Protein AF-A0A947TIG0-F1 (afdb_monomer_lite)

Structure (mmCIF, N/CA/C/O backbone):
data_AF-A0A947TIG0-F1
#
_entry.id   AF-A0A947TIG0-F1
#
loop_
_atom_site.group_PDB
_atom_site.id
_atom_site.type_symbol
_atom_site.label_atom_id
_atom_site.label_alt_id
_atom_site.label_comp_id
_atom_site.label_asym_id
_atom_site.label_entity_id
_atom_site.label_seq_id
_atom_site.pdbx_PDB_ins_code
_atom_site.Cartn_x
_atom_site.Cartn_y
_atom_site.Cartn_z
_atom_site.occupancy
_atom_site.B_iso_or_equiv
_atom_site.auth_seq_id
_atom_site.auth_comp_id
_atom_site.auth_asym_id
_atom_site.auth_atom_id
_atom_site.pdbx_PDB_model_num
ATOM 1 N N . PHE A 1 1 ? -9.152 -9.194 19.032 1.00 81.75 1 PHE A N 1
ATOM 2 C CA . PHE A 1 1 ? -9.915 -8.154 19.767 1.00 81.75 1 PHE A CA 1
ATOM 3 C C . PHE A 1 1 ? -11.171 -8.637 20.470 1.00 81.75 1 PHE A C 1
ATOM 5 O O . PHE A 1 1 ? -11.321 -8.308 21.640 1.00 81.75 1 PHE A O 1
ATOM 12 N N . LEU A 1 2 ? -12.052 -9.412 19.824 1.00 83.38 2 LEU A N 1
ATOM 13 C CA . LEU A 1 2 ? -13.295 -9.890 20.454 1.00 83.38 2 LEU A CA 1
ATOM 14 C C . LEU A 1 2 ? -13.048 -10.616 21.787 1.00 83.38 2 LEU A C 1
ATOM 16 O O . LEU A 1 2 ? -13.591 -10.206 22.811 1.00 83.38 2 LEU A O 1
ATOM 20 N N . PHE A 1 3 ? -12.150 -11.609 21.804 1.00 89.25 3 PHE A N 1
ATOM 21 C CA . PHE A 1 3 ? -11.784 -12.317 23.036 1.00 89.25 3 PHE A CA 1
ATOM 22 C C . PHE A 1 3 ? -11.192 -11.396 24.108 1.00 89.25 3 PHE A C 1
ATOM 24 O O . PHE A 1 3 ? -11.510 -11.545 25.281 1.00 89.25 3 PHE A O 1
ATOM 31 N N . TYR A 1 4 ? -10.393 -10.400 23.717 1.00 88.25 4 TYR A N 1
ATOM 32 C CA . TYR A 1 4 ? -9.817 -9.435 24.652 1.00 88.25 4 TYR A CA 1
ATOM 33 C C . TYR A 1 4 ? -10.906 -8.609 25.350 1.00 88.25 4 TYR A C 1
ATOM 35 O O . TYR A 1 4 ? -11.029 -8.654 26.573 1.00 88.25 4 TYR A O 1
ATOM 43 N N . PHE A 1 5 ? -11.748 -7.910 24.584 1.00 85.06 5 PHE A N 1
ATOM 44 C CA . PHE A 1 5 ? -12.766 -7.025 25.157 1.00 85.06 5 PHE A CA 1
ATOM 45 C C . PHE A 1 5 ? -13.871 -7.781 25.897 1.00 85.06 5 PHE A C 1
ATOM 47 O O . PHE A 1 5 ? -14.366 -7.292 26.912 1.00 85.06 5 PHE A O 1
ATOM 54 N N . TYR A 1 6 ? -14.228 -8.980 25.431 1.00 84.88 6 TYR A N 1
ATOM 55 C CA . TYR A 1 6 ? -15.167 -9.841 26.142 1.00 84.88 6 TYR A CA 1
ATOM 56 C C . TYR A 1 6 ? -14.557 -10.391 27.440 1.00 84.88 6 TYR A C 1
ATOM 58 O O . TYR A 1 6 ? -15.191 -10.358 28.494 1.00 84.88 6 TYR A O 1
ATOM 66 N N . GLY A 1 7 ? -13.299 -10.838 27.388 1.00 80.00 7 GLY A N 1
ATOM 67 C CA . GLY A 1 7 ? -12.599 -11.502 28.485 1.00 80.00 7 GLY A CA 1
ATOM 68 C C . GLY A 1 7 ? -12.334 -10.632 29.710 1.00 80.00 7 GLY A C 1
ATOM 69 O O . GLY A 1 7 ? -12.388 -11.140 30.828 1.00 80.00 7 GLY A O 1
ATOM 70 N N . ILE A 1 8 ? -12.107 -9.324 29.532 1.00 78.88 8 ILE A N 1
ATOM 71 C CA . ILE A 1 8 ? -11.797 -8.389 30.635 1.00 78.88 8 ILE A CA 1
ATOM 72 C C . ILE A 1 8 ? -12.888 -8.369 31.717 1.00 78.88 8 ILE A C 1
ATOM 74 O O . ILE A 1 8 ? -12.593 -8.096 32.878 1.00 78.88 8 ILE A O 1
ATOM 78 N N . ARG A 1 9 ? -14.144 -8.662 31.360 1.00 78.00 9 ARG A N 1
ATOM 79 C CA . ARG A 1 9 ? -15.294 -8.597 32.279 1.00 78.00 9 ARG A CA 1
ATOM 80 C C . ARG A 1 9 ? -15.721 -9.954 32.845 1.00 78.00 9 ARG A C 1
ATOM 82 O O . ARG A 1 9 ? -16.675 -10.006 33.613 1.00 78.00 9 ARG A O 1
ATOM 89 N N . GLN A 1 10 ? -15.054 -11.043 32.465 1.00 84.44 10 GLN A N 1
ATOM 90 C CA . GLN A 1 10 ? -15.483 -12.402 32.797 1.00 84.44 10 GLN A CA 1
ATOM 91 C C . GLN A 1 10 ? -14.726 -12.984 33.994 1.00 84.44 10 GLN A C 1
ATOM 93 O O . GLN A 1 10 ? -13.534 -12.738 34.178 1.00 84.44 10 GLN A O 1
ATOM 98 N N . LYS A 1 11 ? -15.407 -13.839 34.774 1.00 76.62 11 LYS A N 1
ATOM 99 C CA . LYS A 1 11 ? -14.843 -14.518 35.959 1.00 76.62 11 LYS A CA 1
ATOM 100 C C . LYS A 1 11 ? -13.594 -15.355 35.623 1.00 76.62 11 LYS A C 1
ATOM 102 O O . LYS A 1 11 ? -12.633 -15.340 36.381 1.00 76.62 11 LYS A O 1
ATOM 107 N N . ASN A 1 12 ? -13.575 -15.996 34.449 1.00 81.81 12 ASN A N 1
ATOM 108 C CA . ASN A 1 12 ? -12.424 -16.731 33.900 1.00 81.81 12 ASN A CA 1
ATOM 109 C C . ASN A 1 12 ? -11.739 -15.953 32.764 1.00 81.81 12 ASN A C 1
ATOM 111 O O . ASN A 1 12 ? -11.441 -16.502 31.703 1.00 81.81 12 ASN A O 1
ATOM 115 N N . GLY A 1 13 ? -11.508 -14.652 32.965 1.00 85.88 13 GLY A N 1
ATOM 116 C CA . GLY A 1 13 ? -10.960 -13.765 31.935 1.00 85.88 13 GLY A CA 1
ATOM 117 C C . GLY A 1 13 ? -9.619 -14.214 31.341 1.00 85.88 13 GLY A C 1
ATOM 118 O O . GLY A 1 13 ? -9.346 -13.924 30.182 1.00 85.88 13 GLY A O 1
ATOM 119 N N . TYR A 1 14 ? -8.805 -14.979 32.078 1.00 89.94 14 TYR A N 1
ATOM 120 C CA . TYR A 1 14 ? -7.500 -15.453 31.602 1.00 89.94 14 TYR A CA 1
ATOM 121 C C . TYR A 1 14 ? -7.595 -16.377 30.376 1.00 89.94 14 TYR A C 1
ATOM 123 O O . TYR A 1 14 ? -6.763 -16.252 29.484 1.00 89.94 14 TYR A O 1
ATOM 131 N N . ILE A 1 15 ? -8.623 -17.234 30.271 1.00 93.12 15 ILE A N 1
ATOM 132 C CA . ILE A 1 15 ? -8.819 -18.116 29.101 1.00 93.12 15 ILE A CA 1
ATOM 133 C C . ILE A 1 15 ? -9.022 -17.267 27.846 1.00 93.12 15 ILE A C 1
ATOM 135 O O . ILE A 1 15 ? -8.386 -17.482 26.819 1.00 93.12 15 ILE A O 1
ATOM 139 N N . TYR A 1 16 ? -9.867 -16.244 27.951 1.00 94.06 16 TYR A N 1
ATOM 140 C CA . TYR A 1 16 ? -10.131 -15.319 26.857 1.00 94.06 16 TYR A CA 1
ATOM 141 C C . TYR A 1 16 ? -8.897 -14.493 26.479 1.00 94.06 16 TYR A C 1
ATOM 143 O O . TYR A 1 16 ? -8.674 -14.237 25.299 1.00 94.06 16 TYR A O 1
ATOM 151 N N . LEU A 1 17 ? -8.069 -14.098 27.450 1.00 94.31 17 LEU A N 1
ATOM 152 C CA . LEU A 1 17 ? -6.811 -13.398 27.180 1.00 94.31 17 LEU A CA 1
ATOM 153 C C . LEU A 1 17 ? -5.795 -14.304 26.468 1.00 94.31 17 LEU A C 1
ATOM 155 O O . LEU A 1 17 ? -5.161 -13.853 25.516 1.00 94.31 17 LEU A O 1
ATOM 159 N N . ILE A 1 18 ? -5.713 -15.581 26.855 1.00 95.38 18 ILE A N 1
ATOM 160 C CA . ILE A 1 18 ? -4.877 -16.578 26.172 1.00 95.38 18 ILE A CA 1
ATOM 161 C C . ILE A 1 18 ? -5.351 -16.776 24.730 1.00 95.38 18 ILE A C 1
ATOM 163 O O . ILE A 1 18 ? -4.550 -16.694 23.800 1.00 95.38 18 ILE A O 1
ATOM 167 N N . MET A 1 19 ? -6.660 -16.943 24.525 1.00 95.19 19 MET A N 1
ATOM 168 C CA . MET A 1 19 ? -7.253 -17.041 23.187 1.00 95.19 19 MET A CA 1
ATOM 169 C C . MET A 1 19 ? -7.032 -15.771 22.360 1.00 95.19 19 MET A C 1
ATOM 171 O O . MET A 1 19 ? -6.816 -15.854 21.151 1.00 95.19 19 MET A O 1
ATOM 175 N N . ALA A 1 20 ? -7.053 -14.592 22.990 1.00 95.06 20 ALA A N 1
ATOM 176 C CA . ALA A 1 20 ? -6.732 -13.335 22.325 1.00 95.06 20 ALA A CA 1
ATOM 177 C C . ALA A 1 20 ? -5.271 -13.301 21.855 1.00 95.06 20 ALA A C 1
ATOM 179 O O . ALA A 1 20 ? -5.030 -12.892 20.722 1.00 95.06 20 ALA A O 1
ATOM 180 N N . GLY A 1 21 ? -4.326 -13.760 22.681 1.00 95.75 21 GLY A N 1
ATOM 181 C CA . GLY A 1 21 ? -2.911 -13.873 22.319 1.00 95.75 21 GLY A CA 1
ATOM 182 C C . GLY A 1 21 ? -2.646 -14.890 21.212 1.00 95.75 21 GLY A C 1
ATOM 183 O O . GLY A 1 21 ? -1.946 -14.581 20.250 1.00 95.75 21 GLY A O 1
ATOM 184 N N . ALA A 1 22 ? -3.283 -16.061 21.282 1.00 95.88 22 ALA A N 1
ATOM 185 C CA . ALA A 1 22 ? -3.198 -17.063 20.224 1.00 95.88 22 ALA A CA 1
ATOM 186 C C . ALA A 1 22 ? -3.768 -16.550 18.895 1.00 95.88 22 ALA A C 1
ATOM 188 O O . ALA A 1 22 ? -3.123 -16.652 17.856 1.00 95.88 22 ALA A O 1
ATOM 189 N N . SER A 1 23 ? -4.941 -15.912 18.935 1.00 94.94 23 SER A N 1
ATOM 190 C CA . SER A 1 23 ? -5.556 -15.314 17.744 1.00 94.94 23 SER A CA 1
ATOM 191 C C . SER A 1 23 ? -4.713 -14.173 17.177 1.00 94.94 23 SER A C 1
ATOM 193 O O . SER A 1 23 ? -4.655 -14.012 15.962 1.00 94.94 23 SER A O 1
ATOM 195 N N . LEU A 1 24 ? -4.060 -13.381 18.036 1.00 93.62 24 LEU A N 1
ATOM 196 C CA . LEU A 1 24 ? -3.139 -12.330 17.611 1.00 93.62 24 LEU A CA 1
ATOM 197 C C . LEU A 1 24 ? -1.947 -12.926 16.852 1.00 93.62 24 LEU A C 1
ATOM 199 O O . LEU A 1 24 ? -1.655 -12.459 15.757 1.00 93.62 24 LEU A O 1
ATOM 203 N N . ALA A 1 25 ? -1.319 -13.983 17.377 1.00 93.81 25 ALA A N 1
ATOM 204 C CA . ALA A 1 25 ? -0.208 -14.647 16.693 1.00 93.81 25 ALA A CA 1
ATOM 205 C C . ALA A 1 25 ? -0.637 -15.245 15.354 1.00 93.81 25 ALA A C 1
ATOM 207 O O . ALA A 1 25 ? 0.011 -14.988 14.347 1.00 93.81 25 ALA A O 1
ATOM 208 N N . LEU A 1 26 ? -1.759 -15.970 15.320 1.00 92.75 26 LEU A N 1
ATOM 209 C CA . LEU A 1 26 ? -2.296 -16.527 14.075 1.00 92.75 26 LEU A CA 1
ATOM 210 C C . LEU A 1 26 ? -2.634 -15.433 13.053 1.00 92.75 26 LEU A C 1
ATOM 212 O O . LEU A 1 26 ? -2.371 -15.604 11.869 1.00 92.75 26 LEU A O 1
ATOM 216 N N . SER A 1 27 ? -3.155 -14.288 13.504 1.00 90.19 27 SER A N 1
ATOM 217 C CA . SER A 1 27 ? -3.419 -13.143 12.624 1.00 90.19 27 SER A CA 1
ATOM 218 C C . SER A 1 27 ? -2.118 -12.598 12.026 1.00 90.19 27 SER A C 1
ATOM 220 O O . SER A 1 27 ? -2.030 -12.434 10.813 1.00 90.19 27 SER A O 1
ATOM 222 N N . CYS A 1 28 ? -1.088 -12.384 12.849 1.00 87.81 28 CYS A N 1
ATOM 223 C CA . CYS A 1 28 ? 0.225 -11.925 12.392 1.00 87.81 28 CYS A CA 1
ATOM 224 C C . CYS A 1 28 ? 0.909 -12.915 11.438 1.00 87.81 28 CYS A C 1
ATOM 226 O O . CYS A 1 28 ? 1.507 -12.485 10.460 1.00 87.81 28 CYS A O 1
ATOM 228 N N . LEU A 1 29 ? 0.790 -14.221 11.695 1.00 87.12 29 LEU A N 1
ATOM 229 C CA . LEU A 1 29 ? 1.310 -15.271 10.814 1.00 87.12 29 LEU A CA 1
ATOM 230 C C . LEU A 1 29 ? 0.521 -15.375 9.501 1.00 87.12 29 LEU A C 1
ATOM 232 O O . LEU A 1 29 ? 1.092 -15.736 8.481 1.00 87.12 29 LEU A O 1
ATOM 236 N N . SER A 1 30 ? -0.776 -15.047 9.507 1.00 87.12 30 SER A N 1
ATOM 237 C CA . SER A 1 30 ? -1.586 -15.016 8.280 1.00 87.12 30 SER A CA 1
ATOM 238 C C . SER A 1 30 ? -1.284 -13.803 7.398 1.00 87.12 30 SER A C 1
ATOM 240 O O . SER A 1 30 ? -1.378 -13.888 6.176 1.00 87.12 30 SER A O 1
ATOM 242 N N . ARG A 1 31 ? -0.953 -12.660 8.012 1.00 80.12 31 ARG A N 1
ATOM 243 C CA . ARG A 1 31 ? -0.642 -11.419 7.308 1.00 80.12 31 ARG A CA 1
ATOM 244 C C . ARG A 1 31 ? 0.273 -10.534 8.141 1.00 80.12 31 ARG A C 1
ATOM 246 O O . ARG A 1 31 ? -0.126 -10.000 9.176 1.00 80.12 31 ARG A O 1
ATOM 253 N N . GLU A 1 32 ? 1.462 -10.283 7.612 1.00 76.00 32 GLU A N 1
ATOM 254 C CA . GLU A 1 32 ? 2.522 -9.540 8.299 1.00 76.00 32 GLU A CA 1
ATOM 255 C C . GLU A 1 32 ? 2.139 -8.101 8.641 1.00 76.00 32 GLU A C 1
ATOM 257 O O . GLU A 1 32 ? 2.546 -7.594 9.681 1.00 76.00 32 GLU A O 1
ATOM 262 N N . ALA A 1 33 ? 1.299 -7.451 7.828 1.00 76.44 33 ALA A N 1
ATOM 263 C CA . ALA A 1 33 ? 0.801 -6.101 8.108 1.00 76.44 33 ALA A CA 1
ATOM 264 C C . ALA A 1 33 ? 0.154 -5.991 9.505 1.00 76.44 33 ALA A C 1
ATOM 266 O O . ALA A 1 33 ? 0.265 -4.965 10.176 1.00 76.44 33 ALA A O 1
ATOM 267 N N . LEU A 1 34 ? -0.435 -7.083 10.009 1.00 83.56 34 LEU A N 1
ATOM 268 C CA . LEU A 1 34 ? -1.046 -7.118 11.335 1.00 83.56 34 LEU A CA 1
ATOM 269 C C . LEU A 1 34 ? -0.016 -7.118 12.476 1.00 83.56 34 LEU A C 1
ATOM 271 O O . LEU A 1 34 ? -0.393 -6.840 13.612 1.00 83.56 34 LEU A O 1
ATOM 275 N N . LEU A 1 35 ? 1.278 -7.355 12.218 1.00 86.12 35 LEU A N 1
ATOM 276 C CA . LEU A 1 35 ? 2.343 -7.205 13.222 1.00 86.12 35 LEU A CA 1
ATOM 277 C C . LEU A 1 35 ? 2.473 -5.771 13.737 1.00 86.12 35 LEU A C 1
ATOM 279 O O . LEU A 1 35 ? 2.907 -5.589 14.872 1.00 86.12 35 LEU A O 1
ATOM 283 N N . LEU A 1 36 ? 2.038 -4.762 12.972 1.00 85.19 36 LEU A N 1
ATOM 284 C CA . LEU A 1 36 ? 2.054 -3.355 13.398 1.00 85.19 36 LEU A CA 1
ATOM 285 C C . LEU A 1 36 ? 1.292 -3.127 14.711 1.00 85.19 36 LEU A C 1
ATOM 287 O O . LEU A 1 36 ? 1.601 -2.211 15.474 1.00 85.19 36 LEU A O 1
ATOM 291 N N . ILE A 1 37 ? 0.320 -3.990 15.010 1.00 87.94 37 ILE A N 1
ATOM 292 C CA . ILE A 1 37 ? -0.500 -3.884 16.213 1.00 87.94 37 ILE A CA 1
ATOM 293 C C . ILE A 1 37 ? 0.204 -4.360 17.481 1.00 87.94 37 ILE A C 1
ATOM 295 O O . ILE A 1 37 ? -0.161 -3.946 18.579 1.00 87.94 37 ILE A O 1
ATOM 299 N N . VAL A 1 38 ? 1.193 -5.242 17.341 1.00 90.88 38 VAL A N 1
ATOM 300 C CA . VAL A 1 38 ? 1.883 -5.914 18.445 1.00 90.88 38 VAL A CA 1
ATOM 301 C C . VAL A 1 38 ? 2.673 -4.924 19.307 1.00 90.88 38 VAL A C 1
ATOM 303 O O . VAL A 1 38 ? 2.403 -4.872 20.511 1.00 90.88 38 VAL A O 1
ATOM 306 N N . PRO A 1 39 ? 3.590 -4.097 18.755 1.00 90.12 39 PRO A N 1
ATOM 307 C CA . PRO A 1 39 ? 4.321 -3.117 19.554 1.00 90.12 39 PRO A CA 1
ATOM 308 C C . PRO A 1 39 ? 3.380 -2.076 20.170 1.00 90.12 39 PRO A C 1
ATOM 310 O O . PRO A 1 39 ? 3.561 -1.702 21.328 1.00 90.12 39 PRO A O 1
ATOM 313 N N . PHE A 1 40 ? 2.332 -1.658 19.449 1.00 91.62 40 PHE A N 1
ATOM 314 C CA . PHE A 1 40 ? 1.307 -0.772 19.998 1.00 91.62 40 PHE A CA 1
ATOM 315 C C . PHE A 1 40 ? 0.604 -1.402 21.210 1.00 91.62 40 PHE A C 1
ATOM 317 O O . PHE A 1 40 ? 0.563 -0.796 22.279 1.00 91.62 40 PHE A O 1
ATOM 324 N N . LEU A 1 41 ? 0.068 -2.618 21.066 1.00 93.44 41 LEU A N 1
ATOM 325 C CA . LEU A 1 41 ? -0.688 -3.287 22.123 1.00 93.44 41 LEU A CA 1
ATOM 326 C C . LEU A 1 41 ? 0.188 -3.541 23.355 1.00 93.44 41 LEU A C 1
ATOM 328 O O . LEU A 1 41 ? -0.281 -3.367 24.480 1.00 93.44 41 LEU A O 1
ATOM 332 N N . LEU A 1 42 ? 1.457 -3.908 23.151 1.00 94.44 42 LEU A N 1
ATOM 333 C CA . LEU A 1 42 ? 2.428 -4.094 24.229 1.00 94.44 42 LEU A CA 1
ATOM 334 C C . LEU A 1 42 ? 2.600 -2.804 25.033 1.00 94.44 42 LEU A C 1
ATOM 336 O O . LEU A 1 42 ? 2.421 -2.811 26.253 1.00 94.44 42 LEU A O 1
ATOM 340 N N . LEU A 1 43 ? 2.906 -1.698 24.348 1.00 93.88 43 LEU A N 1
ATOM 341 C CA . LEU A 1 43 ? 3.112 -0.395 24.978 1.00 93.88 43 LEU A CA 1
ATOM 342 C C . LEU A 1 43 ? 1.834 0.108 25.653 1.00 93.88 43 LEU A C 1
ATOM 344 O O . LEU A 1 43 ? 1.886 0.574 26.789 1.00 93.88 43 LEU A O 1
ATOM 348 N N . PHE A 1 44 ? 0.680 -0.041 25.004 1.00 94.31 44 PHE A N 1
ATOM 349 C CA . PHE A 1 44 ? -0.609 0.354 25.561 1.00 94.31 44 PHE A CA 1
ATOM 350 C C . PHE A 1 44 ? -0.903 -0.368 26.882 1.00 94.31 44 PHE A C 1
ATOM 352 O O . PHE A 1 44 ? -1.171 0.276 27.895 1.00 94.31 44 PHE A O 1
ATOM 359 N N . LEU A 1 45 ? -0.794 -1.702 26.908 1.00 94.00 45 LEU A N 1
ATOM 360 C CA . LEU A 1 45 ? -1.027 -2.488 28.125 1.00 94.00 45 LEU A CA 1
ATOM 361 C C . LEU A 1 45 ? 0.007 -2.193 29.214 1.00 94.00 45 LEU A C 1
ATOM 363 O O . LEU A 1 45 ? -0.330 -2.224 30.401 1.00 94.00 45 LEU A O 1
ATOM 367 N N . TRP A 1 46 ? 1.249 -1.900 28.826 1.00 94.50 46 TRP A N 1
ATOM 368 C CA . TRP A 1 46 ? 2.302 -1.495 29.749 1.00 94.50 46 TRP A CA 1
ATOM 369 C C . TRP A 1 46 ? 1.983 -0.154 30.424 1.00 94.50 46 TRP A C 1
ATOM 371 O O . TRP A 1 46 ? 1.995 -0.073 31.655 1.00 94.50 46 TRP A O 1
ATOM 381 N N . PHE A 1 47 ? 1.634 0.878 29.647 1.00 93.69 47 PHE A N 1
ATOM 382 C CA . PHE A 1 47 ? 1.292 2.207 30.167 1.00 93.69 47 PHE A CA 1
ATOM 383 C C . PHE A 1 47 ? 0.005 2.207 30.996 1.00 93.69 47 PHE A C 1
ATOM 385 O O . PHE A 1 47 ? -0.045 2.846 32.047 1.00 93.69 47 PHE A O 1
ATOM 392 N N . GLU A 1 48 ? -0.989 1.409 30.604 1.00 92.81 48 GLU A N 1
ATOM 393 C CA . GLU A 1 48 ? -2.216 1.176 31.379 1.00 92.81 48 GLU A CA 1
ATOM 394 C C . GLU A 1 48 ? -1.997 0.245 32.591 1.00 92.81 48 GLU A C 1
ATOM 396 O O . GLU A 1 48 ? -2.941 -0.102 33.305 1.00 92.81 48 GLU A O 1
ATOM 401 N N . LYS A 1 49 ? -0.747 -0.174 32.845 1.00 92.81 49 LYS A N 1
ATOM 402 C CA . LYS A 1 49 ? -0.323 -1.026 33.970 1.00 92.81 49 LYS A CA 1
ATOM 403 C C . LYS A 1 49 ? -1.065 -2.369 34.041 1.00 92.81 49 LYS A C 1
ATOM 405 O O . LYS A 1 49 ? -1.170 -2.983 35.106 1.00 92.81 49 LYS A O 1
ATOM 410 N N . GLN A 1 50 ? -1.523 -2.886 32.903 1.00 90.94 50 GLN A N 1
ATOM 411 C CA . GLN A 1 50 ? -2.304 -4.117 32.782 1.00 90.94 50 GLN A CA 1
ATOM 412 C C . GLN A 1 50 ? -1.416 -5.373 32.723 1.00 90.94 50 GLN A C 1
ATOM 414 O O . GLN A 1 50 ? -1.497 -6.179 31.794 1.00 90.94 50 GLN A O 1
ATOM 419 N N . LYS A 1 51 ? -0.572 -5.579 33.744 1.00 91.69 51 LYS A N 1
ATOM 420 C CA . LYS A 1 51 ? 0.456 -6.646 33.768 1.00 91.69 51 LYS A CA 1
ATOM 421 C C . LYS A 1 51 ? -0.095 -8.049 33.482 1.00 91.69 51 LYS A C 1
ATOM 423 O O . LYS A 1 51 ? 0.525 -8.817 32.755 1.00 91.69 51 LYS A O 1
ATOM 428 N N . LYS A 1 52 ? -1.277 -8.376 34.021 1.00 90.81 52 LYS A N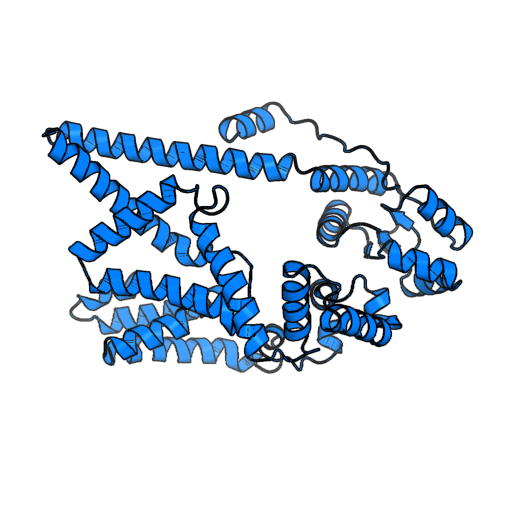 1
ATOM 429 C CA . LYS A 1 52 ? -1.935 -9.674 33.784 1.00 90.81 52 LYS A CA 1
ATOM 430 C C . LYS A 1 52 ? -2.295 -9.862 32.311 1.00 90.81 52 LYS A C 1
ATOM 432 O O . LYS A 1 52 ? -2.051 -10.923 31.756 1.00 90.81 52 LYS A O 1
ATOM 437 N N . GLN A 1 53 ? -2.866 -8.838 31.684 1.00 92.38 53 GLN A N 1
ATOM 438 C CA . GLN A 1 53 ? -3.271 -8.893 30.278 1.00 92.38 53 GLN A CA 1
ATOM 439 C C . GLN A 1 53 ? -2.050 -9.002 29.374 1.00 92.38 53 GLN A C 1
ATOM 441 O O . GLN A 1 53 ? -2.050 -9.823 28.466 1.00 92.38 53 GLN A O 1
ATOM 446 N N . LEU A 1 54 ? -0.992 -8.250 29.685 1.00 94.25 54 LEU A N 1
ATOM 447 C CA . LEU A 1 54 ? 0.285 -8.345 28.987 1.00 94.25 54 LEU A CA 1
ATOM 448 C C . LEU A 1 54 ? 0.820 -9.784 29.027 1.00 94.25 54 LEU A C 1
ATOM 450 O O . LEU A 1 54 ? 1.080 -10.359 27.979 1.00 94.25 54 LEU A O 1
ATOM 454 N N . PHE A 1 55 ? 0.882 -10.407 30.207 1.00 95.00 55 PHE A N 1
ATOM 455 C CA . PHE A 1 55 ? 1.358 -11.787 30.351 1.00 95.00 55 PHE A CA 1
ATOM 456 C C . PHE A 1 55 ? 0.485 -12.798 29.589 1.00 95.00 55 PHE A C 1
ATOM 458 O O . PHE A 1 55 ? 0.993 -13.560 28.769 1.00 95.00 55 PHE A O 1
ATOM 465 N N . TYR A 1 56 ? -0.834 -12.779 29.812 1.00 95.12 56 TYR A N 1
ATOM 466 C CA . TYR A 1 56 ? -1.745 -13.763 29.219 1.00 95.12 56 TYR A CA 1
ATOM 467 C C . TYR A 1 56 ? -1.930 -13.614 27.705 1.00 95.12 56 TYR A C 1
ATOM 469 O O . TYR A 1 56 ? -2.311 -14.586 27.068 1.00 95.12 56 TYR A O 1
ATOM 477 N N . ILE A 1 57 ? -1.668 -12.440 27.124 1.00 96.06 57 ILE A N 1
ATOM 478 C CA . ILE A 1 57 ? -1.709 -12.233 25.668 1.00 96.06 57 ILE A CA 1
ATOM 479 C C . ILE A 1 57 ? -0.350 -12.559 25.043 1.00 96.06 57 ILE A C 1
ATOM 481 O O . ILE A 1 57 ? -0.288 -13.297 24.062 1.00 96.06 57 ILE A O 1
ATOM 485 N N . PHE A 1 58 ? 0.746 -12.025 25.592 1.00 96.94 58 PHE A N 1
ATOM 486 C CA . PHE A 1 58 ? 2.043 -12.091 24.917 1.00 96.94 58 PHE A CA 1
ATOM 487 C C . PHE A 1 58 ? 2.756 -13.432 25.074 1.00 96.94 58 PHE A C 1
ATOM 489 O O . PHE A 1 58 ? 3.491 -13.813 24.173 1.00 96.94 58 PHE A O 1
ATOM 496 N N . ILE A 1 59 ? 2.518 -14.196 26.142 1.00 96.25 59 ILE A N 1
ATOM 497 C CA . ILE A 1 59 ? 3.100 -15.542 26.255 1.00 96.25 59 ILE A CA 1
ATOM 498 C C . ILE A 1 59 ? 2.587 -16.499 25.178 1.00 96.25 59 ILE A C 1
ATOM 500 O O . ILE A 1 59 ? 3.418 -17.040 24.452 1.00 96.25 59 ILE A O 1
ATOM 504 N N . PRO A 1 60 ? 1.268 -16.712 25.010 1.00 96.06 60 PRO A N 1
ATOM 505 C CA . PRO A 1 60 ? 0.788 -17.571 23.932 1.00 96.06 60 PRO A CA 1
ATOM 506 C C . PRO A 1 60 ? 1.143 -17.006 22.556 1.00 96.06 60 PRO A C 1
ATOM 508 O O . PRO A 1 60 ? 1.440 -17.788 21.657 1.00 96.06 60 PRO A O 1
ATOM 511 N N . PHE A 1 61 ? 1.184 -15.674 22.404 1.00 95.94 61 PHE A N 1
ATOM 512 C CA . PHE A 1 61 ? 1.675 -15.049 21.177 1.00 95.94 61 PHE A CA 1
ATOM 513 C C . PHE A 1 61 ? 3.111 -15.489 20.857 1.00 95.94 61 PHE A C 1
ATOM 515 O O . PHE A 1 61 ? 3.351 -16.024 19.780 1.00 95.94 61 PHE A O 1
ATOM 522 N N . ILE A 1 62 ? 4.044 -15.325 21.804 1.00 94.88 62 ILE A N 1
ATOM 523 C CA . ILE A 1 62 ? 5.460 -15.683 21.638 1.00 94.88 62 ILE A CA 1
ATOM 524 C C . ILE A 1 62 ? 5.619 -17.183 21.393 1.00 94.88 62 ILE A C 1
ATOM 526 O O . ILE A 1 62 ? 6.382 -17.558 20.513 1.00 94.88 62 ILE A O 1
ATOM 530 N N . ILE A 1 63 ? 4.900 -18.040 22.127 1.00 95.81 63 ILE A N 1
ATOM 531 C CA . ILE A 1 63 ? 4.987 -19.500 21.963 1.00 95.81 63 ILE A CA 1
ATOM 532 C C . ILE A 1 63 ? 4.585 -19.910 20.544 1.00 95.81 63 ILE A C 1
ATOM 534 O O . ILE A 1 63 ? 5.334 -20.620 19.879 1.00 95.81 63 ILE A O 1
ATOM 538 N N . ILE A 1 64 ? 3.427 -19.450 20.061 1.00 94.50 64 ILE A N 1
ATOM 539 C CA . ILE A 1 64 ? 2.948 -19.788 18.713 1.00 94.50 64 ILE A CA 1
ATOM 540 C C . ILE A 1 64 ? 3.888 -19.207 17.660 1.00 94.50 64 ILE A C 1
ATOM 542 O O . ILE A 1 64 ? 4.297 -19.918 16.746 1.00 94.50 64 ILE A O 1
ATOM 546 N N . PHE A 1 65 ? 4.269 -17.937 17.803 1.00 89.44 65 PHE A N 1
ATOM 547 C CA . PHE A 1 65 ? 5.160 -17.289 16.851 1.00 89.44 65 PHE A CA 1
ATOM 548 C C . PHE A 1 65 ? 6.515 -18.000 16.788 1.00 89.44 65 PHE A C 1
ATOM 550 O O . PHE A 1 65 ? 6.998 -18.278 15.701 1.00 89.44 65 PHE A O 1
ATOM 557 N N . ALA A 1 66 ? 7.086 -18.389 17.932 1.00 89.69 66 ALA A N 1
ATOM 558 C CA . ALA A 1 66 ? 8.307 -19.182 17.991 1.00 89.69 66 ALA A CA 1
ATOM 559 C C . ALA A 1 66 ? 8.139 -20.527 17.271 1.00 89.69 66 ALA A C 1
ATOM 561 O O . ALA A 1 66 ? 8.955 -20.844 16.419 1.00 89.69 66 ALA A O 1
ATOM 562 N N . ILE A 1 67 ? 7.070 -21.287 17.530 1.00 91.38 67 ILE A N 1
ATOM 563 C CA . ILE A 1 67 ? 6.850 -22.598 16.891 1.00 91.38 67 ILE A CA 1
ATOM 564 C C . ILE A 1 67 ? 6.831 -22.501 15.360 1.00 91.38 67 ILE A C 1
ATOM 566 O O . ILE A 1 67 ? 7.416 -23.353 14.698 1.00 91.38 67 ILE A O 1
ATOM 570 N N . PHE A 1 68 ? 6.182 -21.482 14.794 1.00 86.81 68 PHE A N 1
ATOM 571 C CA . PHE A 1 68 ? 6.058 -21.344 13.338 1.00 86.81 68 PHE A CA 1
ATOM 572 C C . PHE A 1 68 ? 7.224 -20.598 12.685 1.00 86.81 68 PHE A C 1
ATOM 574 O O . PHE A 1 68 ? 7.557 -20.865 11.532 1.00 86.81 68 PHE A O 1
ATOM 581 N N . TRP A 1 69 ? 7.846 -19.661 13.401 1.00 79.56 69 TRP A N 1
ATOM 582 C CA . TRP A 1 69 ? 8.869 -18.786 12.838 1.00 79.56 69 TRP A CA 1
ATOM 583 C C . TRP A 1 69 ? 10.298 -19.286 13.083 1.00 79.56 69 TRP A C 1
ATOM 585 O O . TRP A 1 69 ? 11.102 -19.225 12.155 1.00 79.56 69 TRP A O 1
ATOM 595 N N . LEU A 1 70 ? 10.627 -19.838 14.268 1.00 79.25 70 LEU A N 1
ATOM 596 C CA . LEU A 1 70 ? 11.988 -20.339 14.555 1.00 79.25 70 LEU A CA 1
ATOM 597 C C . LEU A 1 70 ? 12.482 -21.364 13.525 1.00 79.25 70 LEU A C 1
ATOM 599 O O . LEU A 1 70 ? 13.628 -21.231 13.103 1.00 79.25 70 LEU A O 1
ATOM 603 N N . PRO A 1 71 ? 11.677 -22.366 13.108 1.00 79.69 71 PRO A N 1
ATOM 604 C CA . PRO A 1 71 ? 12.147 -23.377 12.162 1.00 79.69 71 PRO A CA 1
ATOM 605 C C . PRO A 1 71 ? 12.584 -22.791 10.817 1.00 79.69 71 PRO A C 1
ATOM 607 O O . PRO A 1 71 ? 13.449 -23.355 10.157 1.00 79.69 71 PRO A O 1
ATOM 610 N N . ASN A 1 72 ? 12.018 -21.642 10.435 1.00 71.50 72 ASN A N 1
ATOM 611 C CA . ASN A 1 72 ? 12.270 -20.998 9.152 1.00 71.50 72 ASN A CA 1
ATOM 612 C C . ASN A 1 72 ? 13.229 -19.804 9.253 1.00 71.50 72 ASN A C 1
ATOM 614 O O . ASN A 1 72 ? 13.563 -19.224 8.229 1.00 71.50 72 ASN A O 1
ATOM 618 N N . ILE A 1 73 ? 13.728 -19.439 10.439 1.00 69.69 73 ILE A N 1
ATOM 619 C CA . ILE A 1 73 ? 14.542 -18.226 10.652 1.00 69.69 73 ILE A CA 1
ATOM 620 C C . ILE A 1 73 ? 15.844 -18.173 9.829 1.00 69.69 73 ILE A C 1
ATOM 622 O O . ILE A 1 73 ? 16.496 -17.145 9.774 1.00 69.69 73 ILE A O 1
ATOM 626 N N . THR A 1 74 ? 16.278 -19.264 9.208 1.00 62.47 74 THR A N 1
ATOM 627 C CA . THR A 1 74 ? 17.485 -19.284 8.363 1.00 62.47 74 THR A CA 1
ATOM 628 C C . THR A 1 74 ? 17.185 -19.341 6.867 1.00 62.47 74 THR A C 1
ATOM 630 O O . THR A 1 74 ? 18.067 -19.044 6.073 1.00 62.47 74 THR A O 1
ATOM 633 N N . HIS A 1 75 ? 15.951 -19.675 6.475 1.00 58.56 75 HIS A N 1
ATOM 634 C CA . HIS A 1 75 ? 15.534 -19.866 5.075 1.00 58.56 75 HIS A CA 1
ATOM 635 C C . HIS A 1 75 ? 14.330 -18.993 4.698 1.00 58.56 75 HIS A C 1
ATOM 637 O O . HIS A 1 75 ? 13.705 -19.182 3.658 1.00 58.56 75 HIS A O 1
ATOM 643 N N . ASN A 1 76 ? 13.959 -18.057 5.568 1.00 59.12 76 ASN A N 1
ATOM 644 C CA . ASN A 1 76 ? 12.790 -17.228 5.371 1.00 59.12 76 ASN A CA 1
ATOM 645 C C . ASN A 1 76 ? 13.142 -16.020 4.495 1.00 59.12 76 ASN A C 1
ATOM 647 O O . ASN A 1 76 ? 13.850 -15.119 4.944 1.00 59.12 76 ASN A O 1
ATOM 651 N N . SER A 1 77 ? 12.596 -15.967 3.280 1.00 54.25 77 SER A N 1
ATOM 652 C CA . SER A 1 77 ? 12.663 -14.787 2.410 1.00 54.25 77 SER A CA 1
ATOM 653 C C . SER A 1 77 ? 12.104 -13.529 3.085 1.00 54.25 77 SER A C 1
ATOM 655 O O . SER A 1 77 ? 12.521 -12.428 2.768 1.00 54.25 77 SER A O 1
ATOM 657 N N . TYR A 1 78 ? 11.255 -13.643 4.106 1.00 50.56 78 TYR A N 1
ATOM 658 C CA . TYR A 1 78 ? 10.782 -12.496 4.883 1.00 50.56 78 TYR A CA 1
ATOM 659 C C . TYR A 1 78 ? 11.848 -11.871 5.793 1.00 50.56 78 TYR A C 1
ATOM 661 O O . TYR A 1 78 ? 11.694 -10.715 6.181 1.00 50.56 78 TYR A O 1
ATOM 669 N N . LEU A 1 79 ? 12.969 -12.547 6.094 1.00 51.94 79 LEU A N 1
ATOM 670 C CA . LEU A 1 79 ? 14.114 -11.867 6.727 1.00 51.94 79 LEU A CA 1
ATOM 671 C C . LEU A 1 79 ? 14.665 -10.740 5.858 1.00 51.94 79 LEU A C 1
ATOM 673 O O . LEU A 1 79 ? 15.200 -9.780 6.406 1.00 51.94 79 LEU A O 1
ATOM 677 N N . GLN A 1 80 ? 14.438 -10.800 4.543 1.00 54.53 80 GLN A N 1
ATOM 678 C CA . GLN A 1 80 ? 14.796 -9.748 3.594 1.00 54.53 80 GLN A CA 1
ATOM 679 C C . GLN A 1 80 ? 14.090 -8.415 3.875 1.00 54.53 80 GLN A C 1
ATOM 681 O O . GLN A 1 80 ? 14.604 -7.362 3.517 1.00 54.53 80 GLN A O 1
ATOM 686 N N . LEU A 1 81 ? 12.936 -8.436 4.556 1.00 47.16 81 LEU A N 1
ATOM 687 C CA . LEU A 1 81 ? 12.209 -7.228 4.963 1.00 47.16 81 LEU A CA 1
ATOM 688 C C . LEU A 1 81 ? 12.771 -6.591 6.244 1.00 47.16 81 LEU A C 1
ATOM 690 O O . LEU A 1 81 ? 12.455 -5.439 6.549 1.00 47.16 81 LEU A O 1
ATOM 694 N N . PHE A 1 82 ? 13.572 -7.334 7.012 1.00 44.56 82 PHE A N 1
ATOM 695 C CA . PHE A 1 82 ? 14.065 -6.923 8.330 1.00 44.56 82 PHE A CA 1
ATOM 696 C C . PHE A 1 82 ? 15.585 -6.761 8.393 1.00 44.56 82 PHE A C 1
ATOM 698 O O . PHE A 1 82 ? 16.079 -6.118 9.321 1.00 44.56 82 PHE A O 1
ATOM 705 N N . THR A 1 83 ? 16.329 -7.305 7.428 1.00 51.72 83 THR A N 1
ATOM 706 C CA . THR A 1 83 ? 17.778 -7.139 7.321 1.00 51.72 83 THR A CA 1
ATOM 707 C C . THR A 1 83 ? 18.139 -6.509 5.979 1.00 51.72 83 THR A C 1
ATOM 709 O O . THR A 1 83 ? 17.713 -6.945 4.918 1.00 51.72 83 THR A O 1
ATOM 712 N N . THR A 1 84 ? 18.976 -5.474 6.015 1.00 51.31 84 THR A N 1
ATOM 713 C CA . THR A 1 84 ? 19.556 -4.827 4.825 1.00 51.31 84 THR A CA 1
ATOM 714 C C . THR A 1 84 ? 20.651 -5.678 4.161 1.00 51.31 84 THR A C 1
ATOM 716 O O . THR A 1 84 ? 21.174 -5.325 3.108 1.00 51.31 84 THR A O 1
ATOM 719 N N . HIS A 1 85 ? 20.992 -6.825 4.756 1.00 53.47 85 HIS A N 1
ATOM 720 C CA . HIS A 1 85 ? 22.096 -7.704 4.368 1.00 53.47 85 HIS A CA 1
ATOM 721 C C . HIS A 1 85 ? 21.586 -9.047 3.836 1.00 53.47 85 HIS A C 1
ATOM 723 O O . HIS A 1 85 ? 21.893 -10.113 4.367 1.00 53.47 85 HIS A O 1
ATOM 729 N N . VAL A 1 86 ? 20.760 -8.986 2.799 1.00 59.34 86 VAL A N 1
ATOM 730 C CA . VAL A 1 86 ? 20.325 -10.163 2.037 1.00 59.34 86 VAL A CA 1
ATOM 731 C C . VAL A 1 86 ? 21.427 -10.564 1.055 1.00 59.34 86 VAL A C 1
ATOM 733 O O . VAL A 1 86 ? 22.079 -9.685 0.491 1.00 59.34 86 VAL A O 1
ATOM 736 N N . SER A 1 87 ? 21.635 -11.865 0.833 1.00 61.38 87 SER A N 1
ATOM 737 C CA . SER A 1 87 ? 22.554 -12.353 -0.204 1.00 61.38 87 SER A CA 1
ATOM 738 C C . SER A 1 87 ? 22.108 -11.909 -1.605 1.00 61.38 87 SER A C 1
ATOM 740 O O . SER A 1 87 ? 20.916 -11.912 -1.906 1.00 61.38 87 SER A O 1
ATOM 742 N N . GLU A 1 88 ? 23.050 -11.564 -2.485 1.00 64.75 88 GLU A N 1
ATOM 743 C CA . GLU A 1 88 ? 22.740 -11.136 -3.865 1.00 64.75 88 GLU A CA 1
ATOM 744 C C . GLU A 1 88 ? 21.957 -12.188 -4.666 1.00 64.75 88 GLU A C 1
ATOM 746 O O . GLU A 1 88 ? 21.106 -11.840 -5.478 1.00 64.75 88 GLU A O 1
ATOM 751 N N . GLU A 1 89 ? 22.151 -13.478 -4.382 1.00 63.47 89 GLU A N 1
ATOM 752 C CA . GLU A 1 89 ? 21.379 -14.575 -4.987 1.00 63.47 89 GLU A CA 1
ATOM 753 C C . GLU A 1 89 ? 19.866 -14.434 -4.742 1.00 63.47 89 GLU A C 1
ATOM 755 O O . GLU A 1 89 ? 19.058 -14.664 -5.634 1.00 63.47 89 GLU A O 1
ATOM 760 N N . ASN A 1 90 ? 19.475 -13.973 -3.553 1.00 61.62 90 ASN A N 1
ATOM 761 C CA . ASN A 1 90 ? 18.073 -13.740 -3.219 1.00 61.62 90 ASN A CA 1
ATOM 762 C C . ASN A 1 90 ? 17.548 -12.406 -3.770 1.00 61.62 90 ASN A C 1
ATOM 764 O O . ASN A 1 90 ? 16.357 -12.295 -4.046 1.00 61.62 90 ASN A O 1
ATOM 768 N N . LYS A 1 91 ? 18.414 -11.392 -3.918 1.00 62.47 91 LYS A N 1
ATOM 769 C CA . LYS A 1 91 ? 18.033 -10.085 -4.478 1.00 62.47 91 LYS A CA 1
ATOM 770 C C . LYS A 1 91 ? 17.829 -10.150 -5.988 1.00 62.47 91 LYS A C 1
ATOM 772 O O . LYS A 1 91 ? 16.910 -9.520 -6.490 1.00 62.47 91 LYS A O 1
ATOM 777 N N . SER A 1 92 ? 18.666 -10.912 -6.688 1.00 58.97 92 SER A N 1
ATOM 778 C CA . SER A 1 92 ? 18.683 -11.017 -8.153 1.00 58.97 92 SER A CA 1
ATOM 779 C C . SER A 1 92 ? 17.610 -11.940 -8.737 1.00 58.97 92 SER A C 1
ATOM 781 O O . SER A 1 92 ? 17.334 -11.861 -9.932 1.00 58.97 92 SER A O 1
ATOM 783 N N . ALA A 1 93 ? 16.976 -12.779 -7.913 1.00 60.91 93 ALA A N 1
ATOM 784 C CA . ALA A 1 93 ? 15.990 -13.759 -8.366 1.00 60.91 93 ALA A CA 1
ATOM 785 C C . ALA A 1 93 ? 14.642 -13.153 -8.812 1.00 60.91 93 ALA A C 1
ATOM 787 O O . ALA A 1 93 ? 13.893 -13.823 -9.520 1.00 60.91 93 ALA A O 1
ATOM 788 N N . ASP A 1 94 ? 14.316 -11.915 -8.416 1.00 68.12 94 ASP A N 1
ATOM 789 C CA . ASP A 1 94 ? 13.021 -11.287 -8.713 1.00 68.12 94 ASP A CA 1
ATOM 790 C C . ASP A 1 94 ? 13.159 -9.791 -9.049 1.00 68.12 94 ASP A C 1
ATOM 792 O O . ASP A 1 94 ? 13.549 -8.975 -8.207 1.00 68.12 94 ASP A O 1
ATOM 796 N N . PHE A 1 95 ? 12.771 -9.410 -10.273 1.00 73.69 95 PHE A N 1
ATOM 797 C CA . PHE A 1 95 ? 12.693 -8.004 -10.691 1.00 73.69 95 PHE A CA 1
ATOM 798 C C . PHE A 1 95 ? 11.734 -7.189 -9.813 1.00 73.69 95 PHE A C 1
ATOM 800 O O . PHE A 1 95 ? 11.960 -5.999 -9.597 1.00 73.69 95 PHE A O 1
ATOM 807 N N . GLY A 1 96 ? 10.704 -7.815 -9.236 1.00 73.62 96 GLY A N 1
ATOM 808 C CA . GLY A 1 96 ? 9.804 -7.180 -8.277 1.00 73.62 96 GLY A CA 1
ATOM 809 C C . GLY A 1 96 ? 10.521 -6.597 -7.058 1.00 73.62 96 GLY A C 1
ATOM 810 O O . GLY A 1 96 ? 10.025 -5.640 -6.465 1.00 73.62 96 GLY A O 1
ATOM 811 N N . PHE A 1 97 ? 11.703 -7.115 -6.714 1.00 73.50 97 PHE A N 1
ATOM 812 C CA . PHE A 1 97 ? 12.518 -6.614 -5.615 1.00 73.50 97 PHE A CA 1
ATOM 813 C C . PHE A 1 97 ? 13.451 -5.479 -6.057 1.00 73.50 97 PHE A C 1
ATOM 815 O O . PHE A 1 97 ? 13.331 -4.349 -5.573 1.00 73.50 97 PHE A O 1
ATOM 822 N N . TYR A 1 98 ? 14.368 -5.746 -6.994 1.00 78.69 98 TYR A N 1
ATOM 823 C CA . TYR A 1 98 ? 15.396 -4.767 -7.368 1.00 78.69 98 TYR A CA 1
ATOM 824 C C . TYR A 1 98 ? 14.896 -3.680 -8.332 1.00 78.69 98 TYR A C 1
ATOM 826 O O . TYR A 1 98 ? 15.426 -2.564 -8.329 1.00 78.69 98 TYR A O 1
ATOM 834 N N . GLY A 1 99 ? 13.820 -3.945 -9.078 1.00 81.94 99 GLY A N 1
ATOM 835 C CA . GLY A 1 99 ? 13.142 -2.987 -9.958 1.00 81.94 99 GLY A CA 1
ATOM 836 C C . GLY A 1 99 ? 12.528 -1.787 -9.227 1.00 81.94 99 GLY A C 1
ATOM 837 O O . GLY A 1 99 ? 12.058 -0.841 -9.856 1.00 81.94 99 GLY A O 1
ATOM 838 N N . HIS A 1 100 ? 12.543 -1.786 -7.889 1.00 80.69 100 HIS A N 1
ATOM 839 C CA . HIS A 1 100 ? 12.233 -0.599 -7.099 1.00 80.69 100 HIS A CA 1
ATOM 840 C C . HIS A 1 100 ? 13.300 0.496 -7.226 1.00 80.69 100 HIS A C 1
ATOM 842 O O . HIS A 1 100 ? 12.940 1.666 -7.253 1.00 80.69 100 HIS A O 1
ATOM 848 N N . VAL A 1 101 ? 14.588 0.156 -7.343 1.00 85.38 101 VAL A N 1
ATOM 849 C CA . VAL A 1 101 ? 15.659 1.160 -7.527 1.00 85.38 101 VAL A CA 1
ATOM 850 C C . VAL A 1 101 ? 16.093 1.227 -8.981 1.00 85.38 101 VAL A C 1
ATOM 852 O O . VAL A 1 101 ? 16.240 2.326 -9.514 1.00 85.38 101 VAL A O 1
ATOM 855 N N . TYR A 1 102 ? 16.292 0.072 -9.617 1.00 88.75 102 TYR A N 1
ATOM 856 C CA . TYR A 1 102 ? 16.813 0.014 -10.977 1.00 88.75 102 TYR A CA 1
ATOM 857 C C . TYR A 1 102 ? 15.677 0.101 -12.002 1.00 88.75 102 TYR A C 1
ATOM 859 O O . TYR A 1 102 ? 14.620 -0.496 -11.799 1.00 88.75 102 TYR A O 1
ATOM 867 N N . PRO A 1 103 ? 15.876 0.841 -13.104 1.00 88.81 103 PRO A N 1
ATOM 868 C CA . PRO A 1 103 ? 14.843 1.057 -14.116 1.00 88.81 103 PRO A CA 1
ATOM 869 C C . PRO A 1 103 ? 14.469 -0.215 -14.889 1.00 88.81 103 PRO A C 1
ATOM 871 O O . PRO A 1 103 ? 13.319 -0.341 -15.319 1.00 88.81 103 PRO A O 1
ATOM 874 N N . ASP A 1 104 ? 15.425 -1.134 -15.044 1.00 91.06 104 ASP A N 1
ATOM 875 C CA . ASP A 1 104 ? 15.314 -2.400 -15.767 1.00 91.06 104 ASP A CA 1
ATOM 876 C C . ASP A 1 104 ? 16.381 -3.421 -15.302 1.00 91.06 104 ASP A C 1
ATOM 878 O O . ASP A 1 104 ? 17.337 -3.052 -14.604 1.00 91.06 104 ASP A O 1
ATOM 882 N N . PRO A 1 105 ? 16.233 -4.713 -15.671 1.00 90.75 105 PRO A N 1
ATOM 883 C CA . PRO A 1 105 ? 17.217 -5.761 -15.393 1.00 90.75 105 PRO A CA 1
ATOM 884 C C . PRO A 1 105 ? 18.606 -5.487 -15.963 1.00 90.75 105 PRO A C 1
ATOM 886 O O . PRO A 1 105 ? 19.600 -5.794 -15.308 1.00 90.75 105 PRO A O 1
ATOM 889 N N . TYR A 1 106 ? 18.699 -4.881 -17.151 1.00 92.94 106 TYR A N 1
ATOM 890 C CA . TYR A 1 106 ? 19.989 -4.567 -17.761 1.00 92.94 106 TYR A CA 1
ATOM 891 C C . TYR A 1 106 ? 20.821 -3.646 -16.862 1.00 92.94 106 TYR A C 1
ATOM 893 O O . TYR A 1 106 ? 21.983 -3.933 -16.566 1.00 92.94 106 TYR A O 1
ATOM 901 N N . THR A 1 107 ? 20.212 -2.567 -16.370 1.00 91.94 107 THR A N 1
ATOM 902 C CA . THR A 1 107 ? 20.891 -1.603 -15.503 1.00 91.94 107 THR A CA 1
ATOM 903 C C . THR A 1 107 ? 21.355 -2.258 -14.206 1.00 91.94 107 THR A C 1
ATOM 905 O O . THR A 1 107 ? 22.472 -2.001 -13.762 1.00 91.94 107 THR A O 1
ATOM 908 N N . TYR A 1 108 ? 20.537 -3.135 -13.618 1.00 90.06 108 TYR A N 1
ATOM 909 C CA . TYR A 1 108 ? 20.905 -3.860 -12.401 1.00 90.06 108 TYR A CA 1
ATOM 910 C C . TYR A 1 108 ? 22.086 -4.817 -12.616 1.00 90.06 108 TYR A C 1
ATOM 912 O O . TYR A 1 108 ? 23.016 -4.809 -11.817 1.00 90.06 108 TYR A O 1
ATOM 920 N N . HIS A 1 109 ? 22.079 -5.609 -13.691 1.00 89.12 109 HIS A N 1
ATOM 921 C CA . HIS A 1 109 ? 23.104 -6.634 -13.912 1.00 89.12 109 HIS A CA 1
ATOM 922 C C . HIS A 1 109 ? 24.411 -6.098 -14.510 1.00 89.12 109 HIS A C 1
ATOM 924 O O . HIS A 1 109 ? 25.466 -6.679 -14.260 1.00 89.12 109 HIS A O 1
ATOM 930 N N . PHE A 1 110 ? 24.366 -5.009 -15.288 1.00 91.62 110 PHE A N 1
ATOM 931 C CA . PHE A 1 110 ? 25.517 -4.565 -16.087 1.00 91.62 110 PHE A CA 1
ATOM 932 C C . PHE A 1 110 ? 25.962 -3.117 -15.843 1.00 91.62 110 PHE A C 1
ATOM 934 O O . PHE A 1 110 ? 27.100 -2.785 -16.167 1.00 91.62 110 PHE A O 1
ATOM 941 N N . LYS A 1 111 ? 25.110 -2.251 -15.272 1.00 91.44 111 LYS A N 1
ATOM 942 C CA . LYS A 1 111 ? 25.411 -0.818 -15.050 1.00 91.44 111 LYS A CA 1
ATOM 943 C C . LYS A 1 111 ? 25.117 -0.334 -13.626 1.00 91.44 111 LYS A C 1
ATOM 945 O O . LYS A 1 111 ? 24.866 0.851 -13.397 1.00 91.44 111 LYS A O 1
ATOM 950 N N . GLN A 1 112 ? 25.162 -1.243 -12.654 1.00 89.88 112 GLN A N 1
ATOM 951 C CA . GLN A 1 112 ? 24.745 -0.974 -11.280 1.00 89.88 112 GLN A CA 1
ATOM 952 C C . GLN A 1 112 ? 25.488 0.216 -10.655 1.00 89.88 112 GLN A C 1
ATOM 954 O O . GLN A 1 112 ? 24.863 1.153 -10.158 1.00 89.88 112 GLN A O 1
ATOM 959 N N . GLU A 1 113 ? 26.822 0.190 -10.689 1.00 90.19 113 GLU A N 1
ATOM 960 C CA . GLU A 1 113 ? 27.671 1.187 -10.024 1.00 90.19 113 GLU A CA 1
ATOM 961 C C . GLU A 1 113 ? 27.523 2.581 -10.642 1.00 90.19 113 GLU A C 1
ATOM 963 O O . GLU A 1 113 ? 27.395 3.578 -9.925 1.00 90.19 113 GLU A O 1
ATOM 968 N N . GLU A 1 114 ? 27.489 2.646 -11.974 1.00 91.06 114 GLU A N 1
ATOM 969 C CA . GLU A 1 114 ? 27.290 3.885 -12.723 1.00 91.06 114 GLU A CA 1
ATOM 970 C C . GLU A 1 114 ? 25.928 4.505 -12.386 1.00 91.06 114 GLU A C 1
ATOM 972 O O . GLU A 1 114 ? 25.838 5.682 -12.024 1.00 91.06 114 GLU A O 1
ATOM 977 N N . PHE A 1 115 ? 24.865 3.695 -12.424 1.00 92.44 115 PHE A N 1
ATOM 978 C CA . PHE A 1 115 ? 23.515 4.143 -12.103 1.00 92.44 115 PHE A CA 1
ATOM 979 C C . PHE A 1 115 ? 23.406 4.660 -10.665 1.00 92.44 115 PHE A C 1
ATOM 981 O O . PHE A 1 115 ? 22.864 5.744 -10.441 1.00 92.44 115 PHE A O 1
ATOM 988 N N . LEU A 1 116 ? 23.941 3.920 -9.687 1.00 91.56 116 LEU A N 1
ATOM 989 C CA . LEU A 1 116 ? 23.902 4.321 -8.280 1.00 91.56 116 LEU A CA 1
ATOM 990 C C . LEU A 1 116 ? 24.693 5.606 -8.020 1.00 91.56 116 LEU A C 1
ATOM 992 O O . LEU A 1 116 ? 24.237 6.455 -7.254 1.00 91.56 116 LEU A O 1
ATOM 996 N N . THR A 1 117 ? 25.841 5.777 -8.677 1.00 91.12 117 THR A N 1
ATOM 997 C CA . THR A 1 117 ? 26.652 6.998 -8.569 1.00 91.12 117 THR A CA 1
ATOM 998 C C . THR A 1 117 ? 25.889 8.205 -9.111 1.00 91.12 117 THR A C 1
ATOM 1000 O O . THR A 1 117 ? 25.774 9.226 -8.432 1.00 91.12 117 THR A O 1
ATOM 1003 N N . ASN A 1 118 ? 25.282 8.068 -10.292 1.00 90.25 118 ASN A N 1
ATOM 1004 C CA . ASN A 1 118 ? 24.470 9.121 -10.898 1.00 90.25 118 ASN A CA 1
ATOM 1005 C C . ASN A 1 118 ? 23.229 9.452 -10.058 1.00 90.25 118 ASN A C 1
ATOM 1007 O O . ASN A 1 118 ? 22.898 10.623 -9.876 1.00 90.25 118 ASN A O 1
ATOM 1011 N N . LEU A 1 119 ? 22.553 8.436 -9.514 1.00 90.12 119 LEU A N 1
ATOM 1012 C CA . LEU A 1 119 ? 21.393 8.626 -8.645 1.00 90.12 119 LEU A CA 1
ATOM 1013 C C . LEU A 1 119 ? 21.773 9.362 -7.355 1.00 90.12 119 LEU A C 1
ATOM 1015 O O . LEU A 1 119 ? 21.069 10.287 -6.953 1.00 90.12 119 LEU A O 1
ATOM 1019 N N . LYS A 1 120 ? 22.894 8.988 -6.730 1.00 87.62 120 LYS A N 1
ATOM 1020 C CA . LYS A 1 120 ? 23.392 9.657 -5.527 1.00 87.62 120 LYS A CA 1
ATOM 1021 C C . LYS A 1 120 ? 23.716 11.126 -5.796 1.00 87.62 120 LYS A C 1
ATOM 1023 O O . LYS A 1 120 ? 23.261 11.980 -5.046 1.00 87.62 120 LYS A O 1
ATOM 1028 N N . ASN A 1 121 ? 24.399 11.423 -6.901 1.00 88.81 121 ASN A N 1
ATOM 1029 C CA . ASN A 1 121 ? 24.702 12.801 -7.293 1.00 88.81 121 ASN A CA 1
ATOM 1030 C C . ASN A 1 121 ? 23.426 13.635 -7.490 1.00 88.81 121 ASN A C 1
ATOM 1032 O O . ASN A 1 121 ? 23.351 14.760 -7.005 1.00 88.81 121 ASN A O 1
ATOM 1036 N N . LYS A 1 122 ? 22.390 13.073 -8.130 1.00 88.69 122 LYS A N 1
ATOM 1037 C CA . LYS A 1 122 ? 21.092 13.752 -8.301 1.00 88.69 122 LYS A CA 1
ATOM 1038 C C . LYS A 1 122 ? 20.405 14.070 -6.970 1.00 88.69 122 LYS A C 1
ATOM 1040 O O . LYS A 1 122 ? 19.785 15.127 -6.846 1.00 88.69 122 LYS A O 1
ATOM 1045 N N . ILE A 1 123 ? 20.496 13.164 -5.993 1.00 86.06 123 ILE A N 1
ATOM 1046 C CA . ILE A 1 123 ? 19.951 13.368 -4.643 1.00 86.06 123 ILE A CA 1
ATOM 1047 C C . ILE A 1 123 ? 20.751 14.456 -3.915 1.00 86.06 123 ILE A C 1
ATOM 1049 O O . ILE A 1 123 ? 20.164 15.429 -3.448 1.00 86.06 123 ILE A O 1
ATOM 1053 N N . ASP A 1 124 ? 22.080 14.336 -3.884 1.00 85.19 124 ASP A N 1
ATOM 1054 C CA . ASP A 1 124 ? 22.966 15.258 -3.162 1.00 85.19 124 ASP A CA 1
ATOM 1055 C C . ASP A 1 124 ? 22.896 16.694 -3.730 1.00 85.19 124 ASP A C 1
ATOM 1057 O O . ASP A 1 124 ? 22.954 17.671 -2.979 1.00 85.19 124 ASP A O 1
ATOM 1061 N N . ASN A 1 125 ? 22.687 16.836 -5.044 1.00 86.56 125 ASN A N 1
ATOM 1062 C CA . ASN A 1 125 ? 22.549 18.128 -5.724 1.00 86.56 125 ASN A CA 1
ATOM 1063 C C . ASN A 1 125 ? 21.121 18.713 -5.698 1.00 86.56 125 ASN A C 1
ATOM 1065 O O . ASN A 1 125 ? 20.904 19.795 -6.242 1.00 86.56 125 ASN A O 1
ATOM 1069 N N . ASN A 1 126 ? 20.144 18.044 -5.071 1.00 81.31 126 ASN A N 1
ATOM 1070 C CA . ASN A 1 126 ? 18.721 18.426 -5.089 1.00 81.31 126 ASN A CA 1
ATOM 1071 C C . ASN A 1 126 ? 18.137 18.595 -6.510 1.00 81.31 126 ASN A C 1
ATOM 1073 O O . ASN A 1 126 ? 17.281 19.447 -6.749 1.00 81.31 126 ASN A O 1
ATOM 1077 N N . GLU A 1 127 ? 18.572 17.769 -7.462 1.00 86.25 127 GLU A N 1
ATOM 1078 C CA . GLU A 1 127 ? 18.069 17.780 -8.848 1.00 86.25 127 GLU A CA 1
ATOM 1079 C C . GLU A 1 127 ? 16.722 17.049 -8.992 1.00 86.25 127 GLU A C 1
ATOM 1081 O O . GLU A 1 127 ? 16.142 16.975 -10.076 1.00 86.25 127 GLU A O 1
ATOM 1086 N N . MET A 1 128 ? 16.208 16.488 -7.896 1.00 84.88 128 MET A N 1
ATOM 1087 C CA . MET A 1 128 ? 14.956 15.743 -7.851 1.00 84.88 128 MET A CA 1
ATOM 1088 C C . MET A 1 128 ? 13.857 16.541 -7.150 1.00 84.88 128 MET A C 1
ATOM 1090 O O . MET A 1 128 ? 14.088 17.255 -6.177 1.00 84.88 128 MET A O 1
ATOM 1094 N N . VAL A 1 129 ? 12.613 16.359 -7.598 1.00 87.56 129 VAL A N 1
ATOM 1095 C CA . VAL A 1 129 ? 11.446 16.839 -6.849 1.00 87.56 129 VAL A CA 1
ATOM 1096 C C . VAL A 1 129 ? 11.409 16.138 -5.488 1.00 87.56 129 VAL A C 1
ATOM 1098 O O . VAL A 1 129 ? 11.534 14.917 -5.426 1.00 87.56 129 VAL A O 1
ATOM 1101 N N . LEU A 1 130 ? 11.151 16.894 -4.417 1.00 82.44 130 LEU A N 1
ATOM 1102 C CA . LEU A 1 130 ? 11.109 16.439 -3.016 1.00 82.44 130 LEU A CA 1
ATOM 1103 C C . LEU A 1 130 ? 10.454 15.060 -2.807 1.00 82.44 130 LEU A C 1
ATOM 1105 O O . LEU A 1 130 ? 10.952 14.229 -2.057 1.00 82.44 130 LEU A O 1
ATOM 1109 N N . MET A 1 131 ? 9.310 14.821 -3.446 1.00 80.88 131 MET A N 1
ATOM 1110 C CA . MET A 1 131 ? 8.578 13.559 -3.319 1.00 80.88 131 MET A CA 1
ATOM 1111 C C . MET A 1 131 ? 9.324 12.389 -3.962 1.00 80.88 131 MET A C 1
ATOM 1113 O O . MET A 1 131 ? 9.391 11.314 -3.372 1.00 80.88 131 MET A O 1
ATOM 1117 N N . ALA A 1 132 ? 9.902 12.611 -5.144 1.00 84.12 132 ALA A N 1
ATOM 1118 C CA . ALA A 1 132 ? 10.703 11.608 -5.831 1.00 84.12 132 ALA A CA 1
ATOM 1119 C C . ALA A 1 132 ? 11.994 11.318 -5.055 1.00 84.12 132 ALA A C 1
ATOM 1121 O O . ALA A 1 132 ? 12.356 10.158 -4.898 1.00 84.12 132 ALA A O 1
ATOM 1122 N N . GLU A 1 133 ? 12.646 12.350 -4.514 1.00 85.50 133 GLU A N 1
ATOM 1123 C CA . GLU A 1 133 ? 13.818 12.211 -3.639 1.00 85.50 133 GLU A CA 1
ATOM 1124 C C . GLU A 1 133 ? 13.498 11.319 -2.424 1.00 85.50 133 GLU A C 1
ATOM 1126 O O . GLU A 1 133 ? 14.183 10.327 -2.176 1.00 85.50 133 GLU A O 1
ATOM 1131 N N . ILE A 1 134 ? 12.402 11.610 -1.712 1.00 83.69 134 ILE A N 1
ATOM 1132 C CA . ILE A 1 134 ? 11.957 10.841 -0.541 1.00 83.69 134 ILE A CA 1
ATOM 1133 C C . ILE A 1 134 ? 11.667 9.373 -0.894 1.00 83.69 134 ILE A C 1
ATOM 1135 O O . ILE A 1 134 ? 12.065 8.466 -0.154 1.00 83.69 134 ILE A O 1
ATOM 1139 N N . ASP A 1 135 ? 10.971 9.123 -2.006 1.00 82.31 135 ASP A N 1
ATOM 1140 C CA . ASP A 1 135 ? 10.671 7.759 -2.447 1.00 82.31 135 ASP A CA 1
ATOM 1141 C C . ASP A 1 135 ? 11.955 6.994 -2.823 1.00 82.31 135 ASP A C 1
ATOM 1143 O O . ASP A 1 135 ? 12.094 5.831 -2.431 1.00 82.31 135 ASP A O 1
ATOM 1147 N N . ARG A 1 136 ? 12.941 7.652 -3.457 1.00 86.38 136 ARG A N 1
ATOM 1148 C CA . ARG A 1 136 ? 14.248 7.047 -3.774 1.00 86.38 136 ARG A CA 1
ATOM 1149 C C . ARG A 1 136 ? 15.086 6.744 -2.542 1.00 86.38 136 ARG A C 1
ATOM 1151 O O . ARG A 1 136 ? 15.616 5.641 -2.430 1.00 86.38 136 ARG A O 1
ATOM 1158 N N . ILE A 1 137 ? 15.168 7.669 -1.588 1.00 83.88 137 ILE A N 1
ATOM 1159 C CA . ILE A 1 137 ? 15.883 7.449 -0.322 1.00 83.88 137 ILE A CA 1
ATOM 1160 C C . ILE A 1 137 ? 15.301 6.229 0.415 1.00 83.88 137 ILE A C 1
ATOM 1162 O O . ILE A 1 137 ? 16.043 5.388 0.931 1.00 83.88 137 ILE A O 1
ATOM 1166 N N . ARG A 1 138 ? 13.968 6.080 0.421 1.00 83.00 138 ARG A N 1
ATOM 1167 C CA . ARG A 1 138 ? 13.296 4.895 0.977 1.00 83.00 138 ARG A CA 1
ATOM 1168 C C . ARG A 1 138 ? 13.702 3.613 0.246 1.00 83.00 138 ARG A C 1
ATOM 1170 O O . ARG A 1 138 ? 14.003 2.620 0.903 1.00 83.00 138 ARG A O 1
ATOM 1177 N N . GLU A 1 139 ? 13.657 3.608 -1.083 1.00 82.44 139 GLU A N 1
ATOM 1178 C CA . GLU A 1 139 ? 13.961 2.425 -1.900 1.00 82.44 139 GLU A CA 1
ATOM 1179 C C . GLU A 1 139 ? 15.408 1.961 -1.717 1.00 82.44 139 GLU A C 1
ATOM 1181 O O . GLU A 1 139 ? 15.642 0.775 -1.485 1.00 82.44 139 GLU A O 1
ATOM 1186 N N . LEU A 1 140 ? 16.362 2.898 -1.698 1.00 83.44 140 LEU A N 1
ATOM 1187 C CA . LEU A 1 140 ? 17.774 2.609 -1.441 1.00 83.44 140 LEU A CA 1
ATOM 1188 C C . LEU A 1 140 ? 17.994 1.970 -0.067 1.00 83.44 140 LEU A C 1
ATOM 1190 O O . LEU A 1 140 ? 18.744 0.998 0.047 1.00 83.44 140 LEU A O 1
ATOM 1194 N N . LYS A 1 141 ? 17.305 2.456 0.972 1.00 80.00 141 LYS A N 1
ATOM 1195 C CA . LYS A 1 141 ? 17.362 1.839 2.302 1.00 80.00 141 LYS A CA 1
ATOM 1196 C C . LYS A 1 141 ? 16.755 0.448 2.327 1.00 80.00 141 LYS A C 1
ATOM 1198 O O . LYS A 1 141 ? 17.346 -0.456 2.910 1.00 80.00 141 LYS A O 1
ATOM 1203 N N . ASN A 1 142 ? 15.579 0.270 1.730 1.00 75.25 142 ASN A N 1
ATOM 1204 C CA . ASN A 1 142 ? 14.900 -1.027 1.719 1.00 75.25 142 ASN A CA 1
ATOM 1205 C C . ASN A 1 142 ? 15.728 -2.097 0.992 1.00 75.25 142 ASN A C 1
ATOM 1207 O O . ASN A 1 142 ? 15.668 -3.265 1.353 1.00 75.25 142 ASN A O 1
ATOM 1211 N N . MET A 1 143 ? 16.545 -1.684 0.023 1.00 75.19 143 MET A N 1
ATOM 1212 C CA . MET A 1 143 ? 17.492 -2.543 -0.694 1.00 75.19 143 MET A CA 1
ATOM 1213 C C . MET A 1 143 ? 18.829 -2.761 0.035 1.00 75.19 143 MET A C 1
ATOM 1215 O O . MET A 1 143 ? 19.667 -3.546 -0.423 1.00 75.19 143 MET A O 1
ATOM 1219 N N . GLY A 1 144 ? 19.044 -2.066 1.156 1.00 74.81 144 GLY A N 1
ATOM 1220 C CA . GLY A 1 144 ? 20.296 -2.089 1.909 1.00 74.81 144 GLY A CA 1
ATOM 1221 C C . GLY A 1 144 ? 21.467 -1.411 1.198 1.00 74.81 144 GLY A C 1
ATOM 1222 O O . GLY A 1 144 ? 22.614 -1.726 1.495 1.00 74.81 144 GLY A O 1
ATOM 1223 N N . ILE A 1 145 ? 21.187 -0.515 0.248 1.00 80.44 145 ILE A N 1
ATOM 1224 C CA . ILE A 1 145 ? 22.199 0.200 -0.545 1.00 80.44 145 ILE A CA 1
ATOM 1225 C C . ILE A 1 145 ? 22.685 1.453 0.195 1.00 80.44 145 ILE A C 1
ATOM 1227 O O . ILE A 1 145 ? 23.859 1.804 0.108 1.00 80.44 145 ILE A O 1
ATOM 1231 N N . ALA A 1 146 ? 21.795 2.128 0.929 1.00 79.12 146 ALA A N 1
ATOM 1232 C CA . ALA A 1 146 ? 22.127 3.339 1.674 1.00 79.12 146 ALA A CA 1
ATOM 1233 C C . ALA A 1 146 ? 21.451 3.375 3.048 1.00 79.12 146 ALA A C 1
ATOM 1235 O O . ALA A 1 146 ? 20.287 2.998 3.198 1.00 79.12 146 ALA A O 1
ATOM 1236 N N . ASP A 1 147 ? 22.165 3.900 4.040 1.00 79.00 147 ASP A N 1
ATOM 1237 C CA . ASP A 1 147 ? 21.587 4.236 5.336 1.00 79.00 147 ASP A CA 1
ATOM 1238 C C . ASP A 1 147 ? 20.932 5.618 5.300 1.00 79.00 147 ASP A C 1
ATOM 1240 O O . ASP A 1 147 ? 21.415 6.550 4.660 1.00 79.00 147 ASP A O 1
ATOM 1244 N N . ILE A 1 148 ? 19.825 5.762 6.028 1.00 79.06 148 ILE A N 1
ATOM 1245 C CA . ILE A 1 148 ? 19.096 7.031 6.132 1.00 79.06 148 ILE A CA 1
ATOM 1246 C C . ILE A 1 148 ? 19.486 7.718 7.434 1.00 79.06 148 ILE A C 1
ATOM 1248 O O . ILE A 1 148 ? 19.323 7.141 8.517 1.00 79.06 148 ILE A O 1
ATOM 1252 N N . SER A 1 149 ? 19.926 8.972 7.331 1.00 84.69 149 SER A N 1
ATOM 1253 C CA . SER A 1 149 ? 20.213 9.806 8.494 1.00 84.69 149 SER A CA 1
ATOM 1254 C C . SER A 1 149 ? 18.958 10.021 9.359 1.00 84.69 149 SER A C 1
ATOM 1256 O O . SER A 1 149 ? 17.816 9.906 8.905 1.00 84.69 149 SER A O 1
ATOM 1258 N N . LEU A 1 150 ? 19.134 10.368 10.638 1.00 85.25 150 LEU A N 1
ATOM 1259 C CA . LEU A 1 150 ? 17.990 10.680 11.506 1.00 85.25 150 LEU A CA 1
ATOM 1260 C C . LEU A 1 150 ? 17.158 11.851 10.950 1.00 85.25 150 LEU A C 1
ATOM 1262 O O . LEU A 1 150 ? 15.932 11.839 11.058 1.00 85.25 150 LEU A O 1
ATOM 1266 N N . PHE A 1 151 ? 17.818 12.836 10.339 1.00 86.56 151 PHE A N 1
ATOM 1267 C CA . PHE A 1 151 ? 17.164 14.000 9.753 1.00 86.56 151 PHE A CA 1
ATOM 1268 C C . PHE A 1 151 ? 16.284 13.614 8.560 1.00 86.56 151 PHE A C 1
ATOM 1270 O O . PHE A 1 151 ? 15.094 13.937 8.549 1.00 86.56 151 PHE A O 1
ATOM 1277 N N . ASP A 1 152 ? 16.821 12.838 7.617 1.00 83.31 152 ASP A N 1
ATOM 1278 C CA . ASP A 1 152 ? 16.077 12.380 6.437 1.00 83.31 152 ASP A CA 1
ATOM 1279 C C . ASP A 1 152 ? 14.909 11.479 6.825 1.00 83.31 152 ASP A C 1
ATOM 1281 O O . ASP A 1 152 ? 13.829 11.557 6.237 1.00 83.31 152 ASP A O 1
ATOM 1285 N N . ARG A 1 153 ? 15.080 10.673 7.879 1.00 87.75 153 ARG A N 1
ATOM 1286 C CA . ARG A 1 153 ? 14.002 9.864 8.450 1.00 87.75 153 ARG A CA 1
ATOM 1287 C C . ARG A 1 153 ? 12.877 10.724 9.018 1.00 87.75 153 ARG A C 1
ATOM 1289 O O . ARG A 1 153 ? 11.713 10.398 8.801 1.00 87.75 153 ARG A O 1
ATOM 1296 N N . ILE A 1 154 ? 13.194 11.802 9.737 1.00 90.81 154 ILE A N 1
ATOM 1297 C CA . ILE A 1 154 ? 12.182 12.724 10.272 1.00 90.81 154 ILE A CA 1
ATOM 1298 C C . ILE A 1 154 ? 11.477 13.461 9.128 1.00 90.81 154 ILE A C 1
ATOM 1300 O O . ILE A 1 154 ? 10.247 13.485 9.104 1.00 90.81 154 ILE A O 1
ATOM 1304 N N . ARG A 1 155 ? 12.227 14.007 8.162 1.00 88.81 155 ARG A N 1
ATOM 1305 C CA . ARG A 1 155 ? 11.688 14.694 6.972 1.00 88.81 155 ARG A CA 1
ATOM 1306 C C . ARG A 1 155 ? 10.740 13.782 6.191 1.00 88.81 155 ARG A C 1
ATOM 1308 O O . ARG A 1 155 ? 9.582 14.135 5.971 1.00 88.81 155 ARG A O 1
ATOM 1315 N N . THR A 1 156 ? 11.205 12.582 5.855 1.00 87.44 156 THR A N 1
ATOM 1316 C CA . THR A 1 156 ? 10.422 11.550 5.162 1.00 87.44 156 THR A CA 1
ATOM 1317 C C . THR A 1 156 ? 9.197 11.137 5.973 1.00 87.44 156 THR A C 1
ATOM 1319 O O . THR A 1 156 ? 8.084 11.082 5.450 1.00 87.44 156 THR A O 1
ATOM 1322 N N . GLY A 1 157 ? 9.376 10.893 7.273 1.00 90.69 157 GLY A N 1
ATOM 1323 C CA . GLY A 1 157 ? 8.302 10.454 8.155 1.00 90.69 157 GLY A CA 1
ATOM 1324 C C . GLY A 1 157 ? 7.209 11.500 8.345 1.00 90.69 157 GLY A C 1
ATOM 1325 O O . GLY A 1 157 ? 6.032 11.148 8.357 1.00 90.69 157 GLY A O 1
ATOM 1326 N N . LEU A 1 158 ? 7.539 12.789 8.413 1.00 91.69 158 LEU A N 1
ATOM 1327 C CA . LEU A 1 158 ? 6.531 13.853 8.443 1.00 91.69 158 LEU A CA 1
ATOM 1328 C C . LEU A 1 158 ? 5.704 13.883 7.153 1.00 91.69 158 LEU A C 1
ATOM 1330 O O . LEU A 1 158 ? 4.478 13.998 7.209 1.00 91.69 158 LEU A O 1
ATOM 1334 N N . MET A 1 159 ? 6.359 13.716 6.005 1.00 89.81 159 MET A N 1
ATOM 1335 C CA . MET A 1 159 ? 5.694 13.717 4.705 1.00 89.81 159 MET A CA 1
ATOM 1336 C C . MET A 1 159 ? 4.787 12.484 4.531 1.00 89.81 159 MET A C 1
ATOM 1338 O O . MET A 1 159 ? 3.615 12.603 4.177 1.00 89.81 159 MET A O 1
ATOM 1342 N N . PHE A 1 160 ? 5.251 11.286 4.896 1.00 89.88 160 PHE A N 1
ATOM 1343 C CA . PHE A 1 160 ? 4.375 10.110 4.895 1.00 89.88 160 PHE A CA 1
ATOM 1344 C C . PHE A 1 160 ? 3.266 10.191 5.945 1.00 89.88 160 PHE A C 1
ATOM 1346 O O . PHE A 1 160 ? 2.154 9.738 5.678 1.00 89.88 160 PHE A O 1
ATOM 1353 N N . SER A 1 161 ? 3.512 10.807 7.103 1.00 91.12 161 SER A N 1
ATOM 1354 C CA . SER A 1 161 ? 2.469 11.028 8.110 1.00 91.12 161 SER A CA 1
ATOM 1355 C C . SER A 1 161 ? 1.345 11.902 7.566 1.00 91.12 161 SER A C 1
ATOM 1357 O O . SER A 1 161 ? 0.180 11.552 7.740 1.00 91.12 161 SER A O 1
ATOM 1359 N N . SER A 1 162 ? 1.666 12.999 6.870 1.00 90.00 162 SER A N 1
ATOM 1360 C CA . SER A 1 162 ? 0.640 13.846 6.255 1.00 90.00 162 SER A CA 1
ATOM 1361 C C . SER A 1 162 ? -0.152 13.064 5.206 1.00 90.00 162 SER A C 1
ATOM 1363 O O . SER A 1 162 ? -1.381 13.078 5.246 1.00 90.00 162 SER A O 1
ATOM 1365 N N . ARG A 1 163 ? 0.525 12.281 4.352 1.00 89.06 163 ARG A N 1
ATOM 1366 C CA . ARG A 1 163 ? -0.127 11.391 3.379 1.00 89.06 163 ARG A CA 1
ATOM 1367 C C . ARG A 1 163 ? -1.101 10.427 4.058 1.00 89.06 163 ARG A C 1
ATOM 1369 O O . ARG A 1 163 ? -2.238 10.315 3.613 1.00 89.06 163 ARG A O 1
ATOM 1376 N N . HIS A 1 164 ? -0.699 9.770 5.147 1.00 89.62 164 HIS A N 1
ATOM 1377 C CA . HIS A 1 164 ? -1.576 8.869 5.910 1.00 89.62 164 HIS A CA 1
ATOM 1378 C C . HIS A 1 164 ? -2.771 9.591 6.533 1.00 89.62 164 HIS A C 1
ATOM 1380 O O . HIS A 1 164 ? -3.875 9.056 6.508 1.00 89.62 164 HIS A O 1
ATOM 1386 N N . VAL A 1 165 ? -2.584 10.807 7.051 1.00 88.62 165 VAL A N 1
ATOM 1387 C CA . VAL A 1 165 ? -3.686 11.620 7.591 1.00 88.62 165 VAL A CA 1
ATOM 1388 C C . VAL A 1 165 ? -4.676 12.001 6.489 1.00 88.62 165 VAL A C 1
ATOM 1390 O O . VAL A 1 165 ? -5.880 11.847 6.681 1.00 88.62 165 VAL A O 1
ATOM 1393 N N . PHE A 1 166 ? -4.196 12.424 5.316 1.00 90.62 166 PHE A N 1
ATOM 1394 C CA . PHE A 1 166 ? -5.066 12.786 4.193 1.00 90.62 166 PHE A CA 1
ATOM 1395 C C . PHE A 1 166 ? -5.884 11.607 3.657 1.00 90.62 166 PHE A C 1
ATOM 1397 O O . PHE A 1 166 ? -7.005 11.818 3.198 1.00 90.62 166 PHE A O 1
ATOM 1404 N N . ARG A 1 167 ? -5.404 10.364 3.794 1.00 89.06 167 ARG A N 1
ATOM 1405 C CA . ARG A 1 167 ? -6.197 9.176 3.434 1.00 89.06 167 ARG A CA 1
ATOM 1406 C C . ARG A 1 167 ? -7.491 9.039 4.225 1.00 89.06 167 ARG A C 1
ATOM 1408 O O . ARG A 1 167 ? -8.481 8.564 3.684 1.00 89.06 167 ARG A O 1
ATOM 1415 N N . PHE A 1 168 ? -7.532 9.512 5.471 1.00 88.31 168 PHE A N 1
ATOM 1416 C CA . PHE A 1 168 ? -8.776 9.524 6.245 1.00 88.31 168 PHE A CA 1
ATOM 1417 C C . PHE A 1 168 ? -9.845 10.454 5.659 1.00 88.31 168 PHE A C 1
ATOM 1419 O O . PHE A 1 168 ? -11.021 10.273 5.955 1.00 88.31 168 PHE A O 1
ATOM 1426 N N . ALA A 1 169 ? -9.456 11.413 4.816 1.00 91.06 169 ALA A N 1
ATOM 1427 C CA . ALA A 1 169 ? -10.359 12.285 4.071 1.00 91.06 169 ALA A CA 1
ATOM 1428 C C . ALA A 1 169 ? -10.502 11.884 2.590 1.00 91.06 169 ALA A C 1
ATOM 1430 O O . ALA A 1 169 ? -11.253 12.535 1.864 1.00 91.06 169 ALA A O 1
ATOM 1431 N N . SER A 1 170 ? -9.800 10.841 2.134 1.00 90.06 170 SER A N 1
ATOM 1432 C CA . SER A 1 170 ? -9.843 10.378 0.746 1.00 90.06 170 SER A CA 1
ATOM 1433 C C . SER A 1 170 ? -11.190 9.737 0.434 1.00 90.06 170 SER A C 1
ATOM 1435 O O . SER A 1 170 ? -11.699 8.912 1.203 1.00 90.06 170 SER A O 1
ATOM 1437 N N . LEU A 1 171 ? -11.764 10.118 -0.711 1.00 87.44 171 LEU A N 1
ATOM 1438 C CA . LEU A 1 171 ? -12.985 9.502 -1.220 1.00 87.44 171 LEU A CA 1
ATOM 1439 C C . LEU A 1 171 ? -12.744 8.014 -1.486 1.00 87.44 171 LEU A C 1
ATOM 1441 O O . LEU A 1 171 ? -13.506 7.194 -0.999 1.00 87.44 171 LEU A O 1
ATOM 1445 N N . GLU A 1 172 ? -11.644 7.679 -2.156 1.00 83.94 172 GLU A N 1
ATOM 1446 C CA . GLU A 1 172 ? -11.328 6.314 -2.593 1.00 83.94 172 GLU A CA 1
ATOM 1447 C C . GLU A 1 172 ? -11.002 5.367 -1.434 1.00 83.94 172 GLU A C 1
ATOM 1449 O O . GLU A 1 172 ? -11.366 4.197 -1.480 1.00 83.94 172 GLU A O 1
ATOM 1454 N N . ASP A 1 173 ? -10.336 5.858 -0.384 1.00 85.56 173 ASP A N 1
ATOM 1455 C CA . ASP A 1 173 ? -9.849 4.972 0.680 1.00 85.56 173 ASP A CA 1
ATOM 1456 C C . ASP A 1 173 ? -10.891 4.711 1.782 1.00 85.56 173 ASP A C 1
ATOM 1458 O O . ASP A 1 173 ? -10.949 3.610 2.331 1.00 85.56 173 ASP A O 1
ATOM 1462 N N . ILE A 1 174 ? -11.669 5.731 2.167 1.00 86.75 174 ILE A N 1
ATOM 1463 C CA . ILE A 1 174 ? -12.589 5.677 3.323 1.00 86.75 174 ILE A CA 1
ATOM 1464 C C . ILE A 1 174 ? -14.011 6.145 2.985 1.00 86.75 174 ILE A C 1
ATOM 1466 O O . ILE A 1 174 ? -14.928 5.925 3.774 1.00 86.75 174 ILE A O 1
ATOM 1470 N N . GLY A 1 175 ? -14.234 6.767 1.826 1.00 88.00 175 GLY A N 1
ATOM 1471 C CA . GLY A 1 175 ? -15.508 7.404 1.485 1.00 88.00 175 GLY A CA 1
ATOM 1472 C C . GLY A 1 175 ? -15.562 8.897 1.798 1.00 88.00 175 GLY A C 1
ATOM 1473 O O . GLY A 1 175 ? -16.641 9.487 1.826 1.00 88.00 175 GLY A O 1
ATOM 1474 N N . GLY A 1 176 ? -14.410 9.535 2.000 1.00 91.19 176 GLY A N 1
ATOM 1475 C CA . GLY A 1 176 ? -14.281 10.987 1.994 1.00 91.19 176 GLY A CA 1
ATOM 1476 C C . GLY A 1 176 ? -14.607 11.686 3.319 1.00 91.19 176 GLY A C 1
ATOM 1477 O O . GLY A 1 176 ? -14.800 11.043 4.358 1.00 91.19 176 GLY A O 1
ATOM 1478 N N . PRO A 1 177 ? -14.703 13.030 3.301 1.00 93.12 177 PRO A N 1
ATOM 1479 C CA . PRO A 1 177 ? -14.887 13.838 4.507 1.00 93.12 177 PRO A CA 1
ATOM 1480 C C . PRO A 1 177 ? -16.156 13.503 5.301 1.00 93.12 177 PRO A C 1
ATOM 1482 O O . PRO A 1 177 ? -16.163 13.625 6.523 1.00 93.12 177 PRO A O 1
ATOM 1485 N N . PHE A 1 178 ? -17.223 13.045 4.638 1.00 92.38 178 PHE A N 1
ATOM 1486 C CA . PHE A 1 178 ? -18.456 12.645 5.318 1.00 92.38 178 PHE A CA 1
ATOM 1487 C C . PHE A 1 178 ? -18.237 11.445 6.251 1.00 92.38 178 PHE A C 1
ATOM 1489 O O . PHE A 1 178 ? -18.636 11.482 7.417 1.00 92.38 178 PHE A O 1
ATOM 1496 N N . ILE A 1 179 ? -17.538 10.410 5.775 1.00 94.25 179 ILE A N 1
ATOM 1497 C CA . ILE A 1 179 ? -17.206 9.246 6.601 1.00 94.25 179 ILE A CA 1
ATOM 1498 C C . ILE A 1 179 ? -16.223 9.636 7.711 1.00 94.25 179 ILE A C 1
ATOM 1500 O O . ILE A 1 179 ? -16.401 9.213 8.855 1.00 94.25 179 ILE A O 1
ATOM 1504 N N . LEU A 1 180 ? -15.256 10.514 7.427 1.00 94.75 180 LEU A N 1
ATOM 1505 C CA . LEU A 1 180 ? -14.359 11.061 8.449 1.00 94.75 180 LEU A CA 1
ATOM 1506 C C . LEU A 1 180 ? -15.124 11.747 9.588 1.00 94.75 180 LEU A C 1
ATOM 1508 O O . LEU A 1 180 ? -14.837 11.501 10.760 1.00 94.75 180 LEU A O 1
ATOM 1512 N N . LEU A 1 181 ? -16.129 12.567 9.270 1.00 95.50 181 LEU A N 1
ATOM 1513 C CA . LEU A 1 181 ? -16.967 13.217 10.280 1.00 95.50 181 LEU A CA 1
ATOM 1514 C C . LEU A 1 181 ? -17.693 12.191 11.159 1.00 95.50 181 LEU A C 1
ATOM 1516 O O . LEU A 1 181 ? -17.722 12.351 12.380 1.00 95.50 181 LEU A O 1
ATOM 1520 N N . LEU A 1 182 ? -18.221 11.109 10.580 1.00 96.12 182 LEU A N 1
ATOM 1521 C CA . LEU A 1 182 ? -18.838 10.026 11.354 1.00 96.12 182 LEU A CA 1
ATOM 1522 C C . LEU A 1 182 ? -17.827 9.319 12.262 1.00 96.12 182 LEU A C 1
ATOM 1524 O O . LEU A 1 182 ? -18.144 9.050 13.419 1.00 96.12 182 LEU A O 1
ATOM 1528 N N . ILE A 1 183 ? -16.601 9.072 11.790 1.00 95.81 183 ILE A N 1
ATOM 1529 C CA . ILE A 1 183 ? -15.519 8.514 12.616 1.00 95.81 183 ILE A CA 1
ATOM 1530 C C . ILE A 1 183 ? -15.225 9.439 13.808 1.00 95.81 183 ILE A C 1
ATOM 1532 O O . ILE A 1 183 ? -15.140 8.969 14.946 1.00 95.81 183 ILE A O 1
ATOM 1536 N N . LEU A 1 184 ? -15.121 10.754 13.579 1.00 96.38 184 LEU A N 1
ATOM 1537 C CA . LEU A 1 184 ? -14.877 11.747 14.632 1.00 96.38 184 LEU A CA 1
ATOM 1538 C C . LEU A 1 184 ? -16.031 11.814 15.644 1.00 96.38 184 LEU A C 1
ATOM 1540 O O . LEU A 1 184 ? -15.785 11.837 16.853 1.00 96.38 184 LEU A O 1
ATOM 1544 N N . LEU A 1 185 ? -17.285 11.774 15.182 1.00 97.19 185 LEU A N 1
ATOM 1545 C CA . LEU A 1 185 ? -18.460 11.673 16.056 1.00 97.19 185 LEU A CA 1
ATOM 1546 C C . LEU A 1 185 ? -18.458 10.364 16.855 1.00 97.19 185 LEU A C 1
ATOM 1548 O O . LEU A 1 185 ? -18.795 10.358 18.041 1.00 97.19 185 LEU A O 1
ATOM 1552 N N . GLY A 1 186 ? -18.030 9.263 16.238 1.00 97.12 186 GLY A N 1
ATOM 1553 C CA . GLY A 1 186 ? -17.841 7.973 16.890 1.00 97.12 186 GLY A CA 1
ATOM 1554 C C . GLY A 1 186 ? -16.817 8.036 18.014 1.00 97.12 186 GLY A C 1
ATOM 1555 O O . GLY A 1 186 ? -17.103 7.600 19.130 1.00 97.12 186 GLY A O 1
ATOM 1556 N N . LEU A 1 187 ? -15.655 8.642 17.756 1.00 96.81 187 LEU A N 1
ATOM 1557 C CA . LEU A 1 187 ? -14.616 8.871 18.761 1.00 96.81 187 LEU A CA 1
ATOM 1558 C C . LEU A 1 187 ? -15.111 9.770 19.896 1.00 96.81 187 LEU A C 1
ATOM 1560 O O . LEU A 1 187 ? -14.862 9.473 21.065 1.00 96.81 187 LEU A O 1
ATOM 1564 N N . TYR A 1 188 ? -15.848 10.834 19.577 1.00 97.06 188 TYR A N 1
ATOM 1565 C CA . TYR A 1 188 ? -16.433 11.730 20.573 1.00 97.06 188 TYR A CA 1
ATOM 1566 C C . TYR A 1 188 ? -17.442 11.002 21.477 1.00 97.06 188 TYR A C 1
ATOM 1568 O O . TYR A 1 188 ? -17.333 11.047 22.704 1.00 97.06 188 TYR A O 1
ATOM 1576 N N . SER A 1 189 ? -18.370 10.252 20.878 1.00 96.31 189 SER A N 1
ATOM 1577 C CA . SER A 1 189 ? -19.341 9.401 21.578 1.00 96.31 189 SER A CA 1
ATOM 1578 C C . SER A 1 189 ? -18.646 8.344 22.447 1.00 96.31 189 SER A C 1
ATOM 1580 O O . SER A 1 189 ? -19.026 8.122 23.601 1.00 96.31 189 SER A O 1
ATOM 1582 N N . LEU A 1 190 ? -17.574 7.729 21.938 1.00 95.75 190 LEU A N 1
ATOM 1583 C CA . LEU A 1 190 ? -16.786 6.746 22.676 1.00 95.75 190 LEU A CA 1
ATOM 1584 C C . LEU A 1 190 ? -16.053 7.373 23.867 1.00 95.75 190 LEU A C 1
ATOM 1586 O O . LEU A 1 190 ? -16.059 6.786 24.947 1.00 95.75 190 LEU A O 1
ATOM 1590 N N . ARG A 1 191 ? -15.491 8.580 23.716 1.00 96.62 191 ARG A N 1
ATOM 1591 C CA . ARG A 1 191 ? -14.826 9.322 24.801 1.00 96.62 191 ARG A CA 1
ATOM 1592 C C . ARG A 1 191 ? -15.759 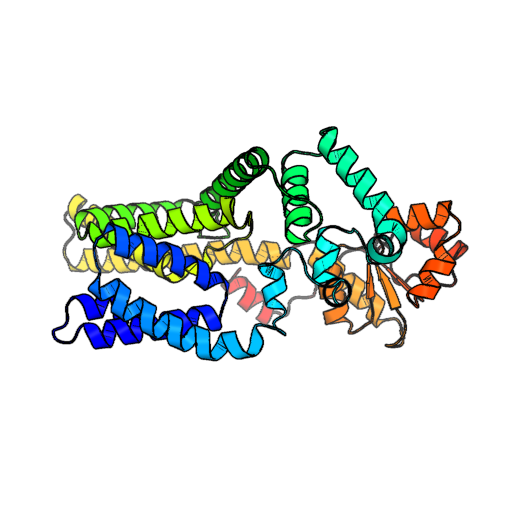9.568 25.981 1.00 96.62 191 ARG A C 1
ATOM 1594 O O . ARG A 1 191 ? -15.323 9.451 27.124 1.00 96.62 191 ARG A O 1
ATOM 1601 N N . GLN A 1 192 ? -17.023 9.893 25.710 1.00 94.56 192 GLN A N 1
ATOM 1602 C CA . GLN A 1 192 ? -18.025 10.126 26.752 1.00 94.56 192 GLN A CA 1
ATOM 1603 C C . GLN A 1 192 ? -18.425 8.838 27.483 1.00 94.56 192 GLN A C 1
ATOM 1605 O O . GLN A 1 192 ? -18.653 8.863 28.689 1.00 94.56 192 GLN A O 1
ATOM 1610 N N . LYS A 1 193 ? -18.515 7.711 26.766 1.00 93.44 193 LYS A N 1
ATOM 1611 C CA . LYS A 1 193 ? -19.022 6.442 27.318 1.00 93.44 193 LYS A CA 1
ATOM 1612 C C . LYS A 1 193 ? -17.941 5.568 27.948 1.00 93.44 193 LYS A C 1
ATOM 1614 O O . LYS A 1 193 ? -18.207 4.867 28.920 1.00 93.44 193 LYS A O 1
ATOM 1619 N N . ASN A 1 194 ? -16.746 5.539 27.365 1.00 92.00 194 ASN A N 1
ATOM 1620 C CA . ASN A 1 194 ? -15.656 4.674 27.795 1.00 92.00 194 ASN A CA 1
ATOM 1621 C C . ASN A 1 194 ? -14.292 5.263 27.398 1.00 92.00 194 ASN A C 1
ATOM 1623 O O . ASN A 1 194 ? -13.766 5.000 26.313 1.00 92.00 194 ASN A O 1
ATOM 1627 N N . ARG A 1 195 ? -13.695 6.030 28.320 1.00 91.44 195 ARG A N 1
ATOM 1628 C CA . ARG A 1 195 ? -12.391 6.684 28.130 1.00 91.44 195 ARG A CA 1
ATOM 1629 C C . ARG A 1 195 ? -11.271 5.702 27.772 1.00 91.44 195 ARG A C 1
ATOM 1631 O O . ARG A 1 195 ? -10.439 6.041 26.939 1.00 91.44 195 ARG A O 1
ATOM 1638 N N . TYR A 1 196 ? -11.289 4.502 28.352 1.00 91.19 196 TYR A N 1
ATOM 1639 C CA . TYR A 1 196 ? -10.286 3.470 28.093 1.00 91.19 196 TYR A CA 1
ATOM 1640 C C . TYR A 1 196 ? -10.313 3.002 26.631 1.00 91.19 196 TYR A C 1
ATOM 1642 O O . TYR A 1 196 ? -9.283 2.977 25.964 1.00 91.19 196 TYR A O 1
ATOM 1650 N N . LEU A 1 197 ? -11.502 2.698 26.095 1.00 90.69 197 LEU A N 1
ATOM 1651 C CA . LEU A 1 197 ? -11.643 2.311 24.685 1.00 90.69 197 LEU A CA 1
ATOM 1652 C C . LEU A 1 197 ? -11.315 3.465 23.738 1.00 90.69 197 LEU A C 1
ATOM 1654 O O . LEU A 1 197 ? -10.691 3.246 22.706 1.00 90.69 197 LEU A O 1
ATOM 1658 N N . TYR A 1 198 ? -11.698 4.690 24.096 1.00 94.00 198 TYR A N 1
ATOM 1659 C CA . TYR A 1 198 ? -11.307 5.875 23.337 1.00 94.00 198 TYR A CA 1
ATOM 1660 C C . TYR A 1 198 ? -9.779 6.003 23.239 1.00 94.00 198 TYR A C 1
ATOM 1662 O O . TYR A 1 198 ? -9.252 6.140 22.138 1.00 94.00 198 TYR A O 1
ATOM 1670 N N . GLN A 1 199 ? -9.066 5.899 24.367 1.00 93.31 199 GLN A N 1
ATOM 1671 C CA . GLN A 1 199 ? -7.600 5.937 24.393 1.00 93.31 199 GLN A CA 1
ATOM 1672 C C . GLN A 1 199 ? -6.997 4.801 23.565 1.00 93.31 199 GLN A C 1
ATOM 1674 O O . GLN A 1 199 ? -6.087 5.054 22.783 1.00 93.31 199 GLN A O 1
ATOM 1679 N N . PHE A 1 200 ? -7.544 3.586 23.675 1.00 92.06 200 PHE A N 1
ATOM 1680 C CA . PHE A 1 200 ? -7.109 2.439 22.882 1.00 92.06 200 PHE A CA 1
ATOM 1681 C C . PHE A 1 200 ? -7.159 2.724 21.373 1.00 92.06 200 PHE A C 1
ATOM 1683 O O . PHE A 1 200 ? -6.140 2.597 20.703 1.00 92.06 200 PHE A O 1
ATOM 1690 N N . PHE A 1 201 ? -8.310 3.142 20.830 1.00 91.88 201 PHE A N 1
ATOM 1691 C CA . PHE A 1 201 ? -8.442 3.378 19.385 1.00 91.88 201 PHE A CA 1
ATOM 1692 C C . PHE A 1 201 ? -7.598 4.556 18.896 1.00 91.88 201 PHE A C 1
ATOM 1694 O O . PHE A 1 201 ? -6.975 4.460 17.842 1.00 91.88 201 PHE A O 1
ATOM 1701 N N . VAL A 1 202 ? -7.548 5.648 19.664 1.00 92.00 202 VAL A N 1
ATOM 1702 C CA . VAL A 1 202 ? -6.741 6.824 19.317 1.00 92.00 202 VAL A CA 1
ATOM 1703 C C . VAL A 1 202 ? -5.265 6.448 19.264 1.00 92.00 202 VAL A C 1
ATOM 1705 O O . VAL A 1 202 ? -4.618 6.650 18.239 1.00 92.00 202 VAL A O 1
ATOM 1708 N N . TYR A 1 203 ? -4.734 5.848 20.329 1.00 92.62 203 TYR A N 1
ATOM 1709 C CA . TYR A 1 203 ? -3.331 5.448 20.362 1.00 92.62 203 TYR A CA 1
ATOM 1710 C C . TYR A 1 203 ? -3.014 4.387 19.317 1.00 92.62 203 TYR A C 1
ATOM 1712 O O . TYR A 1 203 ? -1.954 4.461 18.712 1.00 92.62 203 TYR A O 1
ATOM 1720 N N . TRP A 1 204 ? -3.933 3.469 19.023 1.00 90.69 204 TRP A N 1
ATOM 1721 C CA . TRP A 1 204 ? -3.709 2.482 17.976 1.00 90.69 204 TRP A CA 1
ATOM 1722 C C . TRP A 1 204 ? -3.515 3.127 16.597 1.00 90.69 204 TRP A C 1
ATOM 1724 O O . TRP A 1 204 ? -2.530 2.829 15.916 1.00 90.69 204 TRP A O 1
ATOM 1734 N N . ILE A 1 205 ? -4.411 4.040 16.204 1.00 89.38 205 ILE A N 1
ATOM 1735 C CA . ILE A 1 205 ? -4.321 4.749 14.919 1.00 89.38 205 ILE A CA 1
ATOM 1736 C C . ILE A 1 205 ? -3.022 5.562 14.864 1.00 89.38 205 ILE A C 1
ATOM 1738 O O . ILE A 1 205 ? -2.237 5.399 13.930 1.00 89.38 205 ILE A O 1
ATOM 1742 N N . PHE A 1 206 ? -2.745 6.377 15.888 1.00 90.38 206 PHE A N 1
ATOM 1743 C CA . PHE A 1 206 ? -1.544 7.218 15.918 1.00 90.38 206 PHE A CA 1
ATOM 1744 C C . PHE A 1 206 ? -0.245 6.406 15.941 1.00 90.38 206 PHE A C 1
ATOM 1746 O O . PHE A 1 206 ? 0.676 6.722 15.192 1.00 90.38 206 PHE A O 1
ATOM 1753 N N . SER A 1 207 ? -0.158 5.350 16.755 1.00 89.75 207 SER A N 1
ATOM 1754 C CA . SER A 1 207 ? 1.033 4.496 16.822 1.00 89.75 207 SER A CA 1
ATOM 1755 C C . SER A 1 207 ? 1.292 3.783 15.504 1.00 89.75 207 SER A C 1
ATOM 1757 O O . SER A 1 207 ? 2.439 3.679 15.090 1.00 89.75 207 SER A O 1
ATOM 1759 N N . THR A 1 208 ? 0.251 3.325 14.815 1.00 88.31 208 THR A N 1
ATOM 1760 C CA . THR A 1 208 ? 0.430 2.652 13.527 1.00 88.31 208 THR A CA 1
ATOM 1761 C C . THR A 1 208 ? 0.861 3.636 12.440 1.00 88.31 208 THR A C 1
ATOM 1763 O O . THR A 1 208 ? 1.803 3.340 11.710 1.00 88.31 208 THR A O 1
ATOM 1766 N N . VAL A 1 209 ? 0.251 4.830 12.369 1.00 90.00 209 VAL A N 1
ATOM 1767 C CA . VAL A 1 209 ? 0.711 5.903 11.466 1.00 90.00 209 VAL A CA 1
ATOM 1768 C C . VAL A 1 209 ? 2.169 6.253 11.759 1.00 90.00 209 VAL A C 1
ATOM 1770 O O . VAL A 1 209 ? 2.967 6.365 10.834 1.00 90.00 209 VAL A O 1
ATOM 1773 N N . PHE A 1 210 ? 2.543 6.350 13.036 1.00 90.94 210 PHE A N 1
ATOM 1774 C CA . PHE A 1 210 ? 3.919 6.608 13.445 1.00 90.94 210 PHE A CA 1
ATOM 1775 C C . PHE A 1 210 ? 4.883 5.498 13.001 1.00 90.94 210 PHE A C 1
ATOM 1777 O O . PHE A 1 210 ? 5.918 5.790 12.405 1.00 90.94 210 PHE A O 1
ATOM 1784 N N . LEU A 1 211 ? 4.554 4.226 13.250 1.00 88.88 211 LEU A N 1
ATOM 1785 C CA . LEU A 1 211 ? 5.390 3.091 12.847 1.00 88.88 211 LEU A CA 1
ATOM 1786 C C . LEU A 1 211 ? 5.561 3.045 11.327 1.00 88.88 211 LEU A C 1
ATOM 1788 O O . LEU A 1 211 ? 6.683 2.929 10.837 1.00 88.88 211 LEU A O 1
ATOM 1792 N N . LEU A 1 212 ? 4.472 3.207 10.578 1.00 87.75 212 LEU A N 1
ATOM 1793 C CA . LEU A 1 212 ? 4.520 3.227 9.121 1.00 87.75 212 LEU A CA 1
ATOM 1794 C C . LEU A 1 212 ? 5.358 4.390 8.605 1.00 87.75 212 LEU A C 1
ATOM 1796 O O . LEU A 1 212 ? 6.236 4.183 7.776 1.00 87.75 212 LEU A O 1
ATOM 1800 N N . ALA A 1 213 ? 5.132 5.597 9.112 1.00 89.56 213 ALA A N 1
ATOM 1801 C CA . ALA A 1 213 ? 5.774 6.785 8.580 1.00 89.56 213 ALA A CA 1
ATOM 1802 C C . ALA A 1 213 ? 7.242 6.923 9.005 1.00 89.56 213 ALA A C 1
ATOM 1804 O O . ALA A 1 213 ? 8.070 7.251 8.166 1.00 89.56 213 ALA A O 1
ATOM 1805 N N . PHE A 1 214 ? 7.590 6.653 10.268 1.00 88.56 214 PHE A N 1
ATOM 1806 C CA . PHE A 1 214 ? 8.925 6.940 10.817 1.00 88.56 214 PHE A CA 1
ATOM 1807 C C . PHE A 1 214 ? 9.824 5.708 10.964 1.00 88.56 214 PHE A C 1
ATOM 1809 O O . PHE A 1 214 ? 11.052 5.835 10.905 1.00 88.56 214 PHE A O 1
ATOM 1816 N N . VAL A 1 215 ? 9.256 4.514 11.152 1.00 84.19 215 VAL A N 1
ATOM 1817 C CA . VAL A 1 215 ? 10.044 3.280 11.326 1.00 84.19 215 VAL A CA 1
ATOM 1818 C C . VAL A 1 215 ? 10.212 2.572 9.988 1.00 84.19 215 VAL A C 1
ATOM 1820 O O . VAL A 1 215 ? 11.347 2.417 9.516 1.00 84.19 215 VAL A O 1
ATOM 1823 N N . VAL A 1 216 ? 9.086 2.219 9.365 1.00 79.81 216 VAL A N 1
ATOM 1824 C CA . VAL A 1 216 ? 9.033 1.499 8.085 1.00 79.81 216 VAL A CA 1
ATOM 1825 C C . VAL A 1 216 ? 9.301 2.437 6.903 1.00 79.81 216 VAL A C 1
ATOM 1827 O O . VAL A 1 216 ? 9.855 2.003 5.902 1.00 79.81 216 VAL A O 1
ATOM 1830 N N . LEU A 1 217 ? 8.979 3.731 7.032 1.00 83.38 217 LEU A N 1
ATOM 1831 C CA . LEU A 1 217 ? 8.979 4.703 5.928 1.00 83.38 217 LEU A CA 1
ATOM 1832 C C . LEU A 1 217 ? 8.047 4.271 4.781 1.00 83.38 217 LEU A C 1
ATOM 1834 O O . LEU A 1 217 ? 8.332 4.467 3.604 1.00 83.38 217 LEU A O 1
ATOM 1838 N N . ALA A 1 218 ? 6.919 3.651 5.119 1.00 80.50 218 ALA A N 1
ATOM 1839 C CA . ALA A 1 218 ? 5.922 3.198 4.165 1.00 80.50 218 ALA A CA 1
ATOM 1840 C C . ALA A 1 218 ? 4.897 4.300 3.880 1.00 80.50 218 ALA A C 1
ATOM 1842 O O . ALA A 1 218 ? 4.185 4.766 4.772 1.00 80.50 218 ALA A O 1
ATOM 1843 N N . GLY A 1 219 ? 4.765 4.648 2.599 1.00 73.25 219 GLY A N 1
ATOM 1844 C CA . GLY A 1 219 ? 3.704 5.515 2.091 1.00 73.25 219 GLY A CA 1
ATOM 1845 C C . GLY A 1 219 ? 2.450 4.765 1.628 1.00 73.25 219 GLY A C 1
ATOM 1846 O O . GLY A 1 219 ? 1.503 5.415 1.196 1.00 73.25 219 GLY A O 1
ATOM 1847 N N . ARG A 1 220 ? 2.407 3.423 1.677 1.00 74.69 220 ARG A N 1
ATOM 1848 C CA . ARG A 1 220 ? 1.281 2.587 1.188 1.00 74.69 220 ARG A CA 1
ATOM 1849 C C . ARG A 1 220 ? 0.069 2.614 2.126 1.00 74.69 220 ARG A C 1
ATOM 1851 O O . ARG A 1 220 ? 0.213 2.961 3.293 1.00 74.69 220 ARG A O 1
ATOM 1858 N N . ASN A 1 221 ? -1.127 2.321 1.610 1.00 75.62 221 ASN A N 1
ATOM 1859 C CA . ASN A 1 221 ? -2.362 2.374 2.394 1.00 75.62 221 ASN A CA 1
ATOM 1860 C C . ASN A 1 221 ? -2.469 1.157 3.333 1.00 75.62 221 ASN A C 1
ATOM 1862 O O . ASN A 1 221 ? -2.448 0.020 2.875 1.00 75.62 221 ASN A O 1
ATOM 1866 N N . HIS A 1 222 ? -2.616 1.414 4.634 1.00 77.31 222 HIS A N 1
ATOM 1867 C CA . HIS A 1 222 ? -2.826 0.407 5.683 1.00 77.31 222 HIS A CA 1
ATOM 1868 C C . HIS A 1 222 ? -4.184 0.562 6.384 1.00 77.31 222 HIS A C 1
ATOM 1870 O O . HIS A 1 222 ? -4.415 0.015 7.458 1.00 77.31 222 HIS A O 1
ATOM 1876 N N . LEU A 1 223 ? -5.123 1.298 5.781 1.00 79.81 223 LEU A N 1
ATOM 1877 C CA . LEU A 1 223 ? -6.459 1.507 6.342 1.00 79.81 223 LEU A CA 1
ATOM 1878 C C . LEU A 1 223 ? -7.242 0.203 6.522 1.00 79.81 223 LEU A C 1
ATOM 1880 O O . LEU A 1 223 ? -8.042 0.090 7.451 1.00 79.81 223 LEU A O 1
ATOM 1884 N N . MET A 1 224 ? -6.945 -0.809 5.702 1.00 76.69 224 MET A N 1
ATOM 1885 C CA . MET A 1 224 ? -7.502 -2.155 5.835 1.00 76.69 224 MET A CA 1
ATOM 1886 C C . MET A 1 224 ? -7.231 -2.769 7.218 1.00 76.69 224 MET A C 1
ATOM 1888 O O . MET A 1 224 ? -8.096 -3.469 7.747 1.00 76.69 224 MET A O 1
ATOM 1892 N N . ASP A 1 225 ? -6.096 -2.449 7.846 1.00 77.12 225 ASP A N 1
ATOM 1893 C CA . ASP A 1 225 ? -5.733 -2.964 9.172 1.00 77.12 225 ASP A CA 1
ATOM 1894 C C . ASP A 1 225 ? -6.666 -2.411 10.273 1.00 77.12 225 ASP A C 1
ATOM 1896 O O . ASP A 1 225 ? -6.842 -3.024 11.331 1.00 77.12 225 ASP A O 1
ATOM 1900 N N . PHE A 1 226 ? -7.353 -1.297 9.992 1.00 81.06 226 PHE A N 1
ATOM 1901 C CA . PHE A 1 226 ? -8.354 -0.677 10.861 1.00 81.06 226 PHE A CA 1
ATOM 1902 C C . PHE A 1 226 ? -9.786 -0.842 10.362 1.00 81.06 226 PHE A C 1
ATOM 1904 O O . PHE A 1 226 ? -10.681 -0.253 10.965 1.00 81.06 226 PHE A O 1
ATOM 1911 N N . GLY A 1 227 ? -10.047 -1.612 9.301 1.00 84.69 227 GLY A N 1
ATOM 1912 C CA . GLY A 1 227 ? -11.370 -1.645 8.663 1.00 84.69 227 GLY A CA 1
ATOM 1913 C C . GLY A 1 227 ? -12.513 -1.896 9.657 1.00 84.69 227 GLY A C 1
ATOM 1914 O O . GLY A 1 227 ? -13.511 -1.176 9.673 1.00 84.69 227 GLY A O 1
ATOM 1915 N N . TRP A 1 228 ? -12.324 -2.837 10.588 1.00 84.38 228 TRP A N 1
ATOM 1916 C CA . TRP A 1 228 ? -13.304 -3.119 11.644 1.00 84.38 228 TRP A CA 1
ATOM 1917 C C . TRP A 1 228 ? -13.436 -1.981 12.671 1.00 84.38 228 TRP A C 1
ATOM 1919 O O . TRP A 1 228 ? -14.533 -1.699 13.150 1.00 84.38 228 TRP A O 1
ATOM 1929 N N . ALA A 1 229 ? -12.331 -1.319 13.019 1.00 87.75 229 ALA A N 1
ATOM 1930 C CA . ALA A 1 229 ? -12.309 -0.207 13.963 1.00 87.75 229 ALA A CA 1
ATOM 1931 C C . ALA A 1 229 ? -13.030 1.011 13.386 1.00 87.75 229 ALA A C 1
ATOM 1933 O O . ALA A 1 229 ? -13.864 1.619 14.053 1.00 87.75 229 ALA A O 1
ATOM 1934 N N . ILE A 1 230 ? -12.749 1.310 12.119 1.00 90.44 230 ILE A N 1
ATOM 1935 C CA . ILE A 1 230 ? -13.407 2.350 11.337 1.00 90.44 230 ILE A CA 1
ATOM 1936 C C . ILE A 1 230 ? -14.910 2.068 11.269 1.00 90.44 230 ILE A C 1
ATOM 1938 O O . ILE A 1 230 ? -15.698 2.936 11.633 1.00 90.44 230 ILE A O 1
ATOM 1942 N N . ALA A 1 231 ? -15.321 0.842 10.926 1.00 91.00 231 ALA A N 1
ATOM 1943 C CA . ALA A 1 231 ? -16.735 0.462 10.880 1.00 91.00 231 ALA A CA 1
ATOM 1944 C C . ALA A 1 231 ? -17.453 0.648 12.233 1.00 91.00 231 ALA A C 1
ATOM 1946 O O . ALA A 1 231 ? -18.581 1.151 12.281 1.00 91.00 231 ALA A O 1
ATOM 1947 N N . LEU A 1 232 ? -16.801 0.300 13.350 1.00 91.88 232 LEU A N 1
ATOM 1948 C CA . LEU A 1 232 ? -17.346 0.536 14.691 1.00 91.88 232 LEU A CA 1
ATOM 1949 C C . LEU A 1 232 ? -17.468 2.027 15.017 1.00 91.88 232 LEU A C 1
ATOM 1951 O O . LEU A 1 232 ? -18.483 2.442 15.577 1.00 91.88 232 LEU A O 1
ATOM 1955 N N . LEU A 1 233 ? -16.463 2.837 14.676 1.00 94.88 233 LEU A N 1
ATOM 1956 C CA . LEU A 1 233 ? -16.500 4.283 14.903 1.00 94.88 233 LEU A CA 1
ATOM 1957 C C . LEU A 1 233 ? -17.587 4.949 14.053 1.00 94.88 233 LEU A C 1
ATOM 1959 O O . LEU A 1 233 ? -18.355 5.738 14.592 1.00 94.88 233 LEU A O 1
ATOM 1963 N N . ILE A 1 234 ? -17.737 4.564 12.783 1.00 94.69 234 ILE A N 1
ATOM 1964 C CA . ILE A 1 234 ? -18.837 5.020 11.921 1.00 94.69 234 ILE A CA 1
ATOM 1965 C C . ILE A 1 234 ? -20.186 4.654 12.544 1.00 94.69 234 ILE A C 1
ATOM 1967 O O . ILE A 1 234 ? -21.059 5.511 12.666 1.00 94.69 234 ILE A O 1
ATOM 1971 N N . SER A 1 235 ? -20.345 3.411 13.009 1.00 94.00 235 SER A N 1
ATOM 1972 C CA . SER A 1 235 ? -21.580 2.948 13.658 1.00 94.00 235 SER A CA 1
ATOM 1973 C C . SER A 1 235 ? -21.900 3.752 14.924 1.00 94.00 235 SER A C 1
ATOM 1975 O O . SER A 1 235 ? -23.035 4.178 15.134 1.00 94.00 235 SER A O 1
ATOM 1977 N N . LEU A 1 236 ? -20.898 4.019 15.767 1.00 95.38 236 LEU A N 1
ATOM 1978 C CA . LEU A 1 236 ? -21.060 4.851 16.962 1.00 95.38 236 LEU A CA 1
ATOM 1979 C C . LEU A 1 236 ? -21.371 6.313 16.621 1.00 95.38 236 LEU A C 1
ATOM 1981 O O . LEU A 1 236 ? -22.165 6.938 17.329 1.00 95.38 236 LEU A O 1
ATOM 1985 N N . GLY A 1 237 ? -20.762 6.846 15.562 1.00 96.25 237 GLY A N 1
ATOM 1986 C CA . GLY A 1 237 ? -21.001 8.195 15.058 1.00 96.25 237 GLY A CA 1
ATOM 1987 C C . GLY A 1 237 ? -22.413 8.355 14.519 1.00 96.25 237 GLY A C 1
ATOM 1988 O O . GLY A 1 237 ? -23.100 9.305 14.881 1.00 96.25 237 GLY A O 1
ATOM 1989 N N . LEU A 1 238 ? -22.888 7.368 13.762 1.00 95.31 238 LEU A N 1
ATOM 1990 C CA . LEU A 1 238 ? -24.271 7.260 13.311 1.00 95.31 238 LEU A CA 1
ATOM 1991 C C . LEU A 1 238 ? -25.262 7.266 14.466 1.00 95.31 238 LEU A C 1
ATOM 1993 O O . LEU A 1 238 ? -26.225 8.028 14.452 1.00 95.31 238 LEU A O 1
ATOM 1997 N N . MET A 1 239 ? -25.018 6.438 15.485 1.00 93.88 239 MET A N 1
ATOM 1998 C CA . MET A 1 239 ? -25.893 6.398 16.654 1.00 93.88 239 MET A CA 1
ATOM 1999 C C . MET A 1 239 ? -25.918 7.718 17.407 1.00 93.88 239 MET A C 1
ATOM 2001 O O . MET A 1 239 ? -26.962 8.141 17.902 1.00 93.88 239 MET A O 1
ATOM 2005 N N . PHE A 1 240 ? -24.767 8.375 17.498 1.00 95.19 240 PHE A N 1
ATOM 2006 C CA . PHE A 1 240 ? -24.670 9.676 18.128 1.00 95.19 240 PHE A CA 1
ATOM 2007 C C . PHE A 1 240 ? -25.412 10.752 17.323 1.00 95.19 240 PHE A C 1
ATOM 2009 O O . PHE A 1 240 ? -26.189 11.508 17.899 1.00 95.19 240 PHE A O 1
ATOM 2016 N N . LEU A 1 241 ? -25.254 10.764 15.997 1.00 95.50 241 LEU A N 1
ATOM 2017 C CA . LEU A 1 241 ? -25.943 11.683 15.092 1.00 95.50 241 LEU A CA 1
ATOM 2018 C C . LEU A 1 241 ? -27.465 11.490 15.126 1.00 95.50 241 LEU A C 1
ATOM 2020 O O . LEU A 1 241 ? -28.206 12.456 15.292 1.00 95.50 241 LEU A O 1
ATOM 2024 N N . ALA A 1 242 ? -27.937 10.245 15.034 1.00 94.31 242 ALA A N 1
ATOM 2025 C CA . ALA A 1 242 ? -29.358 9.920 15.112 1.00 94.31 242 ALA A CA 1
ATOM 2026 C C . ALA A 1 242 ? -29.965 10.371 16.446 1.00 94.31 242 ALA A C 1
ATOM 2028 O O . ALA A 1 242 ? -31.070 10.916 16.471 1.00 94.31 242 ALA A O 1
ATOM 2029 N N . LYS A 1 243 ? -29.228 10.190 17.552 1.00 92.69 243 LYS A N 1
ATOM 2030 C CA . LYS A 1 243 ? -29.634 10.685 18.868 1.00 92.69 243 LYS A CA 1
ATOM 2031 C C . LYS A 1 243 ? -29.723 12.213 18.892 1.00 92.69 243 LYS A C 1
ATOM 2033 O O . LYS A 1 243 ? -30.750 12.725 19.311 1.00 92.69 243 LYS A O 1
ATOM 2038 N N . LEU A 1 244 ? -28.708 12.929 18.402 1.00 94.50 244 LEU A N 1
ATOM 2039 C CA . LEU A 1 244 ? -28.719 14.398 18.356 1.00 94.50 244 LEU A CA 1
ATOM 2040 C C . LEU A 1 244 ? -29.930 14.948 17.595 1.00 94.50 244 LEU A C 1
ATOM 2042 O O . LEU A 1 244 ? -30.609 15.841 18.089 1.00 94.50 244 LEU A O 1
ATOM 2046 N N . ILE A 1 245 ? -30.225 14.391 16.418 1.00 95.25 245 ILE A N 1
ATOM 2047 C CA . ILE A 1 245 ? -31.387 14.787 15.610 1.00 95.25 245 ILE A CA 1
ATOM 2048 C C . ILE A 1 245 ? -32.688 14.461 16.356 1.00 95.25 245 ILE A C 1
ATOM 2050 O O . ILE A 1 245 ? -33.600 15.283 16.410 1.00 95.25 245 ILE A O 1
ATOM 2054 N N . SER A 1 246 ? -32.772 13.271 16.955 1.00 94.94 246 SER A N 1
ATOM 2055 C CA . SER A 1 246 ? -33.960 12.838 17.698 1.00 94.94 246 SER A CA 1
ATOM 2056 C C . SER A 1 246 ? -34.253 13.725 18.903 1.00 94.94 246 SER A C 1
ATOM 2058 O O . SER A 1 246 ? -35.413 14.069 19.120 1.00 94.94 246 SER A O 1
ATOM 2060 N N . ASP A 1 247 ? -33.215 14.102 19.649 1.00 93.94 247 ASP A N 1
ATOM 2061 C CA . ASP A 1 247 ? -33.311 14.972 20.819 1.00 93.94 247 ASP A CA 1
ATOM 2062 C C . ASP A 1 247 ? -33.665 16.410 20.391 1.00 93.94 247 ASP A C 1
ATOM 2064 O O . ASP A 1 247 ? -34.534 17.033 20.994 1.00 93.94 247 ASP A O 1
ATOM 2068 N N . TYR A 1 248 ? -33.069 16.922 19.306 1.00 96.25 248 TYR A N 1
ATOM 2069 C CA . TYR A 1 248 ? -33.346 18.271 18.790 1.00 96.25 248 TYR A CA 1
ATOM 2070 C C . TYR A 1 248 ? -34.794 18.439 18.302 1.00 96.25 248 TYR A C 1
ATOM 2072 O O . TYR A 1 248 ? -35.431 19.453 18.580 1.00 96.25 248 TYR A O 1
ATOM 2080 N N . PHE A 1 249 ? -35.333 17.436 17.602 1.00 96.12 249 PHE A N 1
ATOM 2081 C CA . PHE A 1 249 ? -36.703 17.459 17.076 1.00 96.12 249 PHE A CA 1
ATOM 2082 C C . PHE A 1 249 ? -37.739 16.793 17.997 1.00 96.12 249 PHE A C 1
ATOM 2084 O O . PHE A 1 249 ? -38.897 16.663 17.601 1.00 96.12 249 PHE A O 1
ATOM 2091 N N . ASN A 1 250 ? -37.353 16.352 19.202 1.00 94.31 250 ASN A N 1
ATOM 2092 C CA . ASN A 1 250 ? -38.212 15.612 20.137 1.00 94.31 250 ASN A CA 1
ATOM 2093 C C . ASN A 1 250 ? -38.976 14.446 19.470 1.00 94.31 250 ASN A C 1
ATOM 2095 O O . ASN A 1 250 ? -40.189 14.287 19.625 1.00 94.31 250 ASN A O 1
ATOM 2099 N N . LEU A 1 251 ? -38.271 13.628 18.681 1.00 94.69 251 LEU A N 1
ATOM 2100 C CA . LEU A 1 251 ? -38.881 12.544 17.908 1.00 94.69 251 LEU A CA 1
ATOM 2101 C C . LEU A 1 251 ? -39.361 11.393 18.804 1.00 94.69 251 LEU A C 1
ATOM 2103 O O . LEU A 1 251 ? -38.622 10.884 19.646 1.00 94.69 251 LEU A O 1
ATOM 2107 N N . GLU A 1 252 ? -40.568 10.892 18.538 1.00 94.00 252 GLU A N 1
ATOM 2108 C CA . GLU A 1 252 ? -41.079 9.651 19.133 1.00 94.00 252 GLU A CA 1
ATOM 2109 C C . GLU A 1 252 ? -40.224 8.430 18.758 1.00 94.00 252 GLU A C 1
ATOM 2111 O O . GLU A 1 252 ? -39.707 8.343 17.643 1.00 94.00 252 GLU A O 1
ATOM 2116 N N . LYS A 1 253 ? -40.171 7.411 19.630 1.00 90.56 253 LYS A N 1
ATOM 2117 C CA . LYS A 1 253 ? -39.354 6.191 19.441 1.00 90.56 253 LYS A CA 1
ATOM 2118 C C . LYS A 1 253 ? -39.486 5.546 18.053 1.00 90.56 253 LYS A C 1
ATOM 2120 O O . LYS A 1 253 ? -38.483 5.135 17.480 1.00 90.56 253 LYS A O 1
ATOM 2125 N N . LYS A 1 254 ? -40.699 5.471 17.487 1.00 92.19 254 LYS A N 1
ATOM 2126 C CA . LYS A 1 254 ? -40.918 4.910 16.137 1.00 92.19 254 LYS A CA 1
ATOM 2127 C C . LYS A 1 254 ? -40.215 5.734 15.049 1.00 92.19 254 LYS A C 1
ATOM 2129 O O . LYS A 1 254 ? -39.583 5.164 14.165 1.00 92.19 254 LYS A O 1
ATOM 2134 N N . LYS A 1 255 ? -40.280 7.067 15.144 1.00 92.50 255 LYS A N 1
ATOM 2135 C CA . LYS A 1 255 ? -39.612 7.997 14.219 1.00 92.50 255 LYS A CA 1
ATOM 2136 C C . LYS A 1 255 ? -38.091 7.948 14.372 1.00 92.50 255 LYS A C 1
ATOM 2138 O O . LYS A 1 255 ? -37.388 8.041 13.374 1.00 92.50 255 LYS A O 1
ATOM 2143 N N . GLN A 1 256 ? -37.588 7.722 15.588 1.00 91.62 256 GLN A N 1
ATOM 2144 C CA . GLN A 1 256 ? -36.157 7.506 15.824 1.00 91.62 256 GLN A CA 1
ATOM 2145 C C . GLN A 1 256 ? -35.655 6.259 15.086 1.00 91.62 256 GLN A C 1
ATOM 2147 O O . GLN A 1 256 ? -34.667 6.337 14.367 1.00 91.62 256 GLN A O 1
ATOM 2152 N N . VAL A 1 257 ? -36.354 5.120 15.201 1.00 91.06 257 VAL A N 1
ATOM 2153 C CA . VAL A 1 257 ? -35.992 3.882 14.478 1.00 91.06 257 VAL A CA 1
ATOM 2154 C C . VAL A 1 257 ? -35.988 4.106 12.965 1.00 91.06 257 VAL A C 1
ATOM 2156 O O . VAL A 1 257 ? -35.051 3.686 12.290 1.00 91.06 257 VAL A O 1
ATOM 2159 N N . PHE A 1 258 ? -36.989 4.813 12.434 1.00 93.88 258 PHE A N 1
ATOM 2160 C CA . PHE A 1 258 ? -37.013 5.168 11.015 1.00 93.88 258 PHE A CA 1
ATOM 2161 C C . PHE A 1 258 ? -35.814 6.042 10.614 1.00 93.88 258 PHE A C 1
ATOM 2163 O O . PHE A 1 258 ? -35.177 5.762 9.604 1.00 93.88 258 PHE A O 1
ATOM 2170 N N . LEU A 1 259 ? -35.450 7.041 11.426 1.00 93.88 259 LEU A N 1
ATOM 2171 C CA . LEU A 1 259 ? -34.261 7.869 11.203 1.00 93.88 259 LEU A CA 1
ATOM 2172 C C . LEU A 1 259 ? -32.973 7.032 11.179 1.00 93.88 259 LEU A C 1
ATOM 2174 O O . LEU A 1 259 ? -32.135 7.238 10.306 1.00 93.88 259 LEU A O 1
ATOM 2178 N N . TYR A 1 260 ? -32.820 6.072 12.097 1.00 91.25 260 TYR A N 1
ATOM 2179 C CA . TYR A 1 260 ? -31.681 5.147 12.097 1.00 91.25 260 TYR A CA 1
ATOM 2180 C C . TYR A 1 260 ? -31.581 4.362 10.789 1.00 91.25 260 TYR A C 1
ATOM 2182 O O . TYR A 1 260 ? -30.506 4.288 10.197 1.00 91.25 260 TYR A O 1
ATOM 2190 N N . ILE A 1 261 ? -32.702 3.795 10.337 1.00 92.75 261 ILE A N 1
ATOM 2191 C CA . ILE A 1 261 ? -32.770 3.033 9.088 1.00 92.75 261 ILE A CA 1
ATOM 2192 C C . ILE A 1 261 ? -32.446 3.944 7.897 1.00 92.75 261 ILE A C 1
ATOM 2194 O O . ILE A 1 261 ? -31.627 3.579 7.060 1.00 92.75 261 ILE A O 1
ATOM 2198 N N . ALA A 1 262 ? -33.019 5.148 7.849 1.00 94.38 262 ALA A N 1
ATOM 2199 C CA . ALA A 1 262 ? -32.764 6.112 6.783 1.00 94.38 262 ALA A CA 1
ATOM 2200 C C . ALA A 1 262 ? -31.282 6.521 6.711 1.00 94.38 262 ALA A C 1
ATOM 2202 O O . ALA A 1 262 ? -30.690 6.479 5.637 1.00 94.38 262 ALA A O 1
ATOM 2203 N N . LEU A 1 263 ? -30.655 6.854 7.845 1.00 94.25 263 LEU A N 1
ATOM 2204 C CA . LEU A 1 263 ? -29.228 7.197 7.901 1.00 94.25 263 LEU A CA 1
ATOM 2205 C C . LEU A 1 263 ? -28.331 6.024 7.486 1.00 94.25 263 LEU A C 1
ATOM 2207 O O . LEU A 1 263 ? -27.327 6.233 6.806 1.00 94.25 263 LEU A O 1
ATOM 2211 N N . LEU A 1 264 ? -28.702 4.795 7.859 1.00 93.00 264 LEU A N 1
ATOM 2212 C CA . LEU A 1 264 ? -28.001 3.594 7.414 1.00 93.00 264 LEU A CA 1
ATOM 2213 C C . LEU A 1 264 ? -28.077 3.444 5.888 1.00 93.00 264 LEU A C 1
ATOM 2215 O O . LEU A 1 264 ? -27.045 3.244 5.254 1.00 93.00 264 LEU A O 1
ATOM 2219 N N . PHE A 1 265 ? -29.267 3.591 5.295 1.00 93.44 265 PHE A N 1
ATOM 2220 C CA . PHE A 1 265 ? -29.436 3.545 3.840 1.00 93.44 265 PHE A CA 1
ATOM 2221 C C . PHE A 1 265 ? -28.643 4.642 3.127 1.00 93.44 265 PHE A C 1
ATOM 2223 O O . PHE A 1 265 ? -28.010 4.354 2.116 1.00 93.44 265 PHE A O 1
ATOM 2230 N N . ILE A 1 266 ? -28.617 5.864 3.666 1.00 93.31 266 ILE A N 1
ATOM 2231 C CA . ILE A 1 266 ? -27.827 6.970 3.106 1.00 93.31 266 ILE A CA 1
ATOM 2232 C C . ILE A 1 266 ? -26.338 6.616 3.077 1.00 93.31 266 ILE A C 1
ATOM 2234 O O . ILE A 1 266 ? -25.678 6.857 2.073 1.00 93.31 266 ILE A O 1
ATOM 2238 N N . ILE A 1 267 ? -25.800 6.015 4.142 1.00 92.25 267 ILE A N 1
ATOM 2239 C CA . ILE A 1 267 ? -24.386 5.617 4.172 1.00 92.25 267 ILE A CA 1
ATOM 2240 C C . ILE A 1 267 ? -24.106 4.456 3.236 1.00 92.25 267 ILE A C 1
ATOM 2242 O O . ILE A 1 267 ? -23.098 4.489 2.542 1.00 92.25 267 ILE A O 1
ATOM 2246 N N . LEU A 1 268 ? -24.975 3.447 3.190 1.00 91.00 268 LEU A N 1
ATOM 2247 C CA . LEU A 1 268 ? -24.813 2.345 2.244 1.00 91.00 268 LEU A CA 1
ATOM 2248 C C . LEU A 1 268 ? -24.817 2.865 0.805 1.00 91.00 268 LEU A C 1
ATOM 2250 O O . LEU A 1 268 ? -23.928 2.518 0.036 1.00 91.00 268 LEU A O 1
ATOM 2254 N N . TYR A 1 269 ? -25.752 3.755 0.471 1.00 90.19 269 TYR A N 1
ATOM 2255 C CA . TYR A 1 269 ? -25.809 4.398 -0.837 1.00 90.19 269 TYR A CA 1
ATOM 2256 C C . TYR A 1 269 ? -24.562 5.246 -1.118 1.00 90.19 269 TYR A C 1
ATOM 2258 O O . TYR A 1 269 ? -23.980 5.142 -2.191 1.00 90.19 269 TYR A O 1
ATOM 2266 N N . HIS A 1 270 ? -24.090 6.022 -0.138 1.00 90.62 270 HIS A N 1
ATOM 2267 C CA . HIS A 1 270 ? -22.846 6.790 -0.250 1.00 90.62 270 HIS A CA 1
ATOM 2268 C C . HIS A 1 270 ? -21.633 5.893 -0.514 1.00 90.62 270 HIS A C 1
ATOM 2270 O O . HIS A 1 270 ? -20.826 6.200 -1.382 1.00 90.62 270 HIS A O 1
ATOM 2276 N N . LEU A 1 271 ? -21.508 4.765 0.191 1.00 88.75 271 LEU A N 1
ATOM 2277 C CA . LEU A 1 271 ? -20.420 3.810 -0.029 1.00 88.75 271 LEU A CA 1
ATOM 2278 C C . LEU A 1 271 ? -20.501 3.159 -1.416 1.00 88.75 271 LEU A C 1
ATOM 2280 O O . LEU A 1 271 ? -19.464 2.957 -2.039 1.00 88.75 271 LEU A O 1
ATOM 2284 N N . VAL A 1 272 ? -21.708 2.883 -1.920 1.00 87.31 272 VAL A N 1
ATOM 2285 C CA . VAL A 1 272 ? -21.909 2.409 -3.299 1.00 87.31 272 VAL A CA 1
ATOM 2286 C C . VAL A 1 272 ? -21.469 3.471 -4.307 1.00 87.31 272 VAL A C 1
ATOM 2288 O O . VAL A 1 272 ? -20.704 3.14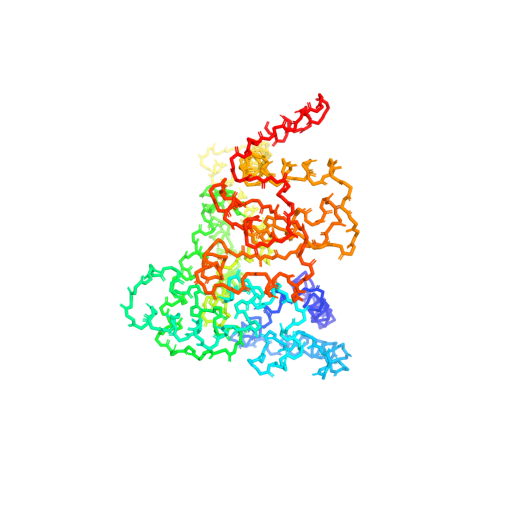6 -5.207 1.00 87.31 272 VAL A O 1
ATOM 2291 N N . LEU A 1 273 ? -21.855 4.739 -4.124 1.00 85.75 273 LEU A N 1
ATOM 2292 C CA . LEU A 1 273 ? -21.430 5.841 -5.000 1.00 85.75 273 LEU A CA 1
ATOM 2293 C C . LEU A 1 273 ? -19.914 6.063 -4.983 1.00 85.75 273 LEU A C 1
ATOM 2295 O O . LEU A 1 273 ? -19.298 6.297 -6.018 1.00 85.75 273 LEU A O 1
ATOM 2299 N N . VAL A 1 274 ? -19.291 5.993 -3.808 1.00 86.94 274 VAL A N 1
ATOM 2300 C CA . VAL A 1 274 ? -17.832 6.075 -3.681 1.00 86.94 274 VAL A CA 1
ATOM 2301 C C . VAL A 1 274 ? -17.168 4.929 -4.435 1.00 86.94 274 VAL A C 1
ATOM 2303 O O . VAL A 1 274 ? -16.202 5.146 -5.166 1.00 86.94 274 VAL A O 1
ATOM 2306 N N . ASN A 1 275 ? -17.692 3.716 -4.259 1.00 84.19 275 ASN A N 1
ATOM 2307 C CA . ASN A 1 275 ? -17.192 2.542 -4.946 1.00 84.19 275 ASN A CA 1
ATOM 2308 C C . ASN A 1 275 ? -17.343 2.711 -6.466 1.00 84.19 275 ASN A C 1
ATOM 2310 O O . ASN A 1 275 ? -16.364 2.505 -7.169 1.00 84.19 275 ASN A O 1
ATOM 2314 N N . HIS A 1 276 ? -18.480 3.197 -6.973 1.00 81.00 276 HIS A N 1
ATOM 2315 C CA . HIS A 1 276 ? -18.642 3.533 -8.394 1.00 81.00 276 HIS A CA 1
ATOM 2316 C C . HIS A 1 276 ? -17.491 4.407 -8.914 1.00 81.00 276 HIS A C 1
ATOM 2318 O O . HIS A 1 276 ? -16.827 4.044 -9.886 1.00 81.00 276 HIS A O 1
ATOM 2324 N N . VAL A 1 277 ? -17.210 5.525 -8.236 1.00 81.69 277 VAL A N 1
ATOM 2325 C CA . VAL A 1 277 ? -16.144 6.453 -8.645 1.00 81.69 277 VAL A CA 1
ATOM 2326 C C . VAL A 1 277 ? -14.779 5.760 -8.669 1.00 81.69 277 VAL A C 1
ATOM 2328 O O . VAL A 1 277 ? -13.998 5.976 -9.595 1.00 81.69 277 VAL A O 1
ATOM 2331 N N . ALA A 1 278 ? -14.490 4.913 -7.680 1.00 81.44 278 ALA A N 1
ATOM 2332 C CA . ALA A 1 278 ? -13.235 4.168 -7.624 1.00 81.44 278 ALA A CA 1
ATOM 2333 C C . ALA A 1 278 ? -13.120 3.125 -8.753 1.00 81.44 278 ALA A C 1
ATOM 2335 O O . ALA A 1 278 ? -12.066 3.009 -9.373 1.00 81.44 278 ALA A O 1
ATOM 2336 N N . TRP A 1 279 ? -14.194 2.391 -9.058 1.00 79.12 279 TRP A N 1
ATOM 2337 C CA . TRP A 1 279 ? -14.195 1.374 -10.115 1.00 79.12 279 TRP A CA 1
ATOM 2338 C C . TRP A 1 279 ? -14.137 1.979 -11.519 1.00 79.12 279 TRP A C 1
ATOM 2340 O O . TRP A 1 279 ? -13.403 1.455 -12.354 1.00 79.12 279 TRP A O 1
ATOM 2350 N N . SER A 1 280 ? -14.841 3.089 -11.771 1.00 75.62 280 SER A N 1
ATOM 2351 C CA . SER A 1 280 ? -14.735 3.821 -13.044 1.00 75.62 280 SER A CA 1
ATOM 2352 C C . SER A 1 280 ? -13.295 4.265 -13.288 1.00 75.62 280 SER A C 1
ATOM 2354 O O . SER A 1 280 ? -12.754 3.990 -14.349 1.00 75.62 280 SER A O 1
ATOM 2356 N N . ARG A 1 281 ? -12.599 4.803 -12.277 1.00 77.75 281 ARG A N 1
ATOM 2357 C CA . ARG A 1 281 ? -11.176 5.159 -12.421 1.00 77.75 281 ARG A CA 1
ATOM 2358 C C . ARG A 1 281 ? -10.282 3.984 -12.800 1.00 77.75 281 ARG A C 1
ATOM 2360 O O . ARG A 1 281 ? -9.325 4.192 -13.526 1.00 77.75 281 ARG A O 1
ATOM 2367 N N . VAL A 1 282 ? -10.562 2.776 -12.311 1.00 76.81 282 VAL A N 1
ATOM 2368 C CA . VAL A 1 282 ? -9.755 1.586 -12.632 1.00 76.81 282 VAL A CA 1
ATOM 2369 C C . VAL A 1 282 ? -10.057 1.062 -14.036 1.00 76.81 282 VAL A C 1
ATOM 2371 O O . VAL A 1 282 ? -9.136 0.663 -14.748 1.00 76.81 282 VAL A O 1
ATOM 2374 N N . TYR A 1 283 ? -11.331 1.033 -14.434 1.00 72.62 283 TYR A N 1
ATOM 2375 C CA . TYR A 1 283 ? -11.746 0.498 -15.734 1.00 72.62 283 TYR A CA 1
ATOM 2376 C C . TYR A 1 283 ? -11.534 1.466 -16.895 1.00 72.62 283 TYR A C 1
ATOM 2378 O O . TYR A 1 283 ? -11.235 1.013 -17.998 1.00 72.62 283 TYR A O 1
ATOM 2386 N N . ASP A 1 284 ? -11.652 2.763 -16.632 1.00 74.19 284 ASP A N 1
ATOM 2387 C CA . ASP A 1 284 ? -11.446 3.827 -17.612 1.00 74.19 284 ASP A CA 1
ATOM 2388 C C . ASP A 1 284 ? -9.986 4.324 -17.610 1.00 74.19 284 ASP A C 1
ATOM 2390 O O . ASP A 1 284 ? -9.655 5.284 -18.305 1.00 74.19 284 ASP A O 1
ATOM 2394 N N . ASP A 1 285 ? -9.100 3.682 -16.833 1.00 82.94 285 ASP A N 1
ATOM 2395 C CA . ASP A 1 285 ? -7.670 3.986 -16.836 1.00 82.94 285 ASP A CA 1
ATOM 2396 C C . ASP A 1 285 ? -7.055 3.645 -18.197 1.00 82.94 285 ASP A C 1
ATOM 2398 O O . ASP A 1 285 ? -7.072 2.492 -18.647 1.00 82.94 285 ASP A O 1
ATOM 2402 N N . SER A 1 286 ? -6.473 4.654 -18.844 1.00 82.44 286 SER A N 1
ATOM 2403 C CA . SER A 1 286 ? -5.884 4.516 -20.175 1.00 82.44 286 SER A CA 1
ATOM 2404 C C . SER A 1 286 ? -4.773 3.470 -20.202 1.00 82.44 286 SER A C 1
ATOM 2406 O O . SER A 1 286 ? -4.672 2.728 -21.174 1.00 82.44 286 SER A O 1
ATOM 2408 N N . SER A 1 287 ? -3.986 3.339 -19.132 1.00 83.50 287 SER A N 1
ATOM 2409 C CA . SER A 1 287 ? -2.899 2.355 -19.045 1.00 83.50 287 SER A CA 1
ATOM 2410 C C . SER A 1 287 ? -3.433 0.922 -19.111 1.00 83.50 287 SER A C 1
ATOM 2412 O O . SER A 1 287 ? -2.903 0.092 -19.849 1.00 83.50 287 SER A O 1
ATOM 2414 N N . ASN A 1 288 ? -4.528 0.629 -18.403 1.00 84.44 288 ASN A N 1
ATOM 2415 C CA . ASN A 1 288 ? -5.172 -0.688 -18.443 1.00 84.44 288 ASN A CA 1
ATOM 2416 C C . ASN A 1 288 ? -5.756 -1.012 -19.827 1.00 84.44 288 ASN A C 1
ATOM 2418 O O . ASN A 1 288 ? -5.619 -2.143 -20.304 1.00 84.44 288 ASN A O 1
ATOM 2422 N N . LEU A 1 289 ? -6.380 -0.030 -20.484 1.00 87.38 289 LEU A N 1
ATOM 2423 C CA . LEU A 1 289 ? -6.888 -0.183 -21.853 1.00 87.38 289 LEU A CA 1
ATOM 2424 C C . LEU A 1 289 ? -5.745 -0.402 -22.856 1.00 87.38 289 LEU A C 1
ATOM 2426 O O . LEU A 1 289 ? -5.833 -1.266 -23.733 1.00 87.38 289 LEU A O 1
ATOM 2430 N N . MET A 1 290 ? -4.629 0.305 -22.685 1.00 90.06 290 MET A N 1
ATOM 2431 C CA . MET A 1 290 ? -3.426 0.119 -23.496 1.00 90.06 290 MET A CA 1
ATOM 2432 C C . MET A 1 290 ? -2.833 -1.279 -23.328 1.00 90.06 290 MET A C 1
ATOM 2434 O O . MET A 1 290 ? -2.552 -1.943 -24.322 1.00 90.06 290 MET A O 1
ATOM 2438 N N . VAL A 1 291 ? -2.721 -1.789 -22.097 1.00 90.81 291 VAL A N 1
ATOM 2439 C CA . VAL A 1 291 ? -2.262 -3.168 -21.845 1.00 90.81 291 VAL A CA 1
ATOM 2440 C C . VAL A 1 291 ? -3.147 -4.191 -22.557 1.00 90.81 291 VAL A C 1
ATOM 2442 O O . VAL A 1 291 ? -2.634 -5.150 -23.135 1.00 90.81 291 VAL A O 1
ATOM 2445 N N . GLN A 1 292 ? -4.470 -3.996 -22.566 1.00 89.88 292 GLN A N 1
ATOM 2446 C CA . GLN A 1 292 ? -5.356 -4.878 -23.329 1.00 89.88 292 GLN A CA 1
ATOM 2447 C C . GLN A 1 292 ? -5.082 -4.812 -24.830 1.00 89.88 292 GLN A C 1
ATOM 2449 O O . GLN A 1 292 ? -5.041 -5.859 -25.475 1.00 89.88 292 GLN A O 1
ATOM 2454 N N . SER A 1 293 ? -4.846 -3.619 -25.365 1.00 92.25 293 SER A N 1
ATOM 2455 C CA . SER A 1 293 ? -4.552 -3.396 -26.786 1.00 92.25 293 SER A CA 1
ATOM 2456 C C . SER A 1 293 ? -3.255 -4.095 -27.192 1.00 92.25 293 SER A C 1
ATOM 2458 O O . SER A 1 293 ? -3.256 -4.935 -28.089 1.00 92.25 293 SER A O 1
ATOM 2460 N N . TYR A 1 294 ? -2.180 -3.890 -26.427 1.00 94.75 294 TYR A N 1
ATOM 2461 C CA . TYR A 1 294 ? -0.925 -4.621 -26.602 1.00 94.75 294 TYR A CA 1
ATOM 2462 C C . TYR A 1 294 ? -1.107 -6.134 -26.504 1.00 94.75 294 TYR A C 1
ATOM 2464 O O . TYR A 1 294 ? -0.522 -6.884 -27.282 1.00 94.75 294 TYR A O 1
ATOM 2472 N N . SER A 1 295 ? -1.953 -6.609 -25.584 1.00 94.12 295 SER A N 1
ATOM 2473 C CA . SER A 1 295 ? -2.208 -8.043 -25.446 1.00 94.12 295 SER A CA 1
ATOM 2474 C C . SER A 1 295 ? -2.865 -8.652 -26.687 1.00 94.12 295 SER A C 1
ATOM 2476 O O . SER A 1 295 ? -2.641 -9.829 -26.969 1.00 94.12 295 SER A O 1
ATOM 2478 N N . GLN A 1 296 ? -3.664 -7.875 -27.427 1.00 94.00 296 GLN A N 1
ATOM 2479 C CA . GLN A 1 296 ? -4.267 -8.324 -28.680 1.00 94.00 296 GLN A CA 1
ATOM 2480 C C . GLN A 1 296 ? -3.211 -8.434 -29.777 1.00 94.00 296 GLN A C 1
ATOM 2482 O O . GLN A 1 296 ? -3.184 -9.455 -30.458 1.00 94.00 296 GLN A O 1
ATOM 2487 N N . GLU A 1 297 ? -2.314 -7.453 -29.905 1.00 95.38 297 GLU A N 1
ATOM 2488 C CA . GLU A 1 297 ? -1.218 -7.509 -30.883 1.00 95.38 297 GLU A CA 1
ATOM 2489 C C . GLU A 1 297 ? -0.261 -8.673 -30.603 1.00 95.38 297 GLU A C 1
ATOM 2491 O O . GLU A 1 297 ? 0.025 -9.466 -31.499 1.00 95.38 297 GLU A O 1
ATOM 2496 N N . VAL A 1 298 ? 0.124 -8.882 -29.338 1.00 95.31 298 VAL A N 1
ATOM 2497 C CA . VAL A 1 298 ? 0.945 -10.038 -28.935 1.00 95.31 298 VAL A CA 1
ATOM 2498 C C . VAL A 1 298 ? 0.266 -11.363 -29.302 1.00 95.31 298 VAL A C 1
ATOM 2500 O O . VAL A 1 298 ? 0.926 -12.279 -29.778 1.00 95.31 298 VAL A O 1
ATOM 2503 N N . LYS A 1 299 ? -1.057 -11.479 -29.117 1.00 93.25 299 LYS A N 1
ATOM 2504 C CA . LYS A 1 299 ? -1.820 -12.705 -29.424 1.00 93.25 299 LYS A CA 1
ATOM 2505 C C . LYS A 1 299 ? -2.016 -12.963 -30.918 1.00 93.25 299 LYS A C 1
ATOM 2507 O O . LYS A 1 299 ? -2.336 -14.093 -31.281 1.00 93.25 299 LYS A O 1
ATOM 2512 N N . LYS A 1 300 ? -1.873 -11.946 -31.773 1.00 94.00 300 LYS A N 1
ATOM 2513 C CA . LYS A 1 300 ? -1.912 -12.115 -33.235 1.00 94.00 300 LYS A CA 1
ATOM 2514 C C . LYS A 1 300 ? -0.620 -12.728 -33.774 1.00 94.00 300 LYS A C 1
ATOM 2516 O O . LYS A 1 300 ? -0.641 -13.295 -34.863 1.00 94.00 300 LYS A O 1
ATOM 2521 N N . MET A 1 301 ? 0.480 -12.606 -33.035 1.00 92.69 301 MET A N 1
ATOM 2522 C CA . MET A 1 301 ? 1.778 -13.151 -33.416 1.00 92.69 301 MET A CA 1
ATOM 2523 C C . MET A 1 301 ? 1.982 -14.563 -32.856 1.00 92.69 301 MET A C 1
ATOM 2525 O O . MET A 1 301 ? 1.603 -14.864 -31.724 1.00 92.69 301 MET A O 1
ATOM 2529 N N . ASP A 1 302 ? 2.625 -15.431 -33.638 1.00 90.00 302 ASP A N 1
ATOM 2530 C CA . ASP A 1 302 ? 3.016 -16.779 -33.208 1.0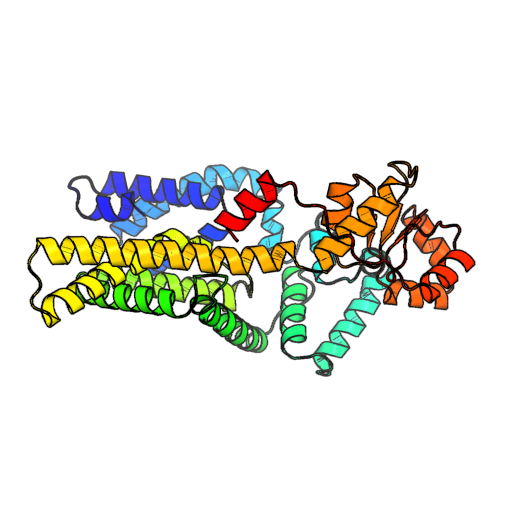0 90.00 302 ASP A CA 1
ATOM 2531 C C . ASP A 1 302 ? 4.375 -16.743 -32.486 1.00 90.00 302 ASP A C 1
ATOM 2533 O O . ASP A 1 302 ? 5.402 -17.174 -33.005 1.00 90.00 302 ASP A O 1
ATOM 2537 N N . ILE A 1 303 ? 4.394 -16.131 -31.298 1.00 92.69 303 ILE A N 1
ATOM 2538 C CA . ILE A 1 303 ? 5.600 -15.992 -30.466 1.00 92.69 303 ILE A CA 1
ATOM 2539 C C . ILE A 1 303 ? 5.801 -17.278 -29.661 1.00 92.69 303 ILE A C 1
ATOM 2541 O O . ILE A 1 303 ? 4.916 -17.667 -28.891 1.00 92.69 303 ILE A O 1
ATOM 2545 N N . ALA A 1 304 ? 6.961 -17.928 -29.772 1.00 90.94 304 ALA A N 1
ATOM 2546 C CA . ALA A 1 304 ? 7.256 -19.120 -28.980 1.00 90.94 304 ALA A CA 1
ATOM 2547 C C . ALA A 1 304 ? 7.431 -18.772 -27.490 1.00 90.94 304 ALA A C 1
ATOM 2549 O O . ALA A 1 304 ? 7.949 -17.717 -27.146 1.00 90.94 304 ALA A O 1
ATOM 2550 N N . ASP A 1 305 ? 7.061 -19.677 -26.580 1.00 86.38 305 ASP A N 1
ATOM 2551 C CA . ASP A 1 305 ? 7.103 -19.401 -25.128 1.00 86.38 305 ASP A CA 1
ATOM 2552 C C . ASP A 1 305 ? 8.521 -19.131 -24.584 1.00 86.38 305 ASP A C 1
ATOM 2554 O O . ASP A 1 305 ? 8.692 -18.480 -23.551 1.00 86.38 305 ASP A O 1
ATOM 2558 N N . LYS A 1 306 ? 9.541 -19.628 -25.295 1.00 86.62 306 LYS A N 1
ATOM 2559 C CA . LYS A 1 306 ? 10.963 -19.420 -24.989 1.00 86.62 306 LYS A CA 1
ATOM 2560 C C . LYS A 1 306 ? 11.512 -18.078 -25.486 1.00 86.62 306 LYS A C 1
ATOM 2562 O O . LYS A 1 306 ? 12.599 -17.701 -25.061 1.00 86.62 306 LYS A O 1
ATOM 2567 N N . ASP A 1 307 ? 10.813 -17.415 -26.405 1.00 92.62 307 ASP A N 1
ATOM 2568 C CA . ASP A 1 307 ? 11.254 -16.142 -26.963 1.00 92.62 307 ASP A CA 1
ATOM 2569 C C . ASP A 1 307 ? 10.844 -15.011 -26.017 1.00 92.62 307 ASP A C 1
ATOM 2571 O O . ASP A 1 307 ? 9.778 -15.056 -25.395 1.00 92.62 307 ASP A O 1
ATOM 2575 N N . VAL A 1 308 ? 11.696 -13.991 -25.899 1.00 95.50 308 VAL A N 1
ATOM 2576 C CA . VAL A 1 308 ? 11.483 -12.884 -24.962 1.00 95.50 308 VAL A CA 1
ATOM 2577 C C . VAL A 1 308 ? 11.109 -11.607 -25.711 1.00 95.50 308 VAL A C 1
ATOM 2579 O O . VAL A 1 308 ? 11.709 -11.262 -26.734 1.00 95.50 308 VAL A O 1
ATOM 2582 N N . ILE A 1 309 ? 10.113 -10.898 -25.179 1.00 97.06 309 ILE A N 1
ATOM 2583 C CA . ILE A 1 309 ? 9.692 -9.576 -25.649 1.00 97.06 309 ILE A CA 1
ATOM 2584 C C . ILE A 1 309 ? 10.335 -8.506 -24.755 1.00 97.06 309 ILE A C 1
ATOM 2586 O O . ILE A 1 309 ? 10.102 -8.496 -23.543 1.00 97.06 309 ILE A O 1
ATOM 2590 N N . ALA A 1 310 ? 11.119 -7.598 -25.334 1.00 96.56 310 ALA A N 1
ATOM 2591 C CA . ALA A 1 310 ? 11.574 -6.390 -24.653 1.00 96.56 310 ALA A CA 1
ATOM 2592 C C . ALA A 1 310 ? 10.464 -5.339 -24.662 1.00 96.56 310 ALA A C 1
ATOM 2594 O O . ALA A 1 310 ? 9.901 -5.028 -25.713 1.00 96.56 310 ALA A O 1
ATOM 2595 N N . VAL A 1 311 ? 10.128 -4.808 -23.489 1.00 95.00 311 VAL A N 1
ATOM 2596 C CA . VAL A 1 311 ? 8.964 -3.937 -23.324 1.00 95.00 311 VAL A CA 1
ATOM 2597 C C . VAL A 1 311 ? 9.371 -2.583 -22.741 1.00 95.00 311 VAL A C 1
ATOM 2599 O O . VAL A 1 311 ? 10.009 -2.519 -21.687 1.00 95.00 311 VAL A O 1
ATOM 2602 N N . GLY A 1 312 ? 8.953 -1.502 -23.410 1.00 92.31 312 GLY A N 1
ATOM 2603 C CA . GLY A 1 312 ? 9.189 -0.103 -23.021 1.00 92.31 312 GLY A CA 1
ATOM 2604 C C . GLY A 1 312 ? 8.204 0.465 -21.989 1.00 92.31 312 GLY A C 1
ATOM 2605 O O . GLY A 1 312 ? 8.253 1.650 -21.664 1.00 92.31 312 GLY A O 1
ATOM 2606 N N . LEU A 1 313 ? 7.306 -0.369 -21.463 1.00 88.25 313 LEU A N 1
ATOM 2607 C CA . LEU A 1 313 ? 6.232 0.021 -20.545 1.00 88.25 313 LEU A CA 1
ATOM 2608 C C . LEU A 1 313 ? 6.692 0.037 -19.075 1.00 88.25 313 LEU A C 1
ATOM 2610 O O . LEU A 1 313 ? 7.789 -0.400 -18.722 1.00 88.25 313 LEU A O 1
ATOM 2614 N N . ASP A 1 314 ? 5.846 0.554 -18.180 1.00 82.94 314 ASP A N 1
ATOM 2615 C CA . ASP A 1 314 ? 6.081 0.441 -16.742 1.00 82.94 314 ASP A CA 1
ATOM 2616 C C . ASP A 1 314 ? 5.924 -0.995 -16.215 1.00 82.94 314 ASP A C 1
ATOM 2618 O O . ASP A 1 314 ? 5.338 -1.874 -16.849 1.00 82.94 314 ASP A O 1
ATOM 2622 N N . SER A 1 315 ? 6.470 -1.238 -15.022 1.00 78.38 315 SER A N 1
ATOM 2623 C CA . SER A 1 315 ? 6.475 -2.567 -14.415 1.00 78.38 315 SER A CA 1
ATOM 2624 C C . SER A 1 315 ? 5.072 -3.107 -14.143 1.00 78.38 315 SER A C 1
ATOM 2626 O O . SER A 1 315 ? 4.848 -4.302 -14.319 1.00 78.38 315 SER A O 1
ATOM 2628 N N . GLY A 1 316 ? 4.111 -2.254 -13.775 1.00 79.69 316 GLY A N 1
ATOM 2629 C CA . GLY A 1 316 ? 2.723 -2.660 -13.554 1.00 79.69 316 GLY A CA 1
ATOM 2630 C C . GLY A 1 316 ? 2.056 -3.139 -14.842 1.00 79.69 316 GLY A C 1
ATOM 2631 O O . GLY A 1 316 ? 1.430 -4.202 -14.856 1.00 79.69 316 GLY A O 1
ATOM 2632 N N . ALA A 1 317 ? 2.247 -2.398 -15.933 1.00 85.56 317 ALA A N 1
ATOM 2633 C CA . ALA A 1 317 ? 1.747 -2.762 -17.253 1.00 85.56 317 ALA A CA 1
ATOM 2634 C C . ALA A 1 317 ? 2.311 -4.108 -17.738 1.00 85.56 317 ALA A C 1
ATOM 2636 O O . ALA A 1 317 ? 1.564 -4.936 -18.262 1.00 85.56 317 ALA A O 1
ATOM 2637 N N . ILE A 1 318 ? 3.601 -4.368 -17.504 1.00 88.38 318 ILE A N 1
ATOM 2638 C CA . ILE A 1 318 ? 4.276 -5.595 -17.955 1.00 88.38 318 ILE A CA 1
ATOM 2639 C C . ILE A 1 318 ? 3.789 -6.830 -17.200 1.00 88.38 318 ILE A C 1
ATOM 2641 O O . ILE A 1 318 ? 3.523 -7.847 -17.837 1.00 88.38 318 ILE A O 1
ATOM 2645 N N . TYR A 1 319 ? 3.589 -6.754 -15.879 1.00 86.69 319 TYR A N 1
ATOM 2646 C CA . TYR A 1 319 ? 3.021 -7.881 -15.125 1.00 86.69 319 TYR A CA 1
ATOM 2647 C C . TYR A 1 319 ? 1.624 -8.257 -15.629 1.00 86.69 319 TYR A C 1
ATOM 2649 O O . TYR A 1 319 ? 1.324 -9.438 -15.811 1.00 86.69 319 TYR A O 1
ATOM 2657 N N . ASN A 1 320 ? 0.782 -7.259 -15.905 1.00 88.56 320 ASN A N 1
ATOM 2658 C CA . ASN A 1 320 ? -0.553 -7.491 -16.448 1.00 88.56 320 ASN A CA 1
ATOM 2659 C C . ASN A 1 320 ? -0.493 -8.072 -17.867 1.00 88.56 320 ASN A C 1
ATOM 2661 O O . ASN A 1 320 ? -1.216 -9.019 -18.180 1.00 88.56 320 ASN A O 1
ATOM 2665 N N . LEU A 1 321 ? 0.385 -7.543 -18.721 1.00 91.75 321 LEU A N 1
ATOM 2666 C CA . LEU A 1 321 ? 0.556 -8.018 -20.091 1.00 91.75 321 LEU A CA 1
ATOM 2667 C C . LEU A 1 321 ? 1.069 -9.467 -20.125 1.00 91.75 321 LEU A C 1
ATOM 2669 O O . LEU A 1 321 ? 0.509 -10.300 -20.843 1.00 91.75 321 LEU A O 1
ATOM 2673 N N . ASN A 1 322 ? 2.070 -9.791 -19.303 1.00 91.31 322 ASN A N 1
ATOM 2674 C CA . ASN A 1 322 ? 2.586 -11.145 -19.117 1.00 91.31 322 ASN A CA 1
ATOM 2675 C C . ASN A 1 322 ? 1.481 -12.095 -18.636 1.00 91.31 322 ASN A C 1
ATOM 2677 O O . ASN A 1 322 ? 1.276 -13.140 -19.247 1.00 91.31 322 ASN A O 1
ATOM 2681 N N . TYR A 1 323 ? 0.703 -11.702 -17.623 1.00 90.75 323 TYR A N 1
ATOM 2682 C CA . TYR A 1 323 ? -0.405 -12.509 -17.107 1.00 90.75 323 TYR A CA 1
ATOM 2683 C C . TYR A 1 323 ? -1.475 -12.811 -18.173 1.00 90.75 323 TYR A C 1
ATOM 2685 O O . TYR A 1 323 ? -1.991 -13.925 -18.244 1.00 90.75 323 TYR A O 1
ATOM 2693 N N . ILE A 1 324 ? -1.809 -11.838 -19.029 1.00 91.38 324 ILE A N 1
ATOM 2694 C CA . ILE A 1 324 ? -2.866 -11.973 -20.050 1.00 91.38 324 ILE A CA 1
ATOM 2695 C C . ILE A 1 324 ? -2.414 -12.788 -21.272 1.00 91.38 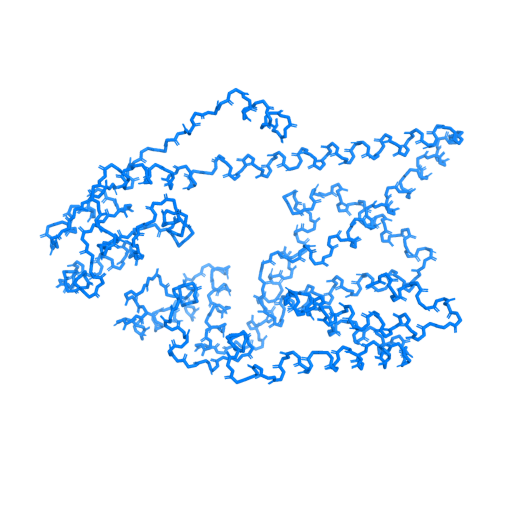324 ILE A C 1
ATOM 2697 O O . ILE A 1 324 ? -3.246 -13.422 -21.936 1.00 91.38 324 ILE A O 1
ATOM 2701 N N . THR A 1 325 ? -1.130 -12.715 -21.624 1.00 93.31 325 THR A N 1
ATOM 2702 C CA . THR A 1 325 ? -0.572 -13.317 -22.851 1.00 93.31 325 THR A CA 1
ATOM 2703 C C . THR A 1 325 ? 0.187 -14.615 -22.595 1.00 93.31 325 THR A C 1
ATOM 2705 O O . THR A 1 325 ? 0.339 -15.407 -23.521 1.00 93.31 325 THR A O 1
ATOM 2708 N N . ASN A 1 326 ? 0.624 -14.850 -21.354 1.00 93.00 326 ASN A N 1
ATOM 2709 C CA . ASN A 1 326 ? 1.497 -15.952 -20.958 1.00 93.00 326 ASN A CA 1
ATOM 2710 C C . ASN A 1 326 ? 2.808 -16.000 -21.772 1.00 93.00 326 ASN A C 1
ATOM 2712 O O . ASN A 1 326 ? 3.271 -17.077 -22.141 1.00 93.00 326 ASN A O 1
ATOM 2716 N N . LYS A 1 327 ? 3.384 -14.831 -22.096 1.00 94.50 327 LYS A N 1
ATOM 2717 C CA . LYS A 1 327 ? 4.648 -14.702 -22.844 1.00 94.50 327 LYS A CA 1
ATOM 2718 C C . LYS A 1 327 ? 5.757 -14.104 -21.992 1.00 94.50 327 LYS A C 1
ATOM 2720 O O . LYS A 1 327 ? 5.502 -13.228 -21.167 1.00 94.50 327 LYS A O 1
ATOM 2725 N N . SER A 1 328 ? 6.984 -14.564 -22.214 1.00 93.19 328 SER A N 1
ATOM 2726 C CA . SER A 1 328 ? 8.175 -14.090 -21.507 1.00 93.19 328 SER A CA 1
ATOM 2727 C C . SER A 1 328 ? 8.474 -12.637 -21.883 1.00 93.19 328 SER A C 1
ATOM 2729 O O . SER A 1 328 ? 8.568 -12.296 -23.061 1.00 93.19 328 SER A O 1
ATOM 2731 N N . MET A 1 329 ? 8.596 -11.764 -20.882 1.00 93.12 329 MET A N 1
ATOM 2732 C CA . MET A 1 329 ? 8.791 -10.324 -21.076 1.00 93.12 329 MET A CA 1
ATOM 2733 C C . MET A 1 329 ? 9.900 -9.806 -20.178 1.00 93.12 329 MET A C 1
ATOM 2735 O O . MET A 1 329 ? 10.039 -10.244 -19.036 1.00 93.12 329 MET A O 1
ATOM 2739 N N . VAL A 1 330 ? 10.646 -8.831 -20.683 1.00 92.50 330 VAL A N 1
ATOM 2740 C CA . VAL A 1 330 ? 11.698 -8.143 -19.941 1.00 92.50 330 VAL A CA 1
ATOM 2741 C C . VAL A 1 330 ? 11.562 -6.639 -20.141 1.00 92.50 330 VAL A C 1
ATOM 2743 O O . VAL A 1 330 ? 11.330 -6.163 -21.251 1.00 92.50 330 VAL A O 1
ATOM 2746 N N . ILE A 1 331 ? 11.671 -5.875 -19.054 1.00 92.88 331 ILE A N 1
ATOM 2747 C CA . ILE A 1 331 ? 11.606 -4.413 -19.133 1.00 92.88 331 ILE A CA 1
ATOM 2748 C C . ILE A 1 331 ? 12.918 -3.903 -19.713 1.00 92.88 331 ILE A C 1
ATOM 2750 O O . ILE A 1 331 ? 13.977 -4.259 -19.210 1.00 92.88 331 ILE A O 1
ATOM 2754 N N . PHE A 1 332 ? 12.847 -3.025 -20.703 1.00 94.62 332 PHE A N 1
ATOM 2755 C CA . PHE A 1 332 ? 13.972 -2.194 -21.118 1.00 94.62 332 PHE A CA 1
ATOM 2756 C C . PHE A 1 332 ? 13.457 -0.775 -21.273 1.00 94.62 332 PHE A C 1
ATOM 2758 O O . PHE A 1 332 ? 12.654 -0.506 -22.169 1.00 94.62 332 PHE A O 1
ATOM 2765 N N . ARG A 1 333 ? 13.882 0.136 -20.391 1.00 92.81 333 ARG A N 1
ATOM 2766 C CA . ARG A 1 333 ? 13.398 1.516 -20.470 1.00 92.81 333 ARG A CA 1
ATOM 2767 C C . ARG A 1 333 ? 13.892 2.186 -21.755 1.00 92.81 333 ARG A C 1
ATOM 2769 O O . ARG A 1 333 ? 15.017 1.904 -22.173 1.00 92.81 333 ARG A O 1
ATOM 2776 N N . PRO A 1 334 ? 13.098 3.085 -22.367 1.00 94.44 334 PRO A N 1
ATOM 2777 C CA . PRO A 1 334 ? 13.516 3.803 -23.568 1.00 94.44 334 PRO A CA 1
ATOM 2778 C C . PRO A 1 334 ? 14.882 4.485 -23.416 1.00 94.44 334 PRO A C 1
ATOM 2780 O O . PRO A 1 334 ? 15.687 4.456 -24.340 1.00 94.44 334 PRO A O 1
ATOM 2783 N N . GLU A 1 335 ? 15.189 5.038 -22.240 1.00 93.19 335 GLU A N 1
ATOM 2784 C CA . GLU A 1 335 ? 16.487 5.655 -21.951 1.00 93.19 335 GLU A CA 1
ATOM 2785 C C . GLU A 1 335 ? 17.637 4.639 -21.990 1.00 93.19 335 GLU A C 1
ATOM 2787 O O . GLU A 1 335 ? 18.711 4.931 -22.513 1.00 93.19 335 GLU A O 1
ATOM 2792 N N . THR A 1 336 ? 17.415 3.429 -21.476 1.00 94.31 336 THR A N 1
ATOM 2793 C CA . THR A 1 336 ? 18.404 2.345 -21.509 1.00 94.31 336 THR A CA 1
ATOM 2794 C C . THR A 1 336 ? 18.649 1.872 -22.934 1.00 94.31 336 THR A C 1
ATOM 2796 O O . THR A 1 336 ? 19.802 1.687 -23.316 1.00 94.31 336 THR A O 1
ATOM 2799 N N . ILE A 1 337 ? 17.590 1.732 -23.738 1.00 96.44 337 ILE A N 1
ATOM 2800 C CA . ILE A 1 337 ? 17.708 1.388 -25.159 1.00 96.44 337 ILE A CA 1
ATOM 2801 C C . ILE A 1 337 ? 18.508 2.453 -25.911 1.00 96.44 337 ILE A C 1
ATOM 2803 O O . ILE A 1 337 ? 19.436 2.102 -26.630 1.00 96.44 337 ILE A O 1
ATOM 2807 N N . LYS A 1 338 ? 18.211 3.743 -25.709 1.00 96.38 338 LYS A N 1
ATOM 2808 C CA . LYS A 1 338 ? 18.954 4.841 -26.351 1.00 96.38 338 LYS A CA 1
ATOM 2809 C C . LYS A 1 338 ? 20.443 4.795 -26.018 1.00 96.38 338 LYS A C 1
ATOM 2811 O O . LYS A 1 338 ? 21.269 4.805 -26.922 1.00 96.38 338 LYS A O 1
ATOM 2816 N N . ASN A 1 339 ? 20.791 4.625 -24.743 1.00 94.69 339 ASN A N 1
ATOM 2817 C CA . ASN A 1 339 ? 22.192 4.485 -24.337 1.00 94.69 339 ASN A CA 1
ATOM 2818 C C . ASN A 1 339 ? 22.859 3.250 -24.974 1.00 94.69 339 ASN A C 1
ATOM 2820 O O . ASN A 1 339 ? 24.023 3.293 -25.357 1.00 94.69 339 ASN A O 1
ATOM 2824 N N . LEU A 1 340 ? 22.131 2.135 -25.092 1.00 96.06 340 LEU A N 1
ATOM 2825 C CA . LEU A 1 340 ? 22.626 0.913 -25.732 1.00 96.06 340 LEU A CA 1
ATOM 2826 C C . LEU A 1 340 ? 22.842 1.074 -27.242 1.00 96.06 340 LEU A C 1
ATOM 2828 O O . LEU A 1 340 ? 23.817 0.528 -27.762 1.00 96.06 340 LEU A O 1
ATOM 2832 N N . LEU A 1 341 ? 21.961 1.813 -27.921 1.00 96.38 341 LEU A N 1
ATOM 2833 C CA . LEU A 1 341 ? 22.087 2.179 -29.334 1.00 96.38 341 LEU A CA 1
ATOM 2834 C C . LEU A 1 341 ? 23.305 3.087 -29.558 1.00 96.38 341 LEU A C 1
ATOM 2836 O O . LEU A 1 341 ? 24.110 2.828 -30.450 1.00 96.38 341 LEU A O 1
ATOM 2840 N N . GLU A 1 342 ? 23.482 4.110 -28.716 1.00 95.50 342 GLU A N 1
ATOM 2841 C CA . GLU A 1 342 ? 24.628 5.031 -28.772 1.00 95.50 342 GLU A CA 1
ATOM 2842 C C . GLU A 1 342 ? 25.964 4.313 -28.518 1.00 95.50 342 GLU A C 1
ATOM 2844 O O . GLU A 1 342 ? 26.973 4.591 -29.169 1.00 95.50 342 GLU A O 1
ATOM 2849 N N . GLU A 1 343 ? 25.974 3.344 -27.601 1.00 94.44 343 GLU A N 1
ATOM 2850 C CA . GLU A 1 343 ? 27.153 2.536 -27.283 1.00 94.44 343 GLU A CA 1
ATOM 2851 C C . GLU A 1 343 ? 27.404 1.378 -28.264 1.00 94.44 343 GLU A C 1
ATOM 2853 O O . GLU A 1 343 ? 28.411 0.683 -28.116 1.00 94.44 343 GLU A O 1
ATOM 2858 N N . ASN A 1 344 ? 26.526 1.153 -29.251 1.00 94.88 344 ASN A N 1
ATOM 2859 C CA . ASN A 1 344 ? 26.531 -0.024 -30.133 1.00 94.88 344 ASN A CA 1
ATOM 2860 C C . ASN A 1 344 ? 26.570 -1.361 -29.359 1.00 94.88 344 ASN A C 1
ATOM 2862 O O . ASN A 1 344 ? 27.292 -2.291 -29.722 1.00 94.88 344 ASN A O 1
ATOM 2866 N N . LYS A 1 345 ? 25.820 -1.454 -28.255 1.00 95.38 345 LYS A N 1
ATOM 2867 C CA . LYS A 1 345 ? 25.726 -2.651 -27.393 1.00 95.38 345 LYS A CA 1
ATOM 2868 C C . LYS A 1 345 ? 24.336 -3.281 -27.367 1.00 95.38 345 LYS A C 1
ATOM 2870 O O . LYS A 1 345 ? 24.129 -4.231 -26.610 1.00 95.38 345 LYS A O 1
ATOM 2875 N N . LEU A 1 346 ? 23.387 -2.753 -28.141 1.00 96.19 346 LEU A N 1
ATOM 2876 C CA . LEU A 1 346 ? 22.002 -3.217 -28.111 1.00 96.19 346 LEU A CA 1
ATOM 2877 C C . LEU A 1 346 ? 21.881 -4.701 -28.467 1.00 96.19 346 LEU A C 1
ATOM 2879 O O . LEU A 1 346 ? 21.287 -5.448 -27.698 1.00 96.19 346 LEU A O 1
ATOM 2883 N N . ASP A 1 347 ? 22.496 -5.122 -29.572 1.00 95.62 347 ASP A N 1
ATOM 2884 C CA . ASP A 1 347 ? 22.454 -6.510 -30.045 1.00 95.62 347 ASP A CA 1
ATOM 2885 C C . ASP A 1 347 ? 23.009 -7.479 -28.990 1.00 95.62 347 ASP A C 1
ATOM 2887 O O . ASP A 1 347 ? 22.330 -8.412 -28.571 1.00 95.62 347 ASP A O 1
ATOM 2891 N N . TRP A 1 348 ? 24.179 -7.160 -28.423 1.00 95.69 348 TRP A N 1
ATOM 2892 C CA . TRP A 1 348 ? 24.759 -7.929 -27.320 1.00 95.69 348 TRP A CA 1
ATOM 2893 C C . TRP A 1 348 ? 23.812 -8.033 -26.116 1.00 95.69 348 TRP A C 1
ATOM 2895 O O . TRP A 1 348 ? 23.626 -9.118 -25.565 1.00 95.69 348 TRP A O 1
ATOM 2905 N N . ALA A 1 349 ? 23.206 -6.919 -25.693 1.00 95.81 349 ALA A N 1
ATOM 2906 C CA . ALA A 1 349 ? 22.263 -6.928 -24.579 1.00 95.81 349 ALA A CA 1
ATOM 2907 C C . ALA A 1 349 ? 21.041 -7.799 -24.907 1.00 95.81 349 ALA A C 1
ATOM 2909 O O . ALA A 1 349 ? 20.611 -8.596 -24.076 1.00 95.81 349 ALA A O 1
ATOM 2910 N N . PHE A 1 350 ? 20.510 -7.699 -26.123 1.00 96.75 350 PHE A N 1
ATOM 2911 C CA . PHE A 1 350 ? 19.372 -8.494 -26.570 1.00 96.75 350 PHE A CA 1
ATOM 2912 C C . PHE A 1 350 ? 19.692 -9.987 -26.620 1.00 96.75 350 PHE A C 1
ATOM 2914 O O . PHE A 1 350 ? 18.874 -10.790 -26.166 1.00 96.75 350 PHE A O 1
ATOM 2921 N N . GLU A 1 351 ? 20.898 -10.365 -27.044 1.00 94.56 351 GLU A N 1
ATOM 2922 C CA . GLU A 1 351 ? 21.377 -11.746 -26.974 1.00 94.56 351 GLU A CA 1
ATOM 2923 C C . GLU A 1 351 ? 21.432 -12.272 -25.533 1.00 94.56 351 GLU A C 1
ATOM 2925 O O . GLU A 1 351 ? 20.971 -13.387 -25.281 1.00 94.56 351 GLU A O 1
ATOM 2930 N N . GLN A 1 352 ? 21.930 -11.481 -24.570 1.00 94.06 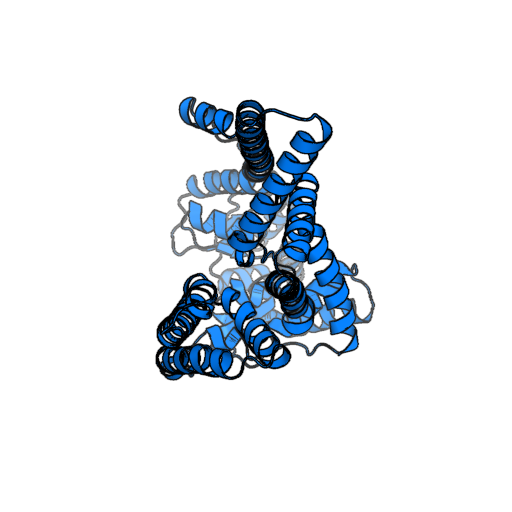352 GLN A N 1
ATOM 2931 C CA . GLN A 1 352 ? 22.010 -11.907 -23.162 1.00 94.06 352 GLN A CA 1
ATOM 2932 C C . GLN A 1 352 ? 20.636 -12.227 -22.556 1.00 94.06 352 GLN A C 1
ATOM 2934 O O . GLN A 1 352 ? 20.525 -13.124 -21.721 1.00 94.06 352 GLN A O 1
ATOM 2939 N N . PHE A 1 353 ? 19.594 -11.504 -22.972 1.00 92.88 353 PHE A N 1
ATOM 2940 C CA . PHE A 1 353 ? 18.226 -11.691 -22.479 1.00 92.88 353 PHE A CA 1
ATOM 2941 C C . PHE A 1 353 ? 17.346 -12.539 -23.413 1.00 92.88 353 PHE A C 1
ATOM 2943 O O . PHE A 1 353 ? 16.170 -12.733 -23.113 1.00 92.88 353 PHE A O 1
ATOM 2950 N N . GLY A 1 354 ? 17.883 -13.056 -24.526 1.00 93.88 354 GLY A N 1
ATOM 2951 C CA . GLY A 1 354 ? 17.125 -13.862 -25.491 1.00 93.88 354 GLY A CA 1
ATOM 2952 C C . GLY A 1 354 ? 15.987 -13.098 -26.179 1.00 93.88 354 GLY A C 1
ATOM 2953 O O . GLY A 1 354 ? 14.951 -13.685 -26.501 1.00 93.88 354 GLY A O 1
ATOM 2954 N N . ILE A 1 355 ? 16.152 -11.788 -26.366 1.00 96.69 355 ILE A N 1
ATOM 2955 C CA . ILE A 1 355 ? 15.129 -10.913 -26.938 1.00 96.69 355 ILE A CA 1
ATOM 2956 C C . ILE A 1 355 ? 14.991 -11.192 -28.437 1.00 96.69 355 ILE A C 1
ATOM 2958 O O . ILE A 1 355 ? 15.974 -11.227 -29.175 1.00 96.69 355 ILE A O 1
ATOM 2962 N N . LYS A 1 356 ? 13.747 -11.385 -28.881 1.00 96.75 356 LYS A N 1
ATOM 2963 C CA . LYS A 1 356 ? 13.380 -11.561 -30.299 1.00 96.75 356 LYS A CA 1
ATOM 2964 C C . LYS A 1 356 ? 12.296 -10.600 -30.769 1.00 96.75 356 LYS A C 1
ATOM 2966 O O . LYS A 1 356 ? 12.092 -10.435 -31.969 1.00 96.75 356 LYS A O 1
ATOM 2971 N N . TYR A 1 357 ? 11.627 -9.947 -29.826 1.00 97.94 357 TYR A N 1
ATOM 2972 C CA . TYR A 1 357 ? 10.507 -9.061 -30.091 1.00 97.94 357 TYR A CA 1
ATOM 2973 C C . TYR A 1 357 ? 10.625 -7.792 -29.255 1.00 97.94 357 TYR A C 1
ATOM 2975 O O . TYR A 1 357 ? 11.159 -7.834 -28.146 1.00 97.94 357 TYR A O 1
ATOM 2983 N N . ILE A 1 358 ? 10.083 -6.684 -29.754 1.00 97.56 358 ILE A N 1
ATOM 2984 C CA . ILE A 1 358 ? 9.984 -5.420 -29.014 1.00 97.56 358 ILE A CA 1
ATOM 2985 C C . ILE A 1 358 ? 8.541 -4.920 -28.962 1.00 97.56 358 ILE A C 1
ATOM 2987 O O . ILE A 1 358 ? 7.752 -5.208 -29.863 1.00 97.56 358 ILE A O 1
ATOM 2991 N N . LEU A 1 359 ? 8.190 -4.186 -27.904 1.00 96.62 359 LEU A N 1
ATOM 2992 C CA . LEU A 1 359 ? 6.844 -3.651 -27.710 1.00 96.62 359 LEU A CA 1
ATOM 2993 C C . LEU A 1 359 ? 6.839 -2.352 -26.892 1.00 96.62 359 LEU A C 1
ATOM 2995 O O . LEU A 1 359 ? 7.488 -2.253 -25.850 1.00 96.62 359 LEU A O 1
ATOM 2999 N N . GLY A 1 360 ? 6.022 -1.388 -27.321 1.00 94.50 360 GLY A N 1
ATOM 3000 C CA . GLY A 1 360 ? 5.719 -0.166 -26.572 1.00 94.50 360 GLY A CA 1
ATOM 3001 C C . GLY A 1 360 ? 6.831 0.881 -26.589 1.00 94.50 360 GLY A C 1
ATOM 3002 O O . GLY A 1 360 ? 6.973 1.628 -25.623 1.00 94.50 360 GLY A O 1
ATOM 3003 N N . TYR A 1 361 ? 7.634 0.907 -27.654 1.00 96.25 361 TYR A N 1
ATOM 3004 C CA . TYR A 1 361 ? 8.580 1.987 -27.946 1.00 96.25 361 TYR A CA 1
ATOM 3005 C C . TYR A 1 361 ? 7.984 2.939 -28.985 1.00 96.25 361 TYR A C 1
ATOM 3007 O O . TYR A 1 361 ? 7.084 2.545 -29.728 1.00 96.25 361 TYR A O 1
ATOM 3015 N N . SER A 1 362 ? 8.485 4.174 -29.049 1.00 95.94 362 SER A N 1
ATOM 3016 C CA . SER A 1 362 ? 8.086 5.109 -30.102 1.00 95.94 362 SER A CA 1
ATOM 3017 C C . SER A 1 362 ? 8.453 4.576 -31.478 1.00 95.94 362 SER A C 1
ATOM 3019 O O . SER A 1 362 ? 9.441 3.857 -31.606 1.00 95.94 362 SER A O 1
ATOM 3021 N N . ASP A 1 363 ? 7.691 4.955 -32.505 1.00 95.31 363 ASP A N 1
ATOM 3022 C CA . ASP A 1 363 ? 7.936 4.504 -33.883 1.00 95.31 363 ASP A CA 1
ATOM 3023 C C . ASP A 1 363 ? 9.399 4.745 -34.307 1.00 95.31 363 ASP A C 1
ATOM 3025 O O . ASP A 1 363 ? 10.067 3.828 -34.778 1.00 95.31 363 ASP A O 1
ATOM 3029 N N . GLU A 1 364 ? 9.937 5.933 -34.009 1.00 96.00 364 GLU A N 1
ATOM 3030 C CA . GLU A 1 364 ? 11.345 6.289 -34.253 1.00 96.00 364 GLU A CA 1
ATOM 3031 C C . GLU A 1 364 ? 12.326 5.347 -33.530 1.00 96.00 364 GLU A C 1
ATOM 3033 O O . GLU A 1 364 ? 13.270 4.836 -34.130 1.00 96.00 364 GLU A O 1
ATOM 3038 N N . LEU A 1 365 ? 12.094 5.073 -32.241 1.00 96.50 365 LEU A N 1
ATOM 3039 C CA . LEU A 1 365 ? 12.987 4.229 -31.448 1.00 96.50 365 LEU A CA 1
ATOM 3040 C C . LEU A 1 365 ? 12.883 2.757 -31.868 1.00 96.50 365 LEU A C 1
ATOM 3042 O O . LEU A 1 365 ? 13.883 2.047 -31.883 1.00 96.50 365 LEU A O 1
ATOM 3046 N N . SER A 1 366 ? 11.688 2.294 -32.235 1.00 96.94 366 SER A N 1
ATOM 3047 C CA . SER A 1 366 ? 11.469 0.965 -32.801 1.00 96.94 366 SER A CA 1
ATOM 3048 C C . SER A 1 366 ? 12.253 0.768 -34.095 1.00 96.94 366 SER A C 1
ATOM 3050 O O . SER A 1 366 ? 12.878 -0.278 -34.259 1.00 96.94 366 SER A O 1
ATOM 3052 N N . GLU A 1 367 ? 12.261 1.757 -34.992 1.00 96.56 367 GLU A N 1
ATOM 3053 C CA . GLU A 1 367 ? 13.063 1.705 -36.218 1.00 96.56 367 GLU A CA 1
ATOM 3054 C C . GLU A 1 367 ? 14.565 1.634 -35.912 1.00 96.56 367 GLU A C 1
ATOM 3056 O O . GLU A 1 367 ? 15.268 0.790 -36.472 1.00 96.56 367 GLU A O 1
ATOM 3061 N N . GLU A 1 368 ? 15.065 2.462 -34.990 1.00 96.56 368 GLU A N 1
ATOM 3062 C CA . GLU A 1 368 ? 16.471 2.425 -34.565 1.00 96.56 368 GLU A CA 1
ATOM 3063 C C . GLU A 1 368 ? 16.871 1.062 -33.982 1.00 96.56 368 GLU A C 1
ATOM 3065 O O . GLU A 1 368 ? 17.937 0.541 -34.319 1.00 96.56 368 GLU A O 1
ATOM 3070 N N . ILE A 1 369 ? 16.005 0.456 -33.162 1.00 96.69 369 ILE A N 1
ATOM 3071 C CA . ILE A 1 369 ? 16.229 -0.878 -32.594 1.00 96.69 369 ILE A CA 1
ATOM 3072 C C . ILE A 1 369 ? 16.334 -1.938 -33.698 1.00 96.69 369 ILE A C 1
ATOM 3074 O O . ILE A 1 369 ? 17.300 -2.698 -33.710 1.00 96.69 369 ILE A O 1
ATOM 3078 N N . ILE A 1 370 ? 15.371 -1.989 -34.625 1.00 96.50 370 ILE A N 1
ATOM 3079 C CA . ILE A 1 370 ? 15.333 -2.997 -35.704 1.00 96.50 370 ILE A CA 1
ATOM 3080 C C . ILE A 1 370 ? 16.548 -2.856 -36.632 1.00 96.50 370 ILE A C 1
ATOM 3082 O O . ILE A 1 370 ? 17.058 -3.843 -37.157 1.00 96.50 370 ILE A O 1
ATOM 3086 N N . ASN A 1 371 ? 17.046 -1.633 -36.826 1.00 94.50 371 ASN A N 1
ATOM 3087 C CA . ASN A 1 371 ? 18.229 -1.389 -37.648 1.00 94.50 371 ASN A CA 1
ATOM 3088 C C . ASN A 1 371 ? 19.530 -1.914 -37.015 1.00 94.50 371 ASN A C 1
ATOM 3090 O O . ASN A 1 371 ? 20.492 -2.160 -37.743 1.00 94.50 371 ASN A O 1
ATOM 3094 N N . GLN A 1 372 ? 19.584 -2.064 -35.687 1.00 93.50 372 GLN A N 1
ATOM 3095 C CA . GLN A 1 372 ? 20.778 -2.524 -34.967 1.00 93.50 372 GLN A CA 1
ATOM 3096 C C . GLN A 1 372 ? 20.672 -3.945 -34.401 1.00 93.50 372 GLN A C 1
ATOM 3098 O O . GLN A 1 372 ? 21.705 -4.529 -34.086 1.00 93.50 372 GLN A O 1
ATOM 3103 N N . ALA A 1 373 ? 19.467 -4.495 -34.257 1.00 93.19 373 ALA A N 1
ATOM 3104 C CA . ALA A 1 373 ? 19.231 -5.816 -33.686 1.00 93.19 373 ALA A CA 1
ATOM 3105 C C . ALA A 1 373 ? 18.199 -6.602 -34.508 1.00 93.19 373 ALA A C 1
ATOM 3107 O O . ALA A 1 373 ? 17.210 -6.047 -34.984 1.00 93.19 373 ALA A O 1
ATOM 3108 N N . ASP A 1 374 ? 18.400 -7.916 -34.631 1.00 93.19 374 ASP A N 1
ATOM 3109 C CA . ASP A 1 374 ? 17.480 -8.818 -35.339 1.00 93.19 374 ASP A CA 1
ATOM 3110 C C . ASP A 1 374 ? 16.250 -9.144 -34.474 1.00 93.19 374 ASP A C 1
ATOM 3112 O O . ASP A 1 374 ? 16.169 -10.185 -33.811 1.00 93.19 374 ASP A O 1
ATOM 3116 N N . VAL A 1 375 ? 15.307 -8.201 -34.434 1.00 95.69 375 VAL A N 1
ATOM 3117 C CA . VAL A 1 375 ? 14.070 -8.288 -33.650 1.00 95.69 375 VAL A CA 1
ATOM 3118 C C . VAL A 1 375 ? 12.853 -7.829 -34.441 1.00 95.69 375 VAL A C 1
ATOM 3120 O O . VAL A 1 375 ? 12.937 -7.007 -35.351 1.00 95.69 375 VAL A O 1
ATOM 3123 N N . VAL A 1 376 ? 11.684 -8.330 -34.047 1.00 96.00 376 VAL A N 1
ATOM 3124 C CA . VAL A 1 376 ? 10.400 -7.956 -34.650 1.00 96.00 376 VAL A CA 1
ATOM 3125 C C . VAL A 1 376 ? 9.643 -7.000 -33.732 1.00 96.00 376 VAL A C 1
ATOM 3127 O O . VAL A 1 376 ? 9.430 -7.287 -32.553 1.00 96.00 376 VAL A O 1
ATOM 3130 N N . ASN A 1 377 ? 9.191 -5.867 -34.269 1.00 95.94 377 ASN A N 1
ATOM 3131 C CA . ASN A 1 377 ? 8.294 -4.978 -33.535 1.00 95.94 377 ASN A CA 1
ATOM 3132 C C . ASN A 1 377 ? 6.871 -5.540 -33.513 1.00 95.94 377 ASN A C 1
ATOM 3134 O O . ASN A 1 377 ? 6.264 -5.745 -34.563 1.00 95.94 377 ASN A O 1
ATOM 3138 N N . VAL A 1 378 ? 6.350 -5.779 -32.310 1.00 95.38 378 VAL A N 1
ATOM 3139 C CA . VAL A 1 378 ? 4.977 -6.249 -32.097 1.00 95.38 378 VAL A CA 1
ATOM 3140 C C . VAL A 1 378 ? 3.992 -5.094 -32.221 1.00 95.38 378 VAL A C 1
ATOM 3142 O O . VAL A 1 378 ? 2.967 -5.225 -32.885 1.00 95.38 378 VAL A O 1
ATOM 3145 N N . ALA A 1 379 ? 4.297 -3.979 -31.557 1.00 94.19 379 ALA A N 1
ATOM 3146 C CA . ALA A 1 379 ? 3.498 -2.762 -31.546 1.00 94.19 379 ALA A CA 1
ATOM 3147 C C . ALA A 1 379 ? 4.309 -1.618 -30.925 1.00 94.19 379 ALA A C 1
ATOM 3149 O O . ALA A 1 379 ? 4.997 -1.818 -29.920 1.00 94.19 379 ALA A O 1
ATOM 3150 N N . SER A 1 380 ? 4.177 -0.418 -31.478 1.00 92.31 380 SER A N 1
ATOM 3151 C CA . SER A 1 380 ? 4.737 0.817 -30.930 1.00 92.31 380 SER A CA 1
ATOM 3152 C C . SER A 1 380 ? 3.783 1.504 -29.946 1.00 92.31 380 SER A C 1
ATOM 3154 O O . SER A 1 380 ? 2.653 1.061 -29.726 1.00 92.31 380 SER A O 1
ATOM 3156 N N . ASP A 1 381 ? 4.252 2.589 -29.331 1.00 89.31 381 ASP A N 1
ATOM 3157 C CA . ASP A 1 381 ? 3.481 3.408 -28.389 1.00 89.31 381 ASP A CA 1
ATOM 3158 C C . ASP A 1 381 ? 2.384 4.278 -29.028 1.00 89.31 381 ASP A C 1
ATOM 3160 O O . ASP A 1 381 ? 1.561 4.841 -28.304 1.00 89.31 381 ASP A O 1
ATOM 3164 N N . SER A 1 382 ? 2.309 4.318 -30.363 1.00 88.19 382 SER A N 1
ATOM 3165 C CA . SER A 1 382 ? 1.263 5.001 -31.130 1.00 88.19 382 SER A CA 1
ATOM 3166 C C . SER A 1 382 ? -0.038 4.194 -31.259 1.00 88.19 382 SER A C 1
ATOM 3168 O O . SER A 1 382 ? -1.011 4.674 -31.845 1.00 88.19 382 SER A O 1
ATOM 3170 N N . LEU A 1 383 ? -0.090 2.983 -30.688 1.00 89.88 383 LEU A N 1
ATOM 3171 C CA . LEU A 1 383 ? -1.279 2.131 -30.670 1.00 89.88 383 LEU A CA 1
ATOM 3172 C C . LEU A 1 383 ? -2.460 2.827 -29.968 1.00 89.88 383 LEU A C 1
ATOM 3174 O O . LEU A 1 383 ? -2.337 3.329 -28.853 1.00 89.88 383 LEU A O 1
ATOM 3178 N N . GLU A 1 384 ? -3.639 2.811 -30.591 1.00 88.25 384 GLU A N 1
ATOM 3179 C CA . GLU A 1 384 ? -4.846 3.350 -29.962 1.00 88.25 384 GLU A CA 1
ATOM 3180 C C . GLU A 1 384 ? -5.447 2.361 -28.945 1.00 88.25 384 GLU A C 1
ATOM 3182 O O . GLU A 1 384 ? -5.503 1.153 -29.207 1.00 88.25 384 GLU A O 1
ATOM 3187 N N . PRO A 1 385 ? -5.949 2.847 -27.792 1.00 86.38 385 PRO A N 1
ATOM 3188 C CA . PRO A 1 385 ? -6.564 1.991 -26.792 1.00 86.38 385 PRO A CA 1
ATOM 3189 C C . PRO A 1 385 ? -7.882 1.397 -27.304 1.00 86.38 385 PRO A C 1
ATOM 3191 O O . PRO A 1 385 ? -8.844 2.103 -27.608 1.00 86.38 385 PRO A O 1
ATOM 3194 N N . VAL A 1 386 ? -7.960 0.071 -27.320 1.00 83.38 386 VAL A N 1
ATOM 3195 C CA . VAL A 1 386 ? -9.175 -0.686 -27.607 1.00 83.38 386 VAL A CA 1
ATOM 3196 C C . VAL A 1 386 ? -10.083 -0.664 -26.382 1.00 83.38 386 VAL A C 1
ATOM 3198 O O . VAL A 1 386 ? -9.744 -1.194 -25.323 1.00 83.38 386 VAL A O 1
ATOM 3201 N N . ILE A 1 387 ? -11.277 -0.094 -26.540 1.00 79.00 387 ILE A N 1
ATOM 3202 C CA . ILE A 1 387 ? -12.321 -0.138 -25.515 1.00 79.00 387 ILE A CA 1
ATOM 3203 C C . ILE A 1 387 ? -13.052 -1.483 -25.642 1.00 79.00 387 ILE A C 1
ATOM 3205 O O . ILE A 1 387 ? -13.695 -1.728 -26.666 1.00 79.00 387 ILE A O 1
ATOM 3209 N N . PRO A 1 388 ? -12.975 -2.378 -24.642 1.00 71.75 388 PRO A N 1
ATOM 3210 C CA . PRO A 1 388 ? -13.620 -3.679 -24.732 1.00 71.75 388 PRO A CA 1
ATOM 3211 C C . PRO A 1 388 ? -15.145 -3.535 -24.796 1.00 71.75 388 PRO A C 1
ATOM 3213 O O . PRO A 1 388 ? -15.752 -2.834 -23.982 1.00 71.75 388 PRO A O 1
ATOM 3216 N N . GLU A 1 389 ? -15.784 -4.254 -25.724 1.00 71.94 389 GLU A N 1
ATOM 3217 C CA . GLU A 1 389 ? -17.244 -4.294 -25.808 1.00 71.94 389 GLU A CA 1
ATOM 3218 C C . GLU A 1 389 ? -17.846 -4.852 -24.511 1.00 71.94 389 GLU A C 1
ATOM 3220 O O . GLU A 1 389 ? -17.554 -5.968 -24.063 1.00 71.94 389 GLU A O 1
ATOM 3225 N N . MET A 1 390 ? -18.720 -4.066 -23.886 1.00 72.44 390 MET A N 1
ATOM 3226 C CA . MET A 1 390 ? -19.377 -4.457 -22.647 1.00 72.44 390 MET A CA 1
ATOM 3227 C C . MET A 1 390 ? -20.674 -5.201 -22.970 1.00 72.44 390 MET A C 1
ATOM 3229 O O . MET A 1 390 ? -21.615 -4.630 -23.519 1.00 72.44 390 MET A O 1
ATOM 3233 N N . SER A 1 391 ? -20.752 -6.488 -22.615 1.00 77.69 391 SER A N 1
ATOM 3234 C CA . SER A 1 391 ? -21.991 -7.253 -22.802 1.00 77.69 391 SER A CA 1
ATOM 3235 C C . SER A 1 391 ? -23.143 -6.608 -22.030 1.00 77.69 391 SER A C 1
ATOM 3237 O O . SER A 1 391 ? -22.934 -6.073 -20.948 1.00 77.69 391 SER A O 1
ATOM 3239 N N . ARG A 1 392 ? -24.381 -6.693 -22.529 1.00 75.69 392 ARG A N 1
ATOM 3240 C CA . ARG A 1 392 ? -25.546 -6.036 -21.902 1.00 75.69 392 ARG A CA 1
ATOM 3241 C C . ARG A 1 392 ? -25.730 -6.389 -20.421 1.00 75.69 392 ARG A C 1
ATOM 3243 O O . ARG A 1 392 ? -26.071 -5.519 -19.631 1.00 75.69 392 ARG A O 1
ATOM 3250 N N . ASN A 1 393 ? -25.476 -7.642 -20.037 1.00 73.94 393 ASN A N 1
ATOM 3251 C CA . ASN A 1 393 ? -25.590 -8.091 -18.645 1.00 73.94 393 ASN A CA 1
ATOM 3252 C C . ASN A 1 393 ? -24.429 -7.587 -17.785 1.00 73.94 393 ASN A C 1
ATOM 3254 O O . ASN A 1 393 ? -24.654 -7.188 -16.646 1.00 73.94 393 ASN A O 1
ATOM 3258 N N . LYS A 1 394 ? -23.205 -7.567 -18.335 1.00 67.00 394 LYS A N 1
ATOM 3259 C CA . LYS A 1 394 ? -22.047 -6.970 -17.665 1.00 67.00 394 LYS A CA 1
ATOM 3260 C C . LYS A 1 394 ? -22.247 -5.466 -17.527 1.00 67.00 394 LYS A C 1
ATOM 3262 O O . LYS A 1 394 ? -22.089 -4.970 -16.434 1.00 67.00 394 LYS A O 1
ATOM 3267 N N . GLY A 1 395 ? -22.693 -4.773 -18.569 1.00 69.06 395 GLY A N 1
ATOM 3268 C CA . GLY A 1 395 ? -23.033 -3.353 -18.549 1.00 69.06 395 GLY A CA 1
ATOM 3269 C C . GLY A 1 395 ? -24.185 -3.023 -17.606 1.00 69.06 395 GLY A C 1
ATOM 3270 O O . GLY A 1 395 ? -24.123 -2.014 -16.931 1.00 69.06 395 GLY A O 1
ATOM 3271 N N . TRP A 1 396 ? -25.204 -3.877 -17.479 1.00 68.81 396 TRP A N 1
ATOM 3272 C CA . TRP A 1 396 ? -26.281 -3.683 -16.502 1.00 68.81 396 TRP A CA 1
ATOM 3273 C C . TRP A 1 396 ? -25.818 -3.907 -15.058 1.00 68.81 396 TRP A C 1
ATOM 3275 O O . TRP A 1 396 ? -26.153 -3.114 -14.187 1.00 68.81 396 TRP A O 1
ATOM 3285 N N . LEU A 1 397 ? -25.034 -4.962 -14.803 1.00 64.12 397 LEU A N 1
ATOM 3286 C CA . LEU A 1 397 ? -24.460 -5.232 -13.480 1.00 64.12 397 LEU A CA 1
ATOM 3287 C C . LEU A 1 397 ? -23.441 -4.158 -13.097 1.00 64.12 397 LEU A C 1
ATOM 3289 O O . LEU A 1 397 ? -23.449 -3.688 -11.964 1.00 64.12 397 LEU A O 1
ATOM 3293 N N . MET A 1 398 ? -22.620 -3.749 -14.066 1.00 62.12 398 MET A N 1
ATOM 3294 C CA . MET A 1 398 ? -21.742 -2.603 -13.949 1.00 62.12 398 MET A CA 1
ATOM 3295 C C . MET A 1 398 ? -22.597 -1.381 -13.658 1.00 62.12 398 MET A C 1
ATOM 3297 O O . MET A 1 398 ? -22.402 -0.900 -12.583 1.00 62.12 398 MET A O 1
ATOM 3301 N N . ASN A 1 399 ? -23.629 -0.988 -14.415 1.00 64.06 399 ASN A N 1
ATOM 3302 C CA . ASN A 1 399 ? -24.542 0.158 -14.142 1.00 64.06 399 ASN A CA 1
ATOM 3303 C C . ASN A 1 399 ? -25.414 0.079 -12.871 1.00 64.06 399 ASN A C 1
ATOM 3305 O O . ASN A 1 399 ? -26.096 1.038 -12.526 1.00 64.06 399 ASN A O 1
ATOM 3309 N N . LEU A 1 400 ? -25.474 -1.062 -12.186 1.00 56.56 400 LEU A N 1
ATOM 3310 C CA . LEU A 1 400 ? -26.051 -1.144 -10.836 1.00 56.56 400 LEU A CA 1
ATOM 3311 C C . LEU A 1 400 ? -25.027 -0.787 -9.754 1.00 56.56 400 LEU A C 1
ATOM 3313 O O . LEU A 1 400 ? -25.402 -0.401 -8.647 1.00 56.56 400 LEU A O 1
ATOM 3317 N N . VAL A 1 401 ? -23.749 -0.976 -10.074 1.00 51.09 401 VAL A N 1
ATOM 3318 C CA . VAL A 1 401 ? -22.572 -0.667 -9.254 1.00 51.09 401 VAL A CA 1
ATOM 3319 C C . VAL A 1 401 ? -21.837 0.588 -9.781 1.00 51.09 401 VAL A C 1
ATOM 3321 O O . VAL A 1 401 ? -21.006 1.135 -9.059 1.00 51.09 401 VAL A O 1
ATOM 3324 N N . ASN A 1 402 ? -22.172 1.037 -10.998 1.00 45.22 402 ASN A N 1
ATOM 3325 C CA . ASN A 1 402 ? -21.736 2.199 -11.759 1.00 45.22 402 ASN A CA 1
ATOM 3326 C C . ASN A 1 402 ? -22.862 3.230 -11.717 1.00 45.22 402 ASN A C 1
ATOM 3328 O O . ASN A 1 402 ? -23.840 3.029 -12.468 1.00 45.22 402 ASN A O 1
#

pLDDT: mean 87.0, std 10.35, range [44.56, 97.94]

Secondary structure (DSSP, 8-state):
-HHHHHHTTSTTHHHHHHHHHHHHHHHHHH-GGGGGHHHHHHHHHHHTT-HHHHHHHHHHHHHHHHHHHGGGTTT-GGGGGT-S---HHHHHT-HHHHTTTSSSHHHHHHSHHHHHHHHHHHHHTT-S-HHHHHHHHHHHHHTTS-PPPHHHHHHHHHHHHHHHHHHTT-HHHHSHHHHHHHHHHHHHHHHHH-HHHHHHHHHHHHHHHHIIIIII---S--GGGGHHHHHHHHHHHHHHHHHHHHHHTT--HHHHHHHHHHHHHHHHHHHHHHHHHHHHHHHS-HHHHHHHHHHHHHHHS---TTSEEEE-S-HHHHHHHHHHH--EEEE--HHHHHHHHHTT-HHHHHHHHTEEEEES--HHHHHHHHHHS--EEEE-TTPPPP-----HHHHHHHHHH-

Radius of gyration: 26.8 Å; chains: 1; bounding box: 69×42×74 Å

Sequence (402 aa):
FLFYFYGIRQKNGYIYLIMAGASLALSCLSREALLLIVPFLLLFLWFEKQKKQLFYIFIPFIIIFAIFWLPNITHNSYLQLFTTHVSEENKSADFGFYGHVYPDPYTYHFKQEEFLTNLKNKIDNNEMVLMAEIDRIRELKNMGIADISLFDRIRTGLMFSSRHVFRFASLEDIGGPFILLLILLGLYSLRQKNRYLYQFFVYWIFSTVFLLAFVVLAGRNHLMDFGWAIALLISLGLMFLAKLISDYFNLEKKKQVFLYIALLFIILYHLVLVNHVAWSRVYDDSSNLMVQSYSQEVKKMDIADKDVIAVGLDSGAIYNLNYITNKSMVIFRPETIKNLLEENKLDWAFEQFGIKYILGYSDELSEEIINQADVVNVASDSLEPVIPEMSRNKGWLMNLVN

Foldseek 3Di:
DVLQVVLVPDPNSLVSLLVQLLVLLVVCVVPVLSVLVVVLVLVLCVVVVVVSSNCSNVVSNCVSNCVPCVVCVVPDLCVLQVDLDDDVVSQLPDCVQVCQQDVFNCCVPPVVVVSVVVLVVCLVVVVDDPVVSLSNVLSCVSNSNDDDDLVSLVVLLVVLLVLQVCLLQDCQRQNHPVLSQLLVLLLVLCCVVPVSVSCSLVSSSVSSSNCCRRVNSHSDDPCVSCVVVSVNSSVSSLVSVLVVVCVVVVDDPVVSVVSSVVSVVVVVVSNLVSLLVNVCCVLVPQLVLVLVLLLVLLVVDPDDQQAEEEEQDDPVSVVSNCVSNVHHYTYDHLVNLVVCLVVLNLQVVCVVVRHAEYEAAAPVSVVSSVVSYNHYYSYYVPGDGDNDDQDPVNVVVSVVSD